Protein AF-V5EX21-F1 (afdb_monomer_lite)

Structure (mmCIF, N/CA/C/O backbone):
data_AF-V5EX21-F1
#
_entry.id   AF-V5EX21-F1
#
loop_
_atom_site.group_PDB
_atom_site.id
_atom_site.type_symbol
_atom_site.label_atom_id
_atom_site.label_alt_id
_atom_site.label_comp_id
_atom_site.label_asym_id
_atom_site.label_entity_id
_atom_site.label_seq_id
_atom_site.pdbx_PDB_ins_code
_atom_site.Cartn_x
_atom_site.Cartn_y
_atom_site.Cartn_z
_atom_site.occupancy
_atom_site.B_iso_or_equiv
_atom_site.auth_seq_id
_atom_site.auth_comp_id
_atom_site.auth_asym_id
_atom_site.auth_atom_id
_atom_site.pdbx_PDB_model_num
ATOM 1 N N . MET A 1 1 ? 65.828 -40.786 7.156 1.00 42.38 1 MET A N 1
ATOM 2 C CA . MET A 1 1 ? 66.634 -39.551 7.077 1.00 42.38 1 MET A CA 1
ATOM 3 C C . MET A 1 1 ? 66.357 -38.972 5.708 1.00 42.38 1 MET A C 1
ATOM 5 O O . MET A 1 1 ? 66.580 -39.671 4.732 1.00 42.38 1 MET A O 1
ATOM 9 N N . ALA A 1 2 ? 65.695 -37.819 5.667 1.00 43.28 2 ALA A N 1
ATOM 10 C CA . ALA A 1 2 ? 65.299 -37.155 4.433 1.00 43.28 2 ALA A CA 1
ATOM 11 C C . ALA A 1 2 ? 66.496 -36.369 3.890 1.00 43.28 2 ALA A C 1
ATOM 13 O O . ALA A 1 2 ? 67.081 -35.590 4.643 1.00 43.28 2 ALA A O 1
ATOM 14 N N . ASP A 1 3 ? 66.838 -36.566 2.618 1.00 42.94 3 ASP A N 1
ATOM 15 C CA . ASP A 1 3 ? 67.677 -35.609 1.905 1.00 42.94 3 ASP A CA 1
ATOM 16 C C . ASP A 1 3 ? 66.829 -34.365 1.637 1.00 42.94 3 ASP A C 1
ATOM 18 O O . ASP A 1 3 ? 65.816 -34.404 0.938 1.00 42.94 3 ASP A O 1
ATOM 22 N N . VAL A 1 4 ? 67.212 -33.274 2.294 1.00 51.28 4 VAL A N 1
ATOM 23 C CA . VAL A 1 4 ? 66.654 -31.943 2.080 1.00 51.28 4 VAL A CA 1
ATOM 24 C C . VAL A 1 4 ? 67.220 -31.424 0.764 1.00 51.28 4 VAL A C 1
ATOM 26 O O . VAL A 1 4 ? 68.423 -31.200 0.649 1.00 51.28 4 VAL A O 1
ATOM 29 N N . ASP A 1 5 ? 66.349 -31.237 -0.222 1.00 50.75 5 ASP A N 1
ATOM 30 C CA . ASP A 1 5 ? 66.679 -30.554 -1.470 1.00 50.75 5 ASP A CA 1
ATOM 31 C C . ASP A 1 5 ? 66.952 -29.069 -1.175 1.00 50.75 5 ASP A C 1
ATOM 33 O O . ASP A 1 5 ? 66.046 -28.298 -0.856 1.00 50.75 5 ASP A O 1
ATOM 37 N N . THR A 1 6 ? 68.227 -28.679 -1.219 1.00 57.00 6 THR A N 1
ATOM 38 C CA . THR A 1 6 ? 68.710 -27.302 -1.024 1.00 57.00 6 THR A CA 1
ATOM 39 C C . THR A 1 6 ? 68.888 -26.552 -2.348 1.00 57.00 6 THR A C 1
ATOM 41 O O . THR A 1 6 ? 69.825 -25.768 -2.504 1.00 57.00 6 THR A O 1
ATOM 44 N N . SER A 1 7 ? 68.021 -26.794 -3.329 1.00 58.53 7 SER A N 1
ATOM 45 C CA . SER A 1 7 ? 68.025 -26.036 -4.582 1.00 58.53 7 SER A CA 1
ATOM 46 C C . SER A 1 7 ? 67.351 -24.661 -4.395 1.00 58.53 7 SER A C 1
ATOM 48 O O . SER A 1 7 ? 66.304 -24.573 -3.749 1.00 58.53 7 SER A O 1
ATOM 50 N N . PRO A 1 8 ? 67.920 -23.560 -4.930 1.00 60.19 8 PRO A N 1
ATOM 51 C CA . PRO A 1 8 ? 67.333 -22.227 -4.797 1.00 60.19 8 PRO A CA 1
ATOM 52 C C . PRO A 1 8 ? 65.980 -22.148 -5.530 1.00 60.19 8 PRO A C 1
ATOM 54 O O . PRO A 1 8 ? 65.778 -22.863 -6.517 1.00 60.19 8 PRO A O 1
ATOM 57 N N . PRO A 1 9 ? 65.037 -21.288 -5.092 1.00 59.53 9 PRO A N 1
ATOM 58 C CA . PRO A 1 9 ? 63.758 -21.145 -5.775 1.00 59.53 9 PRO A CA 1
ATOM 59 C C . PRO A 1 9 ? 64.002 -20.678 -7.213 1.00 59.53 9 PRO A C 1
ATOM 61 O O . PRO A 1 9 ? 64.659 -19.667 -7.442 1.00 59.53 9 PRO A O 1
ATOM 64 N N . ALA A 1 10 ? 63.489 -21.437 -8.181 1.00 59.31 10 ALA A N 1
ATOM 65 C CA . ALA A 1 10 ? 63.642 -21.128 -9.596 1.00 59.31 10 ALA A CA 1
ATOM 66 C C . ALA A 1 10 ? 63.107 -19.719 -9.911 1.00 59.31 10 ALA A C 1
ATOM 68 O O . ALA A 1 10 ? 61.940 -19.420 -9.631 1.00 59.31 10 ALA A O 1
ATOM 69 N N . ASP A 1 11 ? 63.959 -18.880 -10.508 1.00 59.97 11 ASP A N 1
ATOM 70 C CA . ASP A 1 11 ? 63.631 -17.512 -10.911 1.00 59.97 11 ASP A CA 1
ATOM 71 C C . ASP A 1 11 ? 62.395 -17.485 -11.815 1.00 59.97 11 ASP A C 1
ATOM 73 O O . ASP A 1 11 ? 62.224 -18.335 -12.698 1.00 59.97 11 ASP A O 1
ATOM 77 N N . THR A 1 12 ? 61.553 -16.466 -11.631 1.00 54.41 12 THR A N 1
ATOM 78 C CA . THR A 1 12 ? 60.254 -16.266 -12.301 1.00 54.41 12 THR A CA 1
ATOM 79 C C . THR A 1 12 ? 60.343 -16.380 -13.831 1.00 54.41 12 THR A C 1
ATOM 81 O O . THR A 1 12 ? 59.395 -16.819 -14.476 1.00 54.41 12 THR A O 1
ATOM 84 N N . SER A 1 13 ? 61.510 -16.073 -14.404 1.00 54.91 13 SER A N 1
ATOM 85 C CA . SER A 1 13 ? 61.835 -16.218 -15.831 1.00 54.91 13 SER A CA 1
ATOM 86 C C . SER A 1 13 ? 61.770 -17.672 -16.337 1.00 54.91 13 SER A C 1
ATOM 88 O O . SER A 1 13 ? 61.238 -17.945 -17.413 1.00 54.91 13 SER A O 1
ATOM 90 N N . SER A 1 14 ? 62.226 -18.640 -15.536 1.00 55.38 14 SER A N 1
ATOM 91 C CA . SER A 1 14 ? 62.263 -20.063 -15.916 1.00 55.38 14 SER A CA 1
ATOM 92 C C . SER A 1 14 ? 60.873 -20.715 -15.960 1.00 55.38 14 SER A C 1
ATOM 94 O O . SER A 1 14 ? 60.604 -21.578 -16.800 1.00 55.38 14 SER A O 1
ATOM 96 N N . LYS A 1 15 ? 59.948 -20.251 -15.106 1.00 56.25 15 LYS A N 1
ATOM 97 C CA . LYS A 1 15 ? 58.548 -20.705 -15.098 1.00 56.25 15 LYS A CA 1
ATOM 98 C C . LYS A 1 15 ? 57.766 -20.177 -16.302 1.00 56.25 15 LYS A C 1
ATOM 100 O O . LYS A 1 15 ? 56.916 -20.888 -16.826 1.00 56.25 15 LYS A O 1
ATOM 105 N N . ILE A 1 16 ? 58.091 -18.973 -16.780 1.00 52.91 16 ILE A N 1
ATOM 106 C CA . ILE A 1 16 ? 57.460 -18.376 -17.968 1.00 52.91 16 ILE A CA 1
ATOM 107 C C . ILE A 1 16 ? 57.901 -19.107 -19.246 1.00 52.91 16 ILE A C 1
ATOM 109 O O . ILE A 1 16 ? 57.071 -19.364 -20.114 1.00 52.91 16 ILE A O 1
ATOM 113 N N . ALA A 1 17 ? 59.167 -19.529 -19.337 1.00 51.59 17 ALA A N 1
ATOM 114 C CA . ALA A 1 17 ? 59.680 -20.253 -20.505 1.00 51.59 17 ALA A CA 1
ATOM 115 C C . ALA A 1 17 ? 59.044 -21.644 -20.710 1.00 51.59 17 ALA A C 1
ATOM 117 O O . ALA A 1 17 ? 58.980 -22.122 -21.837 1.00 51.59 17 ALA A O 1
ATOM 118 N N . THR A 1 18 ? 58.545 -22.281 -19.645 1.00 51.84 18 THR A N 1
ATOM 119 C CA . THR A 1 18 ? 57.918 -23.617 -19.726 1.00 51.84 18 THR A CA 1
ATOM 120 C C . THR A 1 18 ? 56.418 -23.546 -20.068 1.00 51.84 18 THR A C 1
ATOM 122 O O . THR A 1 18 ? 55.843 -24.530 -20.523 1.00 51.84 18 THR A O 1
ATOM 125 N N . ALA A 1 19 ? 55.776 -22.383 -19.892 1.00 50.81 19 ALA A N 1
ATOM 126 C CA . ALA A 1 19 ? 54.350 -22.174 -20.179 1.00 50.81 19 ALA A CA 1
ATOM 127 C C . ALA A 1 19 ? 54.065 -21.696 -21.616 1.00 50.81 19 ALA A C 1
ATOM 129 O O . ALA A 1 19 ? 52.906 -21.608 -22.022 1.00 50.81 19 ALA A O 1
ATOM 130 N N . VAL A 1 20 ? 55.105 -21.395 -22.396 1.00 50.25 20 VAL A N 1
ATOM 131 C CA . VAL A 1 20 ? 54.990 -21.034 -23.811 1.00 50.25 20 VAL A CA 1
ATOM 132 C C . VAL A 1 20 ? 55.481 -22.220 -24.631 1.00 50.25 20 VAL A C 1
ATOM 134 O O . VAL A 1 20 ? 56.593 -22.700 -24.425 1.00 50.25 20 VAL A O 1
ATOM 137 N N . ALA A 1 21 ? 54.632 -22.719 -25.534 1.00 47.78 21 ALA A N 1
ATOM 138 C CA . ALA A 1 21 ? 54.969 -23.822 -26.429 1.00 47.78 21 ALA A CA 1
ATOM 139 C C . ALA A 1 21 ? 56.342 -23.585 -27.091 1.00 47.78 21 ALA A C 1
ATOM 141 O O . ALA A 1 21 ? 56.625 -22.447 -27.487 1.00 47.78 21 ALA A O 1
ATOM 142 N N . PRO A 1 22 ? 57.201 -24.618 -27.219 1.00 53.91 22 PRO A N 1
ATOM 143 C CA . PRO A 1 22 ? 58.511 -24.444 -27.827 1.00 53.91 22 PRO A CA 1
ATOM 144 C C . PRO A 1 22 ? 58.315 -23.875 -29.228 1.00 53.91 22 PRO A C 1
ATOM 146 O O . PRO A 1 22 ? 57.419 -24.317 -29.951 1.00 53.91 22 PRO A O 1
ATOM 149 N N . ALA A 1 23 ? 59.126 -22.876 -29.583 1.00 50.47 23 ALA A N 1
ATOM 150 C CA . ALA A 1 23 ? 59.093 -22.262 -30.900 1.00 50.47 23 ALA A CA 1
ATOM 151 C C . ALA A 1 23 ? 59.156 -23.377 -31.948 1.00 50.47 23 ALA A C 1
ATOM 153 O O . ALA A 1 23 ? 60.183 -24.046 -32.092 1.00 50.47 23 ALA A O 1
ATOM 154 N N . ALA A 1 24 ? 58.026 -23.615 -32.619 1.00 51.78 24 ALA A N 1
ATOM 155 C CA . ALA A 1 24 ? 57.951 -24.552 -33.720 1.00 51.78 24 ALA A CA 1
ATOM 156 C C . ALA A 1 24 ? 59.094 -24.206 -34.675 1.00 51.78 24 ALA A C 1
ATOM 158 O O . ALA A 1 24 ? 59.269 -23.033 -35.017 1.00 51.78 24 ALA A O 1
ATOM 159 N N . ALA A 1 25 ? 59.901 -25.211 -35.023 1.00 53.91 25 ALA A N 1
ATOM 160 C CA . ALA A 1 25 ? 61.011 -25.065 -35.950 1.00 53.91 25 ALA A CA 1
ATOM 161 C C . ALA A 1 25 ? 60.561 -24.187 -37.121 1.00 53.91 25 ALA A C 1
ATOM 163 O O . ALA A 1 25 ? 59.555 -24.492 -37.767 1.00 53.91 25 ALA A O 1
ATOM 164 N N . ALA A 1 26 ? 61.258 -23.063 -37.317 1.00 54.75 26 ALA A N 1
ATOM 165 C CA . ALA A 1 26 ? 60.918 -22.095 -38.345 1.00 54.75 26 ALA A CA 1
ATOM 166 C C . ALA A 1 26 ? 60.713 -22.846 -39.670 1.00 54.75 26 ALA A C 1
ATOM 168 O O . ALA A 1 26 ? 61.618 -23.584 -40.080 1.00 54.75 26 ALA A O 1
ATOM 169 N N . PRO A 1 27 ? 59.546 -22.720 -40.327 1.00 54.50 27 PRO A N 1
ATOM 170 C CA . PRO A 1 27 ? 59.379 -23.328 -41.630 1.00 54.50 27 PRO A CA 1
ATOM 171 C C . PRO A 1 27 ? 60.466 -22.754 -42.546 1.00 54.50 27 PRO A C 1
ATOM 173 O O . PRO A 1 27 ? 60.699 -21.543 -42.571 1.00 54.50 27 PRO A O 1
ATOM 176 N N . SER A 1 28 ? 61.156 -23.634 -43.277 1.00 60.31 28 SER A N 1
ATOM 177 C CA . SER A 1 28 ? 61.995 -23.266 -44.427 1.00 60.31 28 SER A CA 1
ATOM 178 C C . SER A 1 28 ? 61.275 -22.211 -45.274 1.00 60.31 28 SER A C 1
ATOM 180 O O . SER A 1 28 ? 60.047 -22.284 -45.315 1.00 60.31 28 SER A O 1
ATOM 182 N N . PRO A 1 29 ? 61.964 -21.281 -45.968 1.00 54.00 29 PRO A N 1
ATOM 183 C CA . PRO A 1 29 ? 61.328 -20.178 -46.689 1.00 54.00 29 PRO A CA 1
ATOM 184 C C . PRO A 1 29 ? 60.531 -20.693 -47.899 1.00 54.00 29 PRO A C 1
ATOM 186 O O . PRO A 1 29 ? 60.923 -20.550 -49.052 1.00 54.00 29 PRO A O 1
ATOM 189 N N . THR A 1 30 ? 59.390 -21.321 -47.640 1.00 58.12 30 THR A N 1
ATOM 190 C CA . THR A 1 30 ? 58.320 -21.535 -48.593 1.00 58.12 30 THR A CA 1
ATOM 191 C C . THR A 1 30 ? 57.797 -20.154 -48.916 1.00 58.12 30 THR A C 1
ATOM 193 O O . THR A 1 30 ? 57.333 -19.450 -48.019 1.00 58.12 30 THR A O 1
ATOM 196 N N . SER A 1 31 ? 57.935 -19.758 -50.182 1.00 60.59 31 SER A N 1
ATOM 197 C CA . SER A 1 31 ? 57.403 -18.514 -50.721 1.00 60.59 31 SER A CA 1
ATOM 198 C C . SER A 1 31 ? 55.987 -18.314 -50.195 1.00 60.59 31 SER A C 1
ATOM 200 O O . SER A 1 31 ? 55.075 -19.045 -50.589 1.00 60.59 31 SER A O 1
ATOM 202 N N . VAL A 1 32 ? 55.805 -17.358 -49.285 1.00 62.91 32 VAL A N 1
ATOM 203 C CA . VAL A 1 32 ? 54.465 -16.917 -48.913 1.00 62.91 32 VAL A CA 1
ATOM 204 C C . VAL A 1 32 ? 53.827 -16.487 -50.234 1.00 62.91 32 VAL A C 1
ATOM 206 O O . VAL A 1 32 ? 54.403 -15.624 -50.907 1.00 62.91 32 VAL A O 1
ATOM 209 N N . PRO A 1 33 ? 52.739 -17.136 -50.692 1.00 67.56 33 PRO A N 1
ATOM 210 C CA . PRO A 1 33 ? 52.107 -16.735 -51.936 1.00 67.56 33 PRO A CA 1
ATOM 211 C C . PRO A 1 33 ? 51.775 -15.253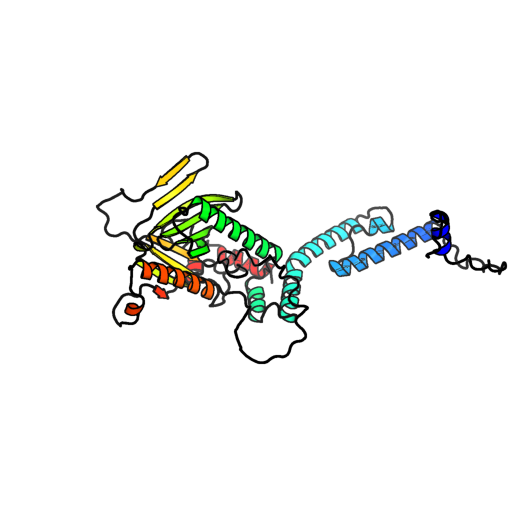 -51.808 1.00 67.56 33 PRO A C 1
ATOM 213 O O . PRO A 1 33 ? 51.254 -14.831 -50.772 1.00 67.56 33 PRO A O 1
ATOM 216 N N . ALA A 1 34 ? 52.149 -14.469 -52.823 1.00 66.88 34 ALA A N 1
ATOM 217 C CA . ALA A 1 34 ? 51.946 -13.028 -52.803 1.00 66.88 34 ALA A CA 1
ATOM 218 C C . ALA A 1 34 ? 50.500 -12.741 -52.365 1.00 66.88 34 ALA A C 1
ATOM 220 O O . ALA A 1 34 ? 49.587 -13.403 -52.878 1.00 66.88 34 ALA A O 1
ATOM 221 N N . PRO A 1 35 ? 50.287 -11.835 -51.390 1.00 65.81 35 PRO A N 1
ATOM 222 C CA . PRO A 1 35 ? 48.963 -11.568 -50.852 1.00 65.81 35 PRO A CA 1
ATOM 223 C C . PRO A 1 35 ? 48.018 -11.293 -52.015 1.00 65.81 35 PRO A C 1
ATOM 225 O O . PRO A 1 35 ? 48.195 -10.346 -52.779 1.00 65.81 35 PRO A O 1
ATOM 228 N N . ARG A 1 36 ? 47.038 -12.184 -52.182 1.00 65.75 36 ARG A N 1
ATOM 229 C CA . ARG A 1 36 ? 46.140 -12.176 -53.343 1.00 65.75 36 ARG A CA 1
ATOM 230 C C . ARG A 1 36 ? 45.230 -10.943 -53.348 1.00 65.75 36 ARG A C 1
ATOM 232 O O . ARG A 1 36 ? 44.698 -10.577 -54.390 1.00 65.75 36 ARG A O 1
ATOM 239 N N . PHE A 1 37 ? 45.109 -10.295 -52.190 1.00 64.00 37 PHE A N 1
ATOM 240 C CA . PHE A 1 37 ? 44.408 -9.040 -51.978 1.00 64.00 37 PHE A CA 1
ATOM 241 C C . PHE A 1 37 ? 45.274 -8.135 -51.101 1.00 64.00 37 PHE A C 1
ATOM 243 O O . PHE A 1 37 ? 45.548 -8.456 -49.946 1.00 64.00 37 PHE A O 1
ATOM 250 N N . LEU A 1 38 ? 45.708 -7.005 -51.655 1.00 66.25 38 LEU A N 1
ATOM 251 C CA . LEU A 1 38 ? 46.276 -5.907 -50.882 1.00 66.25 38 LEU A CA 1
ATOM 252 C C . LEU A 1 38 ? 45.138 -4.941 -50.565 1.00 66.25 38 LEU A C 1
ATOM 254 O O . LEU A 1 38 ? 44.744 -4.139 -51.412 1.00 66.25 38 LEU A O 1
ATOM 258 N N . LEU A 1 39 ? 44.584 -5.038 -49.358 1.00 64.19 39 LEU A N 1
ATOM 259 C CA . LEU A 1 39 ? 43.704 -3.992 -48.855 1.00 64.19 39 LEU A CA 1
ATOM 260 C C . LEU A 1 39 ? 44.577 -2.778 -48.542 1.00 64.19 39 LEU A C 1
ATOM 262 O O . LEU A 1 39 ? 45.503 -2.858 -47.738 1.00 64.19 39 LEU A O 1
ATOM 266 N N . HIS A 1 40 ? 44.301 -1.653 -49.198 1.00 79.12 40 HIS A N 1
ATOM 267 C CA . HIS A 1 40 ? 44.842 -0.375 -48.750 1.00 79.12 40 HIS A CA 1
ATOM 268 C C . HIS A 1 40 ? 44.348 -0.105 -47.326 1.00 79.12 40 HIS A C 1
ATOM 270 O O . HIS A 1 40 ? 43.200 -0.423 -47.012 1.00 79.12 40 HIS A O 1
ATOM 276 N N . GLU A 1 41 ? 45.173 0.530 -46.496 1.00 79.56 41 GLU A N 1
ATOM 277 C CA . GLU A 1 41 ? 44.857 0.885 -45.102 1.00 79.56 41 GLU A CA 1
ATOM 278 C C . GLU A 1 41 ? 43.443 1.481 -44.970 1.00 79.56 41 GLU A C 1
ATOM 280 O O . GLU A 1 41 ? 42.597 0.944 -44.268 1.00 79.56 41 GLU A O 1
ATOM 285 N N . LYS A 1 42 ? 43.104 2.446 -45.834 1.00 84.12 42 LYS A N 1
ATOM 286 C CA . LYS A 1 42 ? 41.764 3.055 -45.894 1.00 84.12 42 LYS A CA 1
ATOM 287 C C . LYS A 1 42 ? 40.630 2.070 -46.190 1.00 84.12 42 LYS A C 1
ATOM 289 O O . LYS A 1 42 ? 39.535 2.217 -45.663 1.00 84.12 42 LYS A O 1
ATOM 294 N N . THR A 1 43 ? 40.849 1.103 -47.080 1.00 84.81 43 THR A N 1
ATOM 295 C CA . THR A 1 43 ? 39.826 0.090 -47.400 1.00 84.81 43 THR A CA 1
ATOM 296 C C . THR A 1 43 ? 39.646 -0.909 -46.265 1.00 84.81 43 THR A C 1
ATOM 298 O O . THR A 1 43 ? 38.531 -1.376 -46.047 1.00 84.81 43 THR A O 1
ATOM 301 N N . LEU A 1 44 ? 40.719 -1.199 -45.525 1.00 87.88 44 LEU A N 1
ATOM 302 C CA . LEU A 1 44 ? 40.669 -2.036 -44.335 1.00 87.88 44 LEU A CA 1
ATOM 303 C C . LEU A 1 44 ? 39.928 -1.321 -43.201 1.00 87.88 44 LEU A C 1
ATOM 305 O O . LEU A 1 44 ? 39.038 -1.924 -42.612 1.00 87.88 44 LEU A O 1
ATOM 309 N N . ASP A 1 45 ? 40.210 -0.038 -42.969 1.00 87.44 45 ASP A N 1
ATOM 310 C CA . ASP A 1 45 ? 39.519 0.775 -41.962 1.00 87.44 45 ASP A CA 1
ATOM 311 C C . ASP A 1 45 ? 38.017 0.868 -42.243 1.00 87.44 45 ASP A C 1
ATOM 313 O O . ASP A 1 45 ? 37.196 0.670 -41.349 1.00 87.44 45 ASP A O 1
ATOM 317 N N . LEU A 1 46 ? 37.641 1.115 -43.503 1.00 88.56 46 LEU A N 1
ATOM 318 C CA . LEU A 1 46 ? 36.235 1.147 -43.909 1.00 88.56 46 LEU A CA 1
ATOM 319 C C . LEU A 1 46 ? 35.554 -0.203 -43.677 1.00 88.56 46 LEU A C 1
ATOM 321 O O . LEU A 1 46 ? 34.476 -0.237 -43.093 1.00 88.56 46 LEU A O 1
ATOM 325 N N . ALA A 1 47 ? 36.182 -1.308 -44.090 1.00 89.62 47 ALA A N 1
ATOM 326 C CA . ALA A 1 47 ? 35.626 -2.644 -43.889 1.00 89.62 47 ALA A CA 1
ATOM 327 C C . ALA A 1 47 ? 35.506 -2.998 -42.398 1.00 89.62 47 ALA A C 1
ATOM 329 O O . ALA A 1 47 ? 34.502 -3.567 -41.975 1.00 89.62 47 ALA A O 1
ATOM 330 N N . PHE A 1 48 ? 36.502 -2.633 -41.590 1.00 92.19 48 PHE A N 1
ATOM 331 C CA . PHE A 1 48 ? 36.497 -2.866 -40.151 1.00 92.19 48 PHE A CA 1
ATOM 332 C C . PHE A 1 48 ? 35.387 -2.078 -39.451 1.00 92.19 48 PHE A C 1
ATOM 334 O O . PHE A 1 48 ? 34.614 -2.658 -38.690 1.00 92.19 48 PHE A O 1
ATOM 341 N N . ASN A 1 49 ? 35.261 -0.786 -39.758 1.00 92.62 49 ASN A N 1
ATOM 342 C CA . ASN A 1 49 ? 34.200 0.071 -39.238 1.00 92.62 49 ASN A CA 1
ATOM 343 C C . ASN A 1 49 ? 32.808 -0.435 -39.639 1.00 92.62 49 ASN A C 1
ATOM 345 O O . ASN A 1 49 ? 31.881 -0.392 -38.831 1.00 92.62 49 ASN A O 1
ATOM 349 N N . ASP A 1 50 ? 32.663 -0.947 -40.863 1.00 93.69 50 ASP A N 1
ATOM 350 C CA . ASP A 1 50 ? 31.418 -1.531 -41.365 1.00 93.69 50 ASP A CA 1
ATOM 351 C C . ASP A 1 50 ? 31.029 -2.800 -40.592 1.00 93.69 50 ASP A C 1
ATOM 353 O O . ASP A 1 50 ? 29.903 -2.924 -40.108 1.00 93.69 50 ASP A O 1
ATOM 357 N N . ILE A 1 51 ? 31.987 -3.713 -40.402 1.00 95.31 51 ILE A N 1
ATOM 358 C CA . ILE A 1 51 ? 31.801 -4.947 -39.628 1.00 95.31 51 ILE A CA 1
ATOM 359 C C . ILE A 1 51 ? 31.446 -4.626 -38.173 1.00 95.31 51 ILE A C 1
ATOM 361 O O . ILE A 1 51 ? 30.516 -5.220 -37.626 1.00 95.31 51 ILE A O 1
ATOM 365 N N . TRP A 1 52 ? 32.134 -3.666 -37.553 1.00 93.94 52 TRP A N 1
ATOM 366 C CA . TRP A 1 52 ? 31.845 -3.239 -36.182 1.00 93.94 52 TRP A CA 1
ATOM 367 C C . TRP A 1 52 ? 30.460 -2.616 -36.039 1.00 93.94 52 TRP A C 1
ATOM 369 O O . TRP A 1 52 ? 29.723 -2.935 -35.108 1.00 93.94 52 TRP A O 1
ATOM 379 N N . ALA A 1 53 ? 30.081 -1.764 -36.987 1.00 94.06 53 ALA A N 1
ATOM 380 C CA . ALA A 1 53 ? 28.749 -1.187 -37.063 1.00 94.06 53 ALA A CA 1
ATOM 381 C C . ALA A 1 53 ? 27.656 -2.264 -37.214 1.00 94.06 53 ALA A C 1
ATOM 383 O O . ALA A 1 53 ? 26.632 -2.199 -36.536 1.00 94.06 53 ALA A O 1
ATOM 384 N N . ASN A 1 54 ? 27.884 -3.282 -38.050 1.00 94.75 54 ASN A N 1
ATOM 385 C CA . ASN A 1 54 ? 26.966 -4.416 -38.209 1.00 94.75 54 ASN A CA 1
ATOM 386 C C . ASN A 1 54 ? 26.853 -5.245 -36.921 1.00 94.75 54 ASN A C 1
ATOM 388 O O . ASN A 1 54 ? 25.754 -5.642 -36.537 1.00 94.75 54 ASN A O 1
ATOM 392 N N . ASN A 1 55 ? 27.971 -5.480 -36.228 1.00 95.56 55 ASN A N 1
ATOM 393 C CA . ASN A 1 55 ? 27.971 -6.176 -34.944 1.00 95.56 55 ASN A CA 1
ATOM 394 C C . ASN A 1 55 ? 27.170 -5.408 -33.880 1.00 95.56 55 ASN A C 1
ATOM 396 O O . ASN A 1 55 ? 26.336 -6.002 -33.198 1.00 95.56 55 ASN A O 1
ATOM 400 N N . ALA A 1 56 ? 27.357 -4.088 -33.794 1.00 94.19 56 ALA A N 1
ATOM 401 C CA . ALA A 1 56 ? 26.592 -3.237 -32.889 1.00 94.19 56 ALA A CA 1
ATOM 402 C C . ALA A 1 56 ? 25.079 -3.317 -33.166 1.00 94.19 56 ALA A C 1
ATOM 404 O O . ALA A 1 56 ? 24.298 -3.454 -32.224 1.00 94.19 56 ALA A O 1
ATOM 405 N N . ASN A 1 57 ? 24.663 -3.303 -34.439 1.00 93.44 57 ASN A N 1
ATOM 406 C CA . ASN A 1 57 ? 23.256 -3.492 -34.812 1.00 93.44 57 ASN A CA 1
ATOM 407 C C . ASN A 1 57 ? 22.732 -4.866 -34.389 1.00 93.44 57 ASN A C 1
ATOM 409 O O . ASN A 1 57 ? 21.669 -4.943 -33.781 1.00 93.44 57 ASN A O 1
ATOM 413 N N . ALA A 1 58 ? 23.483 -5.940 -34.646 1.00 94.56 58 ALA A N 1
ATOM 414 C CA . ALA A 1 58 ? 23.076 -7.291 -34.265 1.00 94.56 58 ALA A CA 1
ATOM 415 C C . ALA A 1 58 ? 22.850 -7.420 -32.748 1.00 94.56 58 ALA A C 1
ATOM 417 O O . ALA A 1 58 ? 21.807 -7.910 -32.320 1.00 94.56 58 ALA A O 1
ATOM 418 N N . ILE A 1 59 ? 23.782 -6.915 -31.931 1.00 93.00 59 ILE A N 1
ATOM 419 C CA . ILE A 1 59 ? 23.633 -6.902 -30.467 1.00 93.00 59 ILE A CA 1
ATOM 420 C C . ILE A 1 59 ? 22.427 -6.048 -30.060 1.00 93.00 59 ILE A C 1
ATOM 422 O O . ILE A 1 59 ? 21.620 -6.458 -29.226 1.00 93.00 59 ILE A O 1
ATOM 426 N N . SER A 1 60 ? 22.274 -4.870 -30.664 1.00 92.44 60 SER A N 1
ATOM 427 C CA . SER A 1 60 ? 21.173 -3.955 -30.365 1.00 92.44 60 SER A CA 1
ATOM 428 C C . SER A 1 60 ? 19.801 -4.555 -30.688 1.00 92.44 60 SER A C 1
ATOM 430 O O . SER A 1 60 ? 18.860 -4.354 -29.916 1.00 92.44 60 SER A O 1
ATOM 432 N N . HIS A 1 61 ? 19.684 -5.344 -31.759 1.00 88.38 61 HIS A N 1
ATOM 433 C CA . HIS A 1 61 ? 18.464 -6.083 -32.080 1.00 88.38 61 HIS A CA 1
ATOM 434 C C . HIS A 1 61 ? 18.135 -7.143 -31.029 1.00 88.38 61 HIS A C 1
ATOM 436 O O . HIS A 1 61 ? 16.978 -7.236 -30.629 1.00 88.38 61 HIS A O 1
ATOM 442 N N . CYS A 1 62 ? 19.131 -7.880 -30.528 1.00 86.12 62 CYS A N 1
ATOM 443 C CA . CYS A 1 62 ? 18.913 -8.866 -29.467 1.00 86.12 62 CYS A CA 1
ATOM 444 C C . CYS A 1 62 ? 18.368 -8.242 -28.173 1.00 86.12 62 CYS A C 1
ATOM 446 O O . CYS A 1 62 ? 17.575 -8.874 -27.487 1.00 86.12 62 CYS A O 1
ATOM 448 N N . TYR A 1 63 ? 18.783 -7.015 -27.842 1.00 81.19 63 TYR A N 1
ATOM 449 C CA . TYR A 1 63 ? 18.398 -6.355 -26.588 1.00 81.19 63 TYR A CA 1
ATOM 450 C C . TYR A 1 63 ? 17.174 -5.450 -26.694 1.00 81.19 63 TYR A C 1
ATOM 452 O O . TYR A 1 63 ? 16.404 -5.335 -25.751 1.00 81.19 63 TYR A O 1
ATOM 460 N N . SER A 1 64 ? 17.029 -4.739 -27.809 1.00 83.00 64 SER A N 1
ATOM 461 C CA . SER A 1 64 ? 16.078 -3.628 -27.926 1.00 83.00 64 SER A CA 1
ATOM 462 C C . SER A 1 64 ? 15.251 -3.669 -29.206 1.00 83.00 64 SER A C 1
ATOM 464 O O . SER A 1 64 ? 14.504 -2.735 -29.489 1.00 83.00 64 SER A O 1
ATOM 466 N N . ASN A 1 65 ? 15.416 -4.732 -30.001 1.00 85.69 65 ASN A N 1
ATOM 467 C CA . ASN A 1 65 ? 14.748 -4.941 -31.281 1.00 85.69 65 ASN A CA 1
ATOM 468 C C . ASN A 1 65 ? 14.909 -3.776 -32.283 1.00 85.69 65 ASN A C 1
ATOM 470 O O . ASN A 1 65 ? 14.085 -3.599 -33.174 1.00 85.69 65 ASN A O 1
ATOM 474 N N . THR A 1 66 ? 15.976 -2.982 -32.153 1.00 90.38 66 THR A N 1
ATOM 475 C CA . THR A 1 66 ? 16.282 -1.830 -33.018 1.00 90.38 66 THR A CA 1
ATOM 476 C C . THR A 1 66 ? 17.765 -1.786 -33.363 1.00 90.38 66 THR A C 1
ATOM 478 O O . THR A 1 66 ? 18.593 -2.314 -32.614 1.00 90.38 66 THR A O 1
ATOM 481 N N . ASP A 1 67 ? 18.108 -1.097 -34.453 1.00 92.75 67 ASP A N 1
ATOM 482 C CA . ASP A 1 67 ? 19.494 -0.769 -34.799 1.00 92.75 67 ASP A CA 1
ATOM 483 C C . ASP A 1 67 ? 20.188 0.013 -33.675 1.00 92.75 67 ASP A C 1
ATOM 485 O O . ASP A 1 67 ? 19.545 0.710 -32.881 1.00 92.75 67 ASP A O 1
ATOM 489 N N . ALA A 1 68 ? 21.518 -0.079 -33.613 1.00 92.00 68 ALA A N 1
ATOM 490 C CA . ALA A 1 68 ? 22.303 0.683 -32.654 1.00 92.00 68 ALA A CA 1
ATOM 491 C C . ALA A 1 68 ? 22.261 2.190 -32.970 1.00 92.00 68 ALA A C 1
ATOM 493 O O . ALA A 1 68 ? 22.109 2.620 -34.115 1.00 92.00 68 ALA A O 1
ATOM 494 N N . LEU A 1 69 ? 22.413 3.010 -31.929 1.00 91.56 69 LEU A N 1
ATOM 495 C CA . LEU A 1 69 ? 22.485 4.463 -32.078 1.00 91.56 69 LEU A CA 1
ATOM 496 C C . LEU A 1 69 ? 23.880 4.882 -32.562 1.00 91.56 69 LEU A C 1
ATOM 498 O O . LEU A 1 69 ? 24.879 4.263 -32.193 1.00 91.56 69 LEU A O 1
ATOM 502 N N . LYS A 1 70 ? 23.961 5.975 -33.331 1.00 89.75 70 LYS A N 1
ATOM 503 C CA . LYS A 1 70 ? 25.211 6.601 -33.819 1.00 89.75 70 LYS A CA 1
ATOM 504 C C . LYS A 1 70 ? 26.099 5.696 -34.681 1.00 89.75 70 LYS A C 1
ATOM 506 O O . LYS A 1 70 ? 27.308 5.908 -34.786 1.00 89.75 70 LYS A O 1
ATOM 511 N N . VAL A 1 71 ? 25.515 4.698 -35.331 1.00 90.25 71 VAL A N 1
ATOM 512 C CA . VAL A 1 71 ? 26.245 3.727 -36.161 1.00 90.25 71 VAL A CA 1
ATOM 513 C C . VAL A 1 71 ? 26.851 4.379 -37.411 1.00 90.25 71 VAL A C 1
ATOM 515 O O . VAL A 1 71 ? 27.894 3.952 -37.901 1.00 90.25 71 VAL A O 1
ATOM 518 N N . ASP A 1 72 ? 26.251 5.466 -37.897 1.00 88.69 72 ASP A N 1
ATOM 519 C CA . ASP A 1 72 ? 26.776 6.298 -38.986 1.00 88.69 72 ASP A CA 1
ATOM 520 C C . ASP A 1 72 ? 28.130 6.941 -38.645 1.00 88.69 72 ASP A C 1
ATOM 522 O O . ASP A 1 72 ? 29.025 6.998 -39.497 1.00 88.69 72 ASP A O 1
ATOM 526 N N . PHE A 1 73 ? 28.298 7.368 -37.389 1.00 88.00 73 PHE A N 1
ATOM 527 C CA . PHE A 1 73 ? 29.552 7.910 -36.882 1.00 88.00 73 PHE A CA 1
ATOM 528 C C . PHE A 1 73 ? 30.634 6.830 -36.827 1.00 88.00 73 PHE A C 1
ATOM 530 O O . PHE A 1 73 ? 31.754 7.084 -37.256 1.00 88.00 73 PHE A O 1
ATOM 537 N N . THR A 1 74 ? 30.295 5.613 -36.397 1.00 87.19 74 THR A N 1
ATOM 538 C CA . THR A 1 74 ? 31.227 4.473 -36.423 1.00 87.19 74 THR A CA 1
ATOM 539 C C . THR A 1 74 ? 31.659 4.129 -37.848 1.00 87.19 74 THR A C 1
ATOM 541 O O . THR A 1 74 ? 32.836 3.883 -38.078 1.00 87.19 74 THR A O 1
ATOM 544 N N . ARG A 1 75 ? 30.747 4.176 -38.831 1.00 88.12 75 ARG A N 1
ATOM 545 C CA . ARG A 1 75 ? 31.067 3.851 -40.235 1.00 88.12 75 ARG A CA 1
ATOM 546 C C . ARG A 1 75 ? 31.926 4.904 -40.930 1.00 88.12 75 ARG A C 1
ATOM 548 O O . ARG A 1 75 ? 32.825 4.561 -41.691 1.00 88.12 75 ARG A O 1
ATOM 555 N N . THR A 1 76 ? 31.623 6.184 -40.721 1.00 83.88 76 THR A N 1
ATOM 556 C CA . THR A 1 76 ? 32.170 7.272 -41.556 1.00 83.88 76 THR A CA 1
ATOM 557 C C . THR A 1 76 ? 32.993 8.309 -40.793 1.00 83.88 76 THR A C 1
ATOM 559 O O . THR A 1 76 ? 33.583 9.197 -41.411 1.00 83.88 76 THR A O 1
ATOM 562 N N . GLY A 1 77 ? 33.021 8.244 -39.459 1.00 84.25 77 GLY A N 1
ATOM 563 C CA . GLY A 1 77 ? 33.648 9.245 -38.588 1.00 84.25 77 GLY A CA 1
ATOM 564 C C . GLY A 1 77 ? 32.937 10.604 -38.578 1.00 84.25 77 GLY A C 1
ATOM 565 O O . GLY A 1 77 ? 33.432 11.557 -37.978 1.00 84.25 77 GLY A O 1
ATOM 566 N N . LYS A 1 78 ? 31.793 10.732 -39.262 1.00 86.12 78 LYS A N 1
ATOM 567 C CA . LYS A 1 78 ? 31.006 11.964 -39.359 1.00 86.12 78 LYS A CA 1
ATOM 568 C C . LYS A 1 78 ? 29.552 11.678 -39.036 1.00 86.12 78 LYS A C 1
ATOM 570 O O . LYS A 1 78 ? 29.030 10.609 -39.331 1.00 86.12 78 LYS A O 1
ATOM 575 N N . ARG A 1 79 ? 28.891 12.664 -38.436 1.00 86.94 79 ARG A N 1
ATOM 576 C CA . ARG A 1 79 ? 27.470 12.571 -38.122 1.00 86.94 79 ARG A CA 1
ATOM 577 C C . ARG A 1 79 ? 26.630 12.938 -39.344 1.00 86.94 79 ARG A C 1
ATOM 579 O O . ARG A 1 79 ? 26.804 14.025 -39.890 1.00 86.94 79 ARG A O 1
ATOM 586 N N . SER A 1 80 ? 25.722 12.057 -39.756 1.00 89.06 80 SER A N 1
ATOM 587 C CA . SER A 1 80 ? 24.764 12.309 -40.835 1.00 89.06 80 SER A CA 1
ATOM 588 C C . SER A 1 80 ? 23.436 12.814 -40.273 1.00 89.06 80 SER A C 1
ATOM 590 O O . SER A 1 80 ? 22.946 12.304 -39.266 1.00 89.06 80 SER A O 1
ATOM 592 N N . TRP A 1 81 ? 22.805 13.780 -40.945 1.00 88.69 81 TRP A N 1
ATOM 593 C CA . TRP A 1 81 ? 21.481 14.283 -40.553 1.00 88.69 81 TRP A CA 1
ATOM 594 C C . TRP A 1 81 ? 20.408 13.182 -40.595 1.00 88.69 81 TRP A C 1
ATOM 596 O O . TRP A 1 81 ? 19.596 13.072 -39.680 1.00 88.69 81 TRP A O 1
ATOM 606 N N . LEU A 1 82 ? 20.468 12.293 -41.594 1.00 88.38 82 LEU A N 1
ATOM 607 C CA . LEU A 1 82 ? 19.596 11.113 -41.663 1.00 88.38 82 LEU A CA 1
ATOM 608 C C . LEU A 1 82 ? 19.872 10.130 -40.516 1.00 88.38 82 LEU A C 1
ATOM 610 O O . LEU A 1 82 ? 18.939 9.558 -39.959 1.00 88.38 82 LEU A O 1
ATOM 614 N N . GLY A 1 83 ? 21.139 9.983 -40.116 1.00 87.44 83 GLY A N 1
ATOM 615 C CA . GLY A 1 83 ? 21.517 9.182 -38.951 1.00 87.44 83 GLY A CA 1
ATOM 616 C C . GLY A 1 83 ? 20.974 9.762 -37.644 1.00 87.44 83 GLY A C 1
ATOM 617 O O . GLY A 1 83 ? 20.609 9.012 -36.744 1.00 87.44 83 GLY A O 1
ATOM 618 N N . MET A 1 84 ? 20.881 11.091 -37.533 1.00 89.69 84 MET A N 1
ATOM 619 C CA . MET A 1 84 ? 20.262 11.756 -36.380 1.00 89.69 84 MET A CA 1
ATOM 620 C C . MET A 1 84 ? 18.770 11.486 -36.275 1.00 89.69 84 MET A C 1
ATOM 622 O O . MET A 1 84 ? 18.279 11.253 -35.173 1.00 89.69 84 MET A O 1
ATOM 626 N N . ILE A 1 85 ? 18.069 11.475 -37.405 1.00 91.19 85 ILE A N 1
ATOM 627 C CA . ILE A 1 85 ? 16.646 11.136 -37.437 1.00 91.19 85 ILE A CA 1
ATOM 628 C C . ILE A 1 85 ? 16.442 9.662 -37.089 1.00 91.19 85 ILE A C 1
ATOM 630 O O . ILE A 1 85 ? 15.616 9.366 -36.232 1.00 91.19 85 ILE A O 1
ATOM 634 N N . ASN A 1 86 ? 17.229 8.754 -37.677 1.00 89.06 86 ASN A N 1
ATOM 635 C CA . ASN A 1 86 ? 17.132 7.324 -37.378 1.00 89.06 86 ASN A CA 1
ATOM 636 C C . ASN A 1 86 ? 17.356 7.039 -35.887 1.00 89.06 86 ASN A C 1
ATOM 638 O O . ASN A 1 86 ? 16.607 6.288 -35.274 1.00 89.06 86 ASN A O 1
ATOM 642 N N . ASP A 1 87 ? 18.335 7.705 -35.274 1.00 91.06 87 ASP A N 1
ATOM 643 C CA . ASP A 1 87 ? 18.592 7.576 -33.841 1.00 91.06 87 ASP A CA 1
ATOM 644 C C . ASP A 1 87 ? 17.430 8.091 -32.986 1.00 91.06 87 ASP A C 1
ATOM 646 O O . ASP A 1 87 ? 17.104 7.482 -31.966 1.00 91.06 87 ASP A O 1
ATOM 650 N N . ALA A 1 88 ? 16.792 9.195 -33.387 1.00 90.19 88 ALA A N 1
ATOM 651 C CA . ALA A 1 88 ? 15.610 9.707 -32.703 1.00 90.19 88 ALA A CA 1
ATOM 652 C C . ALA A 1 88 ? 14.444 8.712 -32.806 1.00 90.19 88 ALA A C 1
ATOM 654 O O . ALA A 1 88 ? 13.839 8.374 -31.790 1.00 90.19 88 ALA A O 1
ATOM 655 N N . THR A 1 89 ? 14.181 8.177 -34.002 1.00 90.44 89 THR A N 1
ATOM 656 C CA . THR A 1 89 ? 13.150 7.156 -34.230 1.00 90.44 89 THR A CA 1
ATOM 657 C C . THR A 1 89 ? 13.426 5.887 -33.428 1.00 90.44 89 THR A C 1
ATOM 659 O O . THR A 1 89 ? 12.530 5.408 -32.739 1.00 90.44 89 THR A O 1
ATOM 662 N N . ASN A 1 90 ? 14.663 5.386 -33.432 1.00 90.19 90 ASN A N 1
ATOM 663 C CA . ASN A 1 90 ? 15.060 4.217 -32.647 1.00 90.19 90 ASN A CA 1
ATOM 664 C C . ASN A 1 90 ? 14.920 4.474 -31.144 1.00 90.19 90 ASN A C 1
ATOM 666 O O . ASN A 1 90 ? 14.449 3.607 -30.418 1.00 90.19 90 ASN A O 1
ATOM 670 N N . SER A 1 91 ? 15.273 5.667 -30.663 1.00 88.25 91 SER A N 1
ATOM 671 C CA . SER A 1 91 ? 15.118 6.021 -29.246 1.00 88.25 91 SER A CA 1
ATOM 672 C C . SER A 1 91 ? 13.646 6.046 -28.824 1.00 88.25 91 SER A C 1
ATOM 674 O O . SER A 1 91 ? 13.301 5.491 -27.783 1.00 88.25 91 SER A O 1
ATOM 676 N N . VAL A 1 92 ? 12.767 6.622 -29.653 1.00 86.88 92 VAL A N 1
ATOM 677 C CA . VAL A 1 92 ? 11.314 6.606 -29.419 1.00 86.88 92 VAL A CA 1
ATOM 678 C C . VAL A 1 92 ? 10.779 5.178 -29.472 1.00 86.88 92 VAL A C 1
ATOM 680 O O . VAL A 1 92 ? 10.035 4.782 -28.581 1.00 86.88 92 VAL A O 1
ATOM 683 N N . TYR A 1 93 ? 11.198 4.381 -30.458 1.00 86.12 93 TYR A N 1
ATOM 684 C CA . TYR A 1 93 ? 10.785 2.985 -30.570 1.00 86.12 93 TYR A CA 1
ATOM 685 C C . TYR A 1 93 ? 11.192 2.185 -29.330 1.00 86.12 93 TYR A C 1
ATOM 687 O O . TYR A 1 93 ? 10.369 1.469 -28.781 1.00 86.12 93 TYR A O 1
ATOM 695 N N . ARG A 1 94 ? 12.423 2.347 -28.829 1.00 86.44 94 ARG A N 1
ATOM 696 C CA . ARG A 1 94 ? 12.884 1.695 -27.591 1.00 86.44 94 ARG A CA 1
ATOM 697 C C . ARG A 1 94 ? 12.068 2.112 -26.374 1.00 86.44 94 ARG A C 1
ATOM 699 O O . ARG A 1 94 ? 11.738 1.261 -25.558 1.00 86.44 94 ARG A O 1
ATOM 706 N N . MET A 1 95 ? 11.732 3.397 -26.268 1.00 80.38 95 MET A N 1
ATOM 707 C CA . MET A 1 95 ? 10.893 3.907 -25.184 1.00 80.38 95 MET A CA 1
ATOM 708 C C . MET A 1 95 ? 9.492 3.289 -25.233 1.00 80.38 95 MET A C 1
ATOM 710 O O . MET A 1 95 ? 8.994 2.838 -24.211 1.00 80.38 95 MET A O 1
ATOM 714 N N . VAL A 1 96 ? 8.884 3.206 -26.420 1.00 76.69 96 VAL A N 1
ATOM 715 C CA . VAL A 1 96 ? 7.557 2.598 -26.607 1.00 76.69 96 VAL A CA 1
ATOM 716 C C . VAL A 1 96 ? 7.602 1.084 -26.389 1.00 76.69 96 VAL A C 1
ATOM 718 O O . VAL A 1 96 ? 6.772 0.541 -25.672 1.00 76.69 96 VAL A O 1
ATOM 721 N N . GLN A 1 97 ? 8.590 0.389 -26.953 1.00 73.94 97 GLN A N 1
ATOM 722 C CA . GLN A 1 97 ? 8.750 -1.059 -26.822 1.00 73.94 97 GLN A CA 1
ATOM 723 C C . GLN A 1 97 ? 8.974 -1.455 -25.355 1.00 73.94 97 GLN A C 1
ATOM 725 O O . GLN A 1 97 ? 8.297 -2.364 -24.871 1.00 73.94 97 GLN A O 1
ATOM 730 N N . GLY A 1 98 ? 9.859 -0.748 -24.644 1.00 67.75 98 GLY A N 1
ATOM 731 C CA . GLY A 1 98 ? 10.105 -0.962 -23.216 1.00 67.75 98 GLY A CA 1
ATOM 732 C C . GLY A 1 98 ? 8.892 -0.636 -22.346 1.00 67.75 98 GLY A C 1
ATOM 733 O O . GLY A 1 98 ? 8.626 -1.348 -21.389 1.00 67.75 98 GLY A O 1
ATOM 734 N N . ALA A 1 99 ? 8.115 0.391 -22.702 1.00 64.88 99 ALA A N 1
ATOM 735 C CA . ALA A 1 99 ? 6.937 0.787 -21.932 1.00 64.88 99 ALA A CA 1
ATOM 736 C C . ALA A 1 99 ? 5.666 -0.029 -22.232 1.00 64.88 99 ALA A C 1
ATOM 738 O O . ALA A 1 99 ? 4.745 -0.003 -21.427 1.00 64.88 99 ALA A O 1
ATOM 739 N N . VAL A 1 100 ? 5.563 -0.702 -23.384 1.00 62.72 100 VAL A N 1
ATOM 740 C CA . VAL A 1 100 ? 4.300 -1.341 -23.816 1.00 62.72 100 VAL A CA 1
ATOM 741 C C . VAL A 1 100 ? 4.442 -2.844 -24.039 1.00 62.72 100 VAL A C 1
ATOM 743 O O . VAL A 1 100 ? 3.554 -3.615 -23.693 1.00 62.72 100 VAL A O 1
ATOM 746 N N . THR A 1 101 ? 5.546 -3.298 -24.630 1.00 67.00 101 THR A N 1
ATOM 747 C CA . THR A 1 101 ? 5.651 -4.692 -25.101 1.00 67.00 101 THR A CA 1
ATOM 748 C C . THR A 1 101 ? 6.460 -5.598 -24.187 1.00 67.00 101 THR A C 1
ATOM 750 O O . THR A 1 101 ? 6.264 -6.813 -24.221 1.00 67.00 101 THR A O 1
ATOM 753 N N . ASP A 1 102 ? 7.388 -5.026 -23.421 1.00 67.19 102 ASP A N 1
ATOM 754 C CA . ASP A 1 102 ? 8.281 -5.791 -22.552 1.00 67.19 102 ASP A CA 1
ATOM 755 C C . ASP A 1 102 ? 7.500 -6.403 -21.387 1.00 67.19 102 ASP A C 1
ATOM 757 O O . ASP A 1 102 ? 7.657 -7.573 -21.063 1.00 67.19 102 ASP A O 1
ATOM 761 N N . PHE A 1 103 ? 6.526 -5.649 -20.883 1.00 66.00 103 PHE A N 1
ATOM 762 C CA . PHE A 1 103 ? 5.598 -6.067 -19.843 1.00 66.00 103 PHE A CA 1
ATOM 763 C C . PHE A 1 103 ? 4.762 -7.287 -20.246 1.00 66.00 103 PHE A C 1
ATOM 765 O O . PHE A 1 103 ? 4.790 -8.302 -19.556 1.00 66.00 103 PHE A O 1
ATOM 772 N N . PHE A 1 104 ? 4.116 -7.258 -21.417 1.00 70.00 104 PHE A N 1
ATOM 773 C CA . PHE A 1 104 ? 3.356 -8.413 -21.908 1.00 70.00 104 PHE A CA 1
ATOM 774 C C . PHE A 1 104 ? 4.260 -9.625 -22.148 1.00 70.00 104 PHE A C 1
ATOM 776 O O . PHE A 1 104 ? 3.890 -10.754 -21.832 1.00 70.00 104 PHE A O 1
ATOM 783 N N . ARG A 1 105 ? 5.466 -9.406 -22.687 1.00 73.62 105 ARG A N 1
ATOM 784 C CA . ARG A 1 105 ? 6.449 -10.478 -22.881 1.00 73.62 105 ARG A CA 1
ATOM 785 C C . ARG A 1 105 ? 6.856 -11.110 -21.557 1.00 73.62 105 ARG A C 1
ATOM 787 O O . ARG A 1 105 ? 6.875 -12.334 -21.478 1.00 73.62 105 ARG A O 1
ATOM 794 N N . GLN A 1 106 ? 7.141 -10.299 -20.543 1.00 72.50 106 GLN A N 1
ATOM 795 C CA . GLN A 1 106 ? 7.502 -10.766 -19.212 1.00 72.50 106 GLN A CA 1
ATOM 796 C C . GLN A 1 106 ? 6.355 -11.563 -18.584 1.00 72.50 106 GLN A C 1
ATOM 798 O O . GLN A 1 106 ? 6.577 -12.688 -18.156 1.00 72.50 106 GLN A O 1
ATOM 803 N N . THR A 1 107 ? 5.115 -11.072 -18.651 1.00 70.50 107 THR A N 1
ATOM 804 C CA . THR A 1 107 ? 3.932 -11.802 -18.165 1.00 70.50 107 THR A CA 1
ATOM 805 C C . THR A 1 107 ? 3.717 -13.128 -18.897 1.00 70.50 107 THR A C 1
ATOM 807 O O . THR A 1 107 ? 3.425 -14.139 -18.268 1.00 70.50 107 THR A O 1
ATOM 810 N N . VAL A 1 108 ? 3.888 -13.170 -20.222 1.00 77.06 108 VAL A N 1
ATOM 811 C CA . VAL A 1 108 ? 3.779 -14.423 -20.987 1.00 77.06 108 VAL A CA 1
ATOM 812 C C . VAL A 1 108 ? 4.887 -15.400 -20.604 1.00 77.06 108 VAL A C 1
ATOM 814 O O . VAL A 1 108 ? 4.619 -16.595 -20.490 1.00 77.06 108 VAL A O 1
ATOM 817 N N . LEU A 1 109 ? 6.118 -14.922 -20.396 1.00 78.69 109 LEU A N 1
ATOM 818 C CA . LEU A 1 109 ? 7.214 -15.757 -19.905 1.00 78.69 109 LEU A CA 1
ATOM 819 C C . LEU A 1 109 ? 6.875 -16.304 -18.520 1.00 78.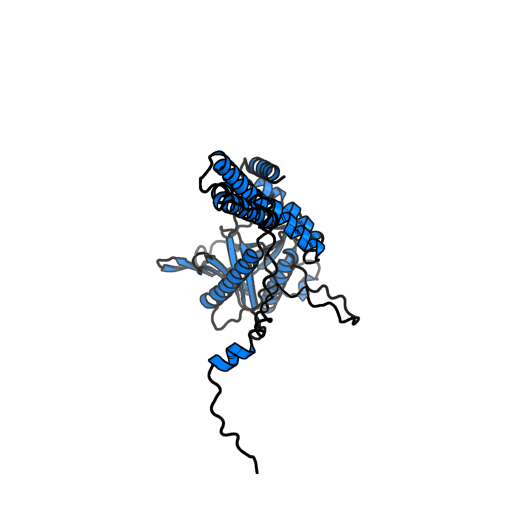69 109 LEU A C 1
ATOM 821 O O . LEU A 1 109 ? 6.932 -17.513 -18.329 1.00 78.69 109 LEU A O 1
ATOM 825 N N . ASP A 1 110 ? 6.450 -15.445 -17.602 1.00 71.25 110 ASP A N 1
ATOM 826 C CA . ASP A 1 110 ? 6.071 -15.825 -16.247 1.00 71.25 110 ASP A CA 1
ATOM 827 C C . ASP A 1 110 ? 4.945 -16.871 -16.238 1.00 71.25 110 ASP A C 1
ATOM 829 O O . ASP A 1 110 ? 5.029 -17.896 -15.561 1.00 71.25 110 ASP A O 1
ATOM 833 N N . PHE A 1 111 ? 3.929 -16.691 -17.084 1.00 76.19 111 PHE A N 1
ATOM 834 C CA . PHE A 1 111 ? 2.851 -17.664 -17.249 1.00 76.19 111 PHE A CA 1
ATOM 835 C C . PHE A 1 111 ? 3.366 -18.989 -17.823 1.00 76.19 111 PHE A C 1
ATOM 837 O O . PHE A 1 111 ? 3.032 -20.067 -17.336 1.00 76.19 111 PHE A O 1
ATOM 844 N N . THR A 1 112 ? 4.225 -18.922 -18.841 1.00 79.62 112 THR A N 1
ATOM 845 C CA . THR A 1 112 ? 4.774 -20.110 -19.511 1.00 79.62 112 THR A CA 1
ATOM 846 C C . THR A 1 112 ? 5.705 -20.907 -18.595 1.00 79.62 112 THR A C 1
ATOM 848 O O . THR A 1 112 ? 5.732 -22.135 -18.669 1.00 79.62 112 THR A O 1
ATOM 851 N N . TYR A 1 113 ? 6.460 -20.230 -17.727 1.00 79.31 113 TYR A N 1
ATOM 852 C CA . TYR A 1 113 ? 7.349 -20.855 -16.745 1.00 79.31 113 TYR A CA 1
ATOM 853 C C . TYR A 1 113 ? 6.648 -21.219 -15.430 1.00 79.31 113 TYR A C 1
ATOM 855 O O . TYR A 1 113 ? 7.287 -21.817 -14.565 1.00 79.31 113 TYR A O 1
ATOM 863 N N . GLY A 1 114 ? 5.354 -20.913 -15.293 1.00 66.56 114 GLY A N 1
ATOM 864 C CA . GLY A 1 114 ? 4.542 -21.261 -14.129 1.00 66.56 114 GLY A CA 1
ATOM 865 C C . GLY A 1 114 ? 4.750 -20.362 -12.909 1.00 66.56 114 GLY A C 1
ATOM 866 O O . GLY A 1 114 ? 4.285 -20.713 -11.831 1.00 66.56 114 GLY A O 1
ATOM 867 N N . SER A 1 115 ? 5.420 -19.212 -13.051 1.00 63.62 115 SER A N 1
ATOM 868 C CA . SER A 1 115 ? 5.543 -18.232 -11.962 1.00 63.62 115 SER A CA 1
ATOM 869 C C . SER A 1 115 ? 4.249 -17.446 -11.733 1.00 63.62 115 SER A C 1
ATOM 871 O O . SER A 1 115 ? 4.039 -16.935 -10.635 1.00 63.62 115 SER A O 1
ATOM 873 N N . ILE A 1 116 ? 3.357 -17.386 -12.730 1.00 62.88 116 ILE A N 1
ATOM 874 C CA . ILE A 1 116 ? 1.982 -16.894 -12.573 1.00 62.88 116 ILE A CA 1
ATOM 875 C C . ILE A 1 116 ? 0.976 -17.887 -13.169 1.00 62.88 116 ILE A C 1
ATOM 877 O O . ILE A 1 116 ? 1.198 -18.467 -14.230 1.00 62.88 116 ILE A O 1
ATOM 881 N N . GLY A 1 117 ? -0.158 -18.081 -12.491 1.00 68.50 117 GLY A N 1
ATOM 882 C CA . GLY A 1 117 ? -1.280 -18.868 -13.011 1.00 68.50 117 GLY A CA 1
ATOM 883 C C . GLY A 1 117 ? -2.124 -18.100 -14.038 1.00 68.50 117 GLY A C 1
ATOM 884 O O . GLY A 1 117 ? -1.899 -16.917 -14.293 1.00 68.50 117 GLY A O 1
ATOM 885 N N . LEU A 1 118 ? -3.156 -18.754 -14.585 1.00 69.69 118 LEU A N 1
ATOM 886 C CA . LEU A 1 118 ? -4.093 -18.148 -15.549 1.00 69.69 118 LEU A CA 1
ATOM 887 C C . LEU A 1 118 ? -4.741 -16.859 -15.006 1.00 69.69 118 LEU A C 1
ATOM 889 O O . LEU A 1 118 ? -4.888 -15.881 -15.731 1.00 69.69 118 LEU A O 1
ATOM 893 N N . HIS A 1 119 ? -5.038 -16.840 -13.706 1.00 63.06 119 HIS A N 1
ATOM 894 C CA . HIS A 1 119 ? -5.570 -15.675 -13.003 1.00 63.06 119 HIS A CA 1
ATOM 895 C C . HIS A 1 119 ? -4.594 -14.479 -12.996 1.00 63.06 119 HIS A C 1
ATOM 897 O O . HIS A 1 119 ? -5.004 -13.333 -13.161 1.00 63.06 119 HIS A O 1
ATOM 903 N N . GLY A 1 120 ? -3.283 -14.728 -12.884 1.00 62.44 120 GLY A N 1
ATOM 904 C CA . GLY A 1 120 ? -2.266 -13.674 -12.974 1.00 62.44 120 GLY A CA 1
ATOM 905 C C . GLY A 1 120 ? -2.146 -13.078 -14.381 1.00 62.44 120 GLY A C 1
ATOM 906 O O . GLY A 1 120 ? -1.900 -11.882 -14.525 1.00 62.44 120 GLY A O 1
ATOM 907 N N . LEU A 1 121 ? -2.373 -13.890 -15.420 1.00 67.25 121 LEU A N 1
ATOM 908 C CA . LEU A 1 121 ? -2.425 -13.428 -16.811 1.00 67.25 121 LEU A CA 1
ATOM 909 C C . LEU A 1 121 ? -3.679 -12.578 -17.086 1.00 67.25 121 LEU A C 1
ATOM 911 O O . LEU A 1 121 ? -3.585 -11.556 -17.760 1.00 67.25 121 LEU A O 1
ATOM 915 N N . GLU A 1 122 ? -4.838 -12.972 -16.556 1.00 66.06 122 GLU A N 1
ATOM 916 C CA . GLU A 1 122 ? -6.084 -12.194 -16.643 1.00 66.06 122 GLU A CA 1
ATOM 917 C C . GLU A 1 122 ? -5.940 -10.831 -15.948 1.00 66.06 122 GLU A C 1
ATOM 919 O O . GLU A 1 122 ? -6.259 -9.794 -16.525 1.00 66.06 122 GLU A O 1
ATOM 924 N N . LYS A 1 123 ? -5.315 -10.814 -14.767 1.00 61.06 123 LYS A N 1
ATOM 925 C CA . LYS A 1 123 ? -5.006 -9.590 -14.021 1.00 61.06 123 LYS A CA 1
ATOM 926 C C . LYS A 1 123 ? -4.113 -8.612 -14.791 1.00 61.06 123 LYS A C 1
ATOM 928 O O . LYS A 1 123 ? -4.319 -7.404 -14.716 1.00 61.06 123 LYS A O 1
ATOM 933 N N . TYR A 1 124 ? -3.150 -9.113 -15.569 1.00 63.19 124 TYR A N 1
ATOM 934 C CA . TYR A 1 124 ? -2.340 -8.263 -16.447 1.00 63.19 124 TYR A CA 1
ATOM 935 C C . TYR A 1 124 ? -3.189 -7.551 -17.509 1.00 63.19 124 TYR A C 1
ATOM 937 O O . TYR A 1 124 ? -2.957 -6.377 -17.795 1.00 63.19 124 TYR A O 1
ATOM 945 N N . TYR A 1 125 ? -4.167 -8.246 -18.095 1.00 61.41 125 TYR A N 1
ATOM 946 C CA . TYR A 1 125 ? -5.065 -7.657 -19.090 1.00 61.41 125 TYR A CA 1
ATOM 947 C C . TYR A 1 125 ? -5.974 -6.571 -18.501 1.00 61.41 125 TYR A C 1
ATOM 949 O O . TYR A 1 125 ? -6.308 -5.622 -19.213 1.00 61.41 125 TYR A O 1
ATOM 957 N N . ASP A 1 126 ? -6.336 -6.689 -17.224 1.00 59.12 126 ASP A N 1
ATOM 958 C CA . ASP A 1 126 ? -7.149 -5.696 -16.519 1.00 59.12 126 ASP A CA 1
ATOM 959 C C . ASP A 1 126 ? -6.347 -4.446 -16.133 1.00 59.12 126 ASP A C 1
ATOM 961 O O . ASP A 1 126 ? -6.782 -3.324 -16.412 1.00 59.12 126 ASP A O 1
ATOM 965 N N . ASP A 1 127 ? -5.165 -4.628 -15.535 1.00 56.88 127 ASP A N 1
ATOM 966 C CA . ASP A 1 127 ? -4.348 -3.521 -15.026 1.00 56.88 127 ASP A CA 1
ATOM 967 C C . ASP A 1 127 ? -3.499 -2.851 -16.120 1.00 56.88 127 ASP A C 1
ATOM 969 O O . ASP A 1 127 ? -3.100 -1.690 -15.962 1.00 56.88 127 ASP A O 1
ATOM 973 N N . LEU A 1 128 ? -3.188 -3.574 -17.210 1.00 58.28 128 LEU A N 1
ATOM 974 C CA . LEU A 1 128 ? -2.280 -3.182 -18.307 1.00 58.28 128 LEU A CA 1
ATOM 975 C C . LEU A 1 128 ? -0.949 -2.575 -17.825 1.00 58.28 128 LEU A C 1
ATOM 977 O O . LEU A 1 128 ? -0.289 -1.822 -18.537 1.00 58.28 128 LEU A O 1
ATOM 981 N N . ASN A 1 129 ? -0.553 -2.906 -16.599 1.00 53.78 129 ASN A N 1
ATOM 982 C CA . ASN A 1 129 ? 0.644 -2.431 -15.930 1.00 53.78 129 ASN A CA 1
ATOM 983 C C . ASN A 1 129 ? 1.262 -3.624 -15.208 1.00 53.78 129 ASN A C 1
ATOM 985 O O . ASN A 1 129 ? 0.772 -4.033 -14.156 1.00 53.78 129 ASN A O 1
ATOM 989 N N . SER A 1 130 ? 2.364 -4.172 -15.718 1.00 50.59 130 SER A N 1
ATOM 990 C CA . SER A 1 130 ? 3.202 -5.003 -14.856 1.00 50.59 130 SER A CA 1
ATOM 991 C C . SER A 1 130 ? 4.014 -4.070 -13.964 1.00 50.59 130 SER A C 1
ATOM 993 O O . SER A 1 130 ? 4.785 -3.244 -14.457 1.00 50.59 130 SER A O 1
ATOM 995 N N . ARG A 1 131 ? 3.846 -4.185 -12.647 1.00 54.28 131 ARG A N 1
ATOM 996 C CA . ARG A 1 131 ? 4.778 -3.558 -11.707 1.00 54.28 131 ARG A CA 1
ATOM 997 C C . ARG A 1 131 ? 6.140 -4.220 -11.877 1.00 54.28 131 ARG A C 1
ATOM 999 O O . ARG A 1 131 ? 6.225 -5.444 -11.936 1.00 54.28 131 ARG A O 1
ATOM 1006 N N . ASP A 1 132 ? 7.188 -3.408 -11.950 1.00 58.47 132 ASP A N 1
ATOM 1007 C CA . ASP A 1 132 ? 8.558 -3.908 -11.900 1.00 58.47 132 ASP A CA 1
ATOM 1008 C C . ASP A 1 132 ? 8.727 -4.715 -10.594 1.00 58.47 132 ASP A C 1
ATOM 1010 O O . ASP A 1 132 ? 8.485 -4.166 -9.512 1.00 58.47 132 ASP A O 1
ATOM 1014 N N . PRO A 1 133 ? 9.114 -6.004 -10.650 1.00 62.41 133 PRO A N 1
ATOM 1015 C CA . PRO A 1 133 ? 9.332 -6.812 -9.451 1.00 62.41 133 PRO A CA 1
ATOM 1016 C C . PRO A 1 133 ? 10.328 -6.185 -8.466 1.00 62.41 133 PRO A C 1
ATOM 1018 O O . PRO A 1 133 ? 10.258 -6.426 -7.262 1.00 62.41 133 PRO A O 1
ATOM 1021 N N . SER A 1 134 ? 11.265 -5.364 -8.949 1.00 65.25 134 SER A N 1
ATOM 1022 C CA . SER A 1 134 ? 12.189 -4.635 -8.081 1.00 65.25 134 SER A CA 1
ATOM 1023 C C . SER A 1 134 ? 11.486 -3.547 -7.263 1.00 65.25 134 SER A C 1
ATOM 1025 O O . SER A 1 134 ? 11.823 -3.351 -6.092 1.00 65.25 134 SER A O 1
ATOM 1027 N N . GLU A 1 135 ? 10.465 -2.897 -7.826 1.00 66.50 135 GLU A N 1
ATOM 1028 C CA . GLU A 1 135 ? 9.655 -1.898 -7.133 1.00 66.50 135 GLU A CA 1
ATOM 1029 C C . GLU A 1 135 ? 8.771 -2.542 -6.065 1.00 66.50 135 GLU A C 1
ATOM 1031 O O . GLU A 1 135 ? 8.724 -2.024 -4.952 1.00 66.50 135 GLU A O 1
ATOM 1036 N N . SER A 1 136 ? 8.139 -3.692 -6.335 1.00 68.94 136 SER A N 1
ATOM 1037 C CA . SER A 1 136 ? 7.321 -4.391 -5.326 1.00 68.94 136 SER A CA 1
ATOM 1038 C C . SER A 1 136 ? 8.163 -4.877 -4.142 1.00 68.94 136 SER A C 1
ATOM 1040 O O . SER A 1 136 ? 7.796 -4.673 -2.982 1.00 68.94 136 SER A O 1
ATOM 1042 N N . VAL A 1 137 ? 9.357 -5.423 -4.403 1.00 73.56 137 VAL A N 1
ATOM 1043 C CA . VAL A 1 137 ? 10.318 -5.801 -3.353 1.00 73.56 137 VAL A CA 1
ATOM 1044 C C . VAL A 1 137 ? 10.784 -4.577 -2.559 1.00 73.56 137 VAL A C 1
ATOM 1046 O O . VAL A 1 137 ? 10.871 -4.630 -1.328 1.00 73.56 137 VAL A O 1
ATOM 1049 N N . ARG A 1 138 ? 11.074 -3.463 -3.241 1.00 79.81 138 ARG A N 1
ATOM 1050 C CA . ARG A 1 138 ? 11.467 -2.204 -2.596 1.00 79.81 138 ARG A CA 1
ATOM 1051 C C . ARG A 1 138 ? 10.347 -1.671 -1.701 1.00 79.81 138 ARG A C 1
ATOM 1053 O O . ARG A 1 138 ? 10.616 -1.344 -0.547 1.00 79.81 138 ARG A O 1
ATOM 1060 N N . LEU A 1 139 ? 9.113 -1.632 -2.200 1.00 81.75 139 LEU A N 1
ATOM 1061 C CA . LEU A 1 139 ? 7.919 -1.197 -1.470 1.00 81.75 139 LEU A CA 1
ATOM 1062 C C . LEU A 1 139 ? 7.658 -2.077 -0.244 1.00 81.75 139 LEU A C 1
ATOM 1064 O O . LEU A 1 139 ? 7.448 -1.546 0.843 1.00 81.75 139 LEU A O 1
ATOM 1068 N N . ALA A 1 140 ? 7.754 -3.402 -0.377 1.00 81.81 140 ALA A N 1
ATOM 1069 C CA . ALA A 1 140 ? 7.611 -4.329 0.746 1.00 81.81 140 ALA A CA 1
ATOM 1070 C C . ALA A 1 140 ? 8.648 -4.059 1.850 1.00 81.81 140 ALA A C 1
ATOM 1072 O O . ALA A 1 140 ? 8.307 -4.000 3.030 1.00 81.81 140 ALA A O 1
ATOM 1073 N N . ARG A 1 141 ? 9.913 -3.815 1.478 1.00 85.62 141 ARG A N 1
ATOM 1074 C CA . ARG A 1 141 ? 10.971 -3.476 2.444 1.00 85.62 141 ARG A CA 1
ATOM 1075 C C . ARG A 1 141 ? 10.709 -2.147 3.151 1.00 85.62 141 ARG A C 1
ATOM 1077 O O . ARG A 1 141 ? 10.911 -2.043 4.358 1.00 85.62 141 ARG A O 1
ATOM 1084 N N . VAL A 1 142 ? 10.277 -1.139 2.398 1.00 88.88 142 VAL A N 1
ATOM 1085 C CA . VAL A 1 142 ? 9.942 0.189 2.927 1.00 88.88 142 VAL A CA 1
ATOM 1086 C C . VAL A 1 142 ? 8.766 0.101 3.907 1.00 88.88 142 VAL A C 1
ATOM 1088 O O . VAL A 1 142 ? 8.834 0.671 4.993 1.00 88.88 142 VAL A O 1
ATOM 1091 N N . ARG A 1 143 ? 7.731 -0.682 3.583 1.00 90.25 143 ARG A N 1
ATOM 1092 C CA . ARG A 1 143 ? 6.577 -0.936 4.460 1.00 90.25 143 ARG A CA 1
ATOM 1093 C C . ARG A 1 143 ? 6.959 -1.675 5.739 1.00 90.25 143 ARG A C 1
ATOM 1095 O O . ARG A 1 143 ? 6.555 -1.249 6.816 1.00 90.25 143 ARG A O 1
ATOM 1102 N N . ALA A 1 144 ? 7.801 -2.704 5.648 1.00 90.06 144 ALA A N 1
ATOM 1103 C CA . ALA A 1 144 ? 8.311 -3.408 6.826 1.00 90.06 144 ALA A CA 1
ATOM 1104 C C . ALA A 1 144 ? 9.094 -2.466 7.764 1.00 90.06 144 ALA A C 1
ATOM 1106 O O . ALA A 1 144 ? 8.879 -2.470 8.975 1.00 90.06 144 ALA A O 1
ATOM 1107 N N . SER A 1 145 ? 9.942 -1.598 7.198 1.00 91.69 145 SER A N 1
ATOM 1108 C CA . SER A 1 145 ? 10.673 -0.567 7.952 1.00 91.69 145 SER A CA 1
ATOM 1109 C C . SER A 1 145 ? 9.735 0.450 8.619 1.00 91.69 145 SER A C 1
ATOM 1111 O O . SER A 1 145 ? 9.958 0.866 9.761 1.00 91.69 145 SER A O 1
ATOM 1113 N N . ALA A 1 146 ? 8.656 0.837 7.929 1.00 93.06 146 ALA A N 1
ATOM 1114 C CA . ALA A 1 146 ? 7.642 1.738 8.466 1.00 93.06 146 ALA A CA 1
ATOM 1115 C C . ALA A 1 146 ? 6.877 1.105 9.639 1.00 93.06 146 ALA A C 1
ATOM 1117 O O . ALA A 1 146 ? 6.674 1.777 10.650 1.00 93.06 146 ALA A O 1
ATOM 1118 N N . ILE A 1 147 ? 6.512 -0.181 9.537 1.00 94.75 147 ILE A N 1
ATOM 1119 C CA . ILE A 1 147 ? 5.892 -0.948 10.629 1.00 94.75 147 ILE A CA 1
ATOM 1120 C C . ILE A 1 147 ? 6.804 -0.941 11.857 1.00 94.75 147 ILE A C 1
ATOM 1122 O O . ILE A 1 147 ? 6.377 -0.498 12.920 1.00 94.75 147 ILE A O 1
ATOM 1126 N N . GLU A 1 148 ? 8.073 -1.330 11.707 1.00 93.81 148 GLU A N 1
ATOM 1127 C CA . GLU A 1 148 ? 9.036 -1.365 12.817 1.00 93.81 148 GLU A CA 1
ATOM 1128 C C . GLU A 1 148 ? 9.218 0.017 13.469 1.00 93.81 148 GLU A C 1
ATOM 1130 O O . GLU A 1 148 ? 9.230 0.159 14.697 1.00 93.81 148 GLU A O 1
ATOM 1135 N N . SER A 1 149 ? 9.324 1.060 12.644 1.00 94.25 149 SER A N 1
ATOM 1136 C CA . SER A 1 149 ? 9.480 2.435 13.119 1.00 94.25 149 SER A CA 1
ATOM 1137 C C . SER A 1 149 ? 8.249 2.918 13.888 1.00 94.25 149 SER A C 1
ATOM 1139 O O . SER A 1 149 ? 8.401 3.501 14.963 1.00 94.25 149 SER A O 1
ATOM 1141 N N . CYS A 1 150 ? 7.042 2.636 13.389 1.00 94.88 150 CYS A N 1
ATOM 1142 C CA . CYS A 1 150 ? 5.795 2.976 14.074 1.00 94.88 150 CYS A CA 1
ATOM 1143 C C . CYS A 1 150 ? 5.646 2.201 15.388 1.00 94.88 150 CYS A C 1
ATOM 1145 O O . CYS A 1 150 ? 5.275 2.798 16.398 1.00 94.88 150 CYS A O 1
ATOM 1147 N N . THR A 1 151 ? 5.994 0.910 15.410 1.00 95.38 151 THR A N 1
ATOM 1148 C CA . THR A 1 151 ? 5.982 0.099 16.634 1.00 95.38 151 THR A CA 1
ATOM 1149 C C . THR A 1 151 ? 6.839 0.742 17.716 1.00 95.38 151 THR A C 1
ATOM 1151 O O . THR A 1 151 ? 6.352 0.977 18.818 1.00 95.38 151 THR A O 1
ATOM 1154 N N . ARG A 1 152 ? 8.080 1.120 17.391 1.00 93.44 152 ARG A N 1
ATOM 1155 C CA . ARG A 1 152 ? 9.009 1.735 18.349 1.00 93.44 152 ARG A CA 1
ATOM 1156 C C . ARG A 1 152 ? 8.561 3.113 18.852 1.00 93.44 152 ARG A C 1
ATOM 1158 O O . ARG A 1 152 ? 8.884 3.476 19.977 1.00 93.44 152 ARG A O 1
ATOM 1165 N N . GLU A 1 153 ? 7.877 3.908 18.028 1.00 92.69 153 GLU A N 1
ATOM 1166 C CA . GLU A 1 153 ? 7.505 5.289 18.388 1.00 92.69 153 GLU A CA 1
ATOM 1167 C C . GLU A 1 153 ? 6.142 5.406 19.098 1.00 92.69 153 GLU A C 1
ATOM 1169 O O . GLU A 1 153 ? 5.882 6.388 19.809 1.00 92.69 153 GLU A O 1
ATOM 1174 N N . VAL A 1 154 ? 5.244 4.446 18.868 1.00 93.81 154 VAL A N 1
ATOM 1175 C CA . VAL A 1 154 ? 3.833 4.538 19.273 1.00 93.81 154 VAL A CA 1
ATOM 1176 C C . VAL A 1 154 ? 3.453 3.506 20.331 1.00 93.81 154 VAL A C 1
ATOM 1178 O O . VAL A 1 154 ? 2.655 3.815 21.223 1.00 93.81 154 VAL A O 1
ATOM 1181 N N . VAL A 1 155 ? 4.003 2.292 20.255 1.00 93.69 155 VAL A N 1
ATOM 1182 C CA . VAL A 1 155 ? 3.646 1.204 21.169 1.00 93.69 155 VAL A CA 1
ATOM 1183 C C . VAL A 1 155 ? 4.518 1.292 22.428 1.00 93.69 155 VAL A C 1
ATOM 1185 O O . VAL A 1 155 ? 5.741 1.381 22.319 1.00 93.69 155 VAL A O 1
ATOM 1188 N N . PRO A 1 156 ? 3.929 1.301 23.639 1.00 92.75 156 PRO A N 1
ATOM 1189 C CA . PRO A 1 156 ? 4.699 1.253 24.878 1.00 92.75 156 PRO A CA 1
ATOM 1190 C C . PRO A 1 156 ? 5.516 -0.039 24.985 1.00 92.75 156 PRO A C 1
ATOM 1192 O O . PRO A 1 156 ? 5.019 -1.101 24.635 1.00 92.75 156 PRO A O 1
ATOM 1195 N N . GLU A 1 157 ? 6.702 0.013 25.599 1.00 91.25 157 GLU A N 1
ATOM 1196 C CA . GLU A 1 157 ? 7.560 -1.172 25.825 1.00 91.25 157 GLU A CA 1
ATOM 1197 C C . GLU A 1 157 ? 6.900 -2.275 26.681 1.00 91.25 157 GLU A C 1
ATOM 1199 O O . GLU A 1 157 ? 7.412 -3.384 26.781 1.00 91.25 157 GLU A O 1
ATOM 1204 N N . THR A 1 158 ? 5.771 -1.974 27.329 1.00 92.62 158 THR A N 1
ATOM 1205 C CA . THR A 1 158 ? 4.996 -2.918 28.148 1.00 92.62 158 THR A CA 1
ATOM 1206 C C . THR A 1 158 ? 3.959 -3.713 27.356 1.00 92.62 158 THR A C 1
ATOM 1208 O O . THR A 1 158 ? 3.276 -4.560 27.936 1.00 92.62 158 THR A O 1
ATOM 1211 N N . GLU A 1 159 ? 3.781 -3.412 26.071 1.00 90.94 159 GLU A N 1
ATOM 1212 C CA . GLU A 1 159 ? 2.826 -4.070 25.186 1.00 90.94 159 GLU A CA 1
ATOM 1213 C C . GLU A 1 159 ? 3.566 -4.728 24.021 1.00 90.94 159 GLU A C 1
ATOM 1215 O O . GLU A 1 159 ? 4.413 -4.113 23.377 1.00 90.94 159 GLU A O 1
ATOM 1220 N N . GLU A 1 160 ? 3.218 -5.979 23.730 1.00 92.31 160 GLU A N 1
ATOM 1221 C CA . GLU A 1 160 ? 3.719 -6.686 22.554 1.00 92.31 160 GLU A CA 1
ATOM 1222 C C . GLU A 1 160 ? 2.756 -6.505 21.376 1.00 92.31 160 GLU A C 1
ATOM 1224 O O . GLU A 1 160 ? 1.529 -6.473 21.539 1.00 92.31 160 GLU A O 1
ATOM 1229 N N . VAL A 1 161 ? 3.325 -6.372 20.178 1.00 94.25 161 VAL A N 1
ATOM 1230 C CA . VAL A 1 161 ? 2.560 -6.262 18.934 1.00 94.25 161 VAL A CA 1
ATOM 1231 C C . VAL A 1 161 ? 2.176 -7.659 18.465 1.00 94.25 161 VAL A C 1
ATOM 1233 O O . VAL A 1 161 ? 3.040 -8.480 18.173 1.00 94.25 161 VAL A O 1
ATOM 1236 N N . VAL A 1 162 ? 0.871 -7.901 18.371 1.00 93.25 162 VAL A N 1
ATOM 1237 C CA . VAL A 1 162 ? 0.273 -9.141 17.860 1.00 93.25 162 VAL A CA 1
ATOM 1238 C C . VAL A 1 162 ? 0.316 -9.164 16.332 1.00 93.25 162 VAL A C 1
ATOM 1240 O O . VAL A 1 162 ? 0.575 -10.203 15.733 1.00 93.25 162 VAL A O 1
ATOM 1243 N N . GLY A 1 163 ? 0.092 -8.013 15.692 1.00 91.69 163 GLY A N 1
ATOM 1244 C CA . GLY A 1 163 ? 0.106 -7.893 14.236 1.00 91.69 163 GLY A CA 1
ATOM 1245 C C . GLY A 1 163 ? 0.352 -6.466 13.760 1.00 91.69 163 GLY A C 1
ATOM 1246 O O . GLY A 1 163 ? 0.029 -5.500 14.454 1.00 91.69 163 GLY A O 1
ATOM 1247 N N . GLY A 1 164 ? 0.946 -6.338 12.575 1.00 93.56 164 GLY A N 1
ATOM 1248 C CA . GLY A 1 164 ? 1.248 -5.060 11.941 1.00 93.56 164 GLY A CA 1
ATOM 1249 C C . GLY A 1 164 ? 1.058 -5.148 10.433 1.00 93.56 164 GLY A C 1
ATOM 1250 O O . GLY A 1 164 ? 1.604 -6.042 9.792 1.00 93.56 164 GLY A O 1
ATOM 1251 N N . TRP A 1 165 ? 0.289 -4.221 9.868 1.00 94.81 165 TRP A N 1
ATOM 1252 C CA . TRP A 1 165 ? -0.081 -4.230 8.454 1.00 94.81 165 TRP A CA 1
ATOM 1253 C C . TRP A 1 165 ? 0.008 -2.837 7.853 1.00 94.81 165 TRP A C 1
ATOM 1255 O O . TRP A 1 165 ? -0.194 -1.833 8.540 1.00 94.81 165 TRP A O 1
ATOM 1265 N N . THR A 1 166 ? 0.238 -2.771 6.543 1.00 93.94 166 THR A N 1
ATOM 1266 C CA . THR A 1 166 ? 0.003 -1.545 5.779 1.00 93.94 166 THR A CA 1
ATOM 1267 C C . THR A 1 166 ? -1.302 -1.654 4.996 1.00 93.94 166 THR A C 1
ATOM 1269 O O . THR A 1 166 ? -1.571 -2.650 4.312 1.00 93.94 166 THR A O 1
ATOM 1272 N N . LEU A 1 167 ? -2.157 -0.645 5.160 1.00 94.06 167 LEU A N 1
ATOM 1273 C CA . LEU A 1 167 ? -3.506 -0.586 4.601 1.00 94.06 167 LEU A CA 1
ATOM 1274 C C . LEU A 1 167 ? -3.765 0.804 4.028 1.00 94.06 167 LEU A C 1
ATOM 1276 O O . LEU A 1 167 ? -3.257 1.801 4.533 1.00 94.06 167 LEU A O 1
ATOM 1280 N N . CYS A 1 168 ? -4.596 0.891 2.999 1.00 92.25 168 CYS A N 1
ATOM 1281 C CA . CYS A 1 168 ? -5.026 2.175 2.463 1.00 92.25 168 CYS A CA 1
ATOM 1282 C C . CYS A 1 168 ? -6.258 2.664 3.228 1.00 92.25 168 CYS A C 1
ATOM 1284 O O . CYS A 1 168 ? -7.197 1.902 3.431 1.00 92.25 168 CYS A O 1
ATOM 1286 N N . SER A 1 169 ? -6.300 3.931 3.621 1.00 93.94 169 SER A N 1
ATOM 1287 C CA . SER A 1 169 ? -7.420 4.513 4.367 1.00 93.94 169 SER A CA 1
ATOM 1288 C C . SER A 1 169 ? -7.758 5.909 3.843 1.00 93.94 169 SER A C 1
ATOM 1290 O O . SER A 1 169 ? -6.866 6.598 3.336 1.00 93.94 169 SER A O 1
ATOM 1292 N N . PRO A 1 170 ? -9.021 6.359 3.947 1.00 92.12 170 PRO A N 1
ATOM 1293 C CA . PRO A 1 170 ? -9.382 7.732 3.634 1.00 92.12 170 PRO A CA 1
ATOM 1294 C C . PRO A 1 170 ? -8.570 8.740 4.451 1.00 92.12 170 PRO A C 1
ATOM 1296 O O . PRO A 1 170 ? -8.253 8.523 5.627 1.00 92.12 170 PRO A O 1
ATOM 1299 N N . LEU A 1 171 ? -8.238 9.865 3.812 1.00 87.44 171 LEU A N 1
ATOM 1300 C CA . LEU A 1 171 ? -7.540 10.971 4.472 1.00 87.44 171 LEU A CA 1
ATOM 1301 C C . LEU A 1 171 ? -8.432 11.630 5.536 1.00 87.44 171 LEU A C 1
ATOM 1303 O O . LEU A 1 171 ? -7.959 12.027 6.599 1.00 87.44 171 LEU A O 1
ATOM 1307 N N . GLN A 1 172 ? -9.729 11.756 5.248 1.00 86.88 172 GLN A N 1
ATOM 1308 C CA . GLN A 1 172 ? -10.689 12.344 6.172 1.00 86.88 172 GLN A CA 1
ATOM 1309 C C . GLN A 1 172 ? -11.126 11.310 7.218 1.00 86.88 172 GLN A C 1
ATOM 1311 O O . GLN A 1 172 ? -11.497 10.186 6.882 1.00 86.88 172 GLN A O 1
ATOM 1316 N N . LYS A 1 173 ? -11.089 11.701 8.495 1.00 86.19 173 LYS A N 1
ATOM 1317 C CA . LYS A 1 173 ? -11.572 10.871 9.609 1.00 86.19 173 LYS A CA 1
ATOM 1318 C C . LYS A 1 173 ? -13.067 10.581 9.457 1.00 86.19 173 LYS A C 1
ATOM 1320 O O . LYS A 1 173 ? -13.786 11.409 8.903 1.00 86.19 173 LYS A O 1
ATOM 1325 N N . ASP A 1 174 ? -13.502 9.427 9.959 1.00 89.69 174 ASP A N 1
ATOM 1326 C CA . ASP A 1 174 ? -14.904 8.994 9.960 1.00 89.69 174 ASP A CA 1
ATOM 1327 C C . ASP A 1 174 ? -15.557 8.962 8.568 1.00 89.69 174 ASP A C 1
ATOM 1329 O O . ASP A 1 174 ? -16.737 9.268 8.401 1.00 89.69 174 ASP A O 1
ATOM 1333 N N . THR A 1 175 ? -14.782 8.602 7.540 1.00 90.38 175 THR A N 1
ATOM 1334 C CA . THR A 1 175 ? -15.291 8.451 6.173 1.00 90.38 175 THR A CA 1
ATOM 1335 C C . THR A 1 175 ? -14.923 7.097 5.587 1.00 90.38 175 THR A C 1
ATOM 1337 O O . THR A 1 175 ? -13.859 6.546 5.866 1.00 90.38 175 THR A O 1
ATOM 1340 N N . VAL A 1 176 ? -15.826 6.575 4.757 1.00 88.31 176 VAL A N 1
ATOM 1341 C CA . VAL A 1 176 ? -15.588 5.420 3.879 1.00 88.31 176 VAL A CA 1
ATOM 1342 C C . VAL A 1 176 ? -15.299 5.911 2.463 1.00 88.31 176 VAL A C 1
ATOM 1344 O O . VAL A 1 176 ? -14.359 5.485 1.812 1.00 88.31 176 VAL A O 1
ATOM 1347 N N . GLN A 1 177 ? -16.079 6.872 1.984 1.00 84.56 177 GLN A N 1
ATOM 1348 C CA . GLN A 1 177 ? -15.986 7.351 0.614 1.00 84.56 177 GLN A CA 1
ATOM 1349 C C . GLN A 1 177 ? -14.877 8.396 0.462 1.00 84.56 177 GLN A C 1
ATOM 1351 O O . GLN A 1 177 ? -14.940 9.472 1.058 1.00 84.56 177 GLN A O 1
ATOM 1356 N N . ALA A 1 178 ? -13.875 8.107 -0.371 1.00 81.25 178 ALA A N 1
ATOM 1357 C CA . ALA A 1 178 ? -12.814 9.055 -0.691 1.00 81.25 178 ALA A CA 1
ATOM 1358 C C . ALA A 1 178 ? -12.287 8.887 -2.120 1.00 81.25 178 ALA A C 1
ATOM 1360 O O . ALA A 1 178 ? -12.115 7.779 -2.612 1.00 81.25 178 ALA A O 1
ATOM 1361 N N . LEU A 1 179 ? -11.952 10.009 -2.766 1.00 73.94 179 LEU A N 1
ATOM 1362 C CA . LEU A 1 179 ? -11.323 10.022 -4.096 1.00 73.94 179 LEU A CA 1
ATOM 1363 C C . LEU A 1 179 ? -9.862 9.562 -4.072 1.00 73.94 179 LEU A C 1
ATOM 1365 O O . LEU A 1 179 ? -9.319 9.131 -5.086 1.00 73.94 179 LEU A O 1
ATOM 1369 N N . LYS A 1 180 ? -9.199 9.727 -2.927 1.00 80.69 180 LYS A N 1
ATOM 1370 C CA . LYS A 1 180 ? -7.802 9.363 -2.733 1.00 80.69 180 LYS A CA 1
ATOM 1371 C C . LYS A 1 180 ? -7.632 8.763 -1.349 1.00 80.69 180 LYS A C 1
ATOM 1373 O O . LYS A 1 180 ? -8.037 9.373 -0.359 1.00 80.69 180 LYS A O 1
ATOM 1378 N N . LEU A 1 181 ? -6.999 7.597 -1.308 1.00 87.62 181 LEU A N 1
ATOM 1379 C CA . LEU A 1 181 ? -6.543 6.986 -0.070 1.00 87.62 181 LEU A CA 1
ATOM 1380 C C . LEU A 1 181 ? -5.080 7.332 0.199 1.00 87.62 181 LEU A C 1
ATOM 1382 O O . LEU A 1 181 ? -4.304 7.589 -0.726 1.00 87.62 181 LEU A O 1
ATOM 1386 N N . GLU A 1 182 ? -4.716 7.306 1.473 1.00 90.00 182 GLU A N 1
ATOM 1387 C CA . GLU A 1 182 ? -3.330 7.293 1.925 1.00 90.00 182 GLU A CA 1
ATOM 1388 C C . GLU A 1 182 ? -2.976 5.930 2.523 1.00 90.00 182 GLU A C 1
ATOM 1390 O O . GLU A 1 182 ? -3.839 5.239 3.067 1.00 90.00 182 GLU A O 1
ATOM 1395 N N . GLU A 1 183 ? -1.709 5.536 2.414 1.00 91.94 183 GLU A N 1
ATOM 1396 C CA . GLU A 1 183 ? -1.202 4.347 3.097 1.00 91.94 183 GLU A CA 1
ATOM 1397 C C . GLU A 1 183 ? -1.011 4.666 4.588 1.00 91.94 183 GLU A C 1
ATOM 1399 O O . GLU A 1 183 ? -0.325 5.622 4.952 1.00 91.94 183 GLU A O 1
ATOM 1404 N N . LYS A 1 184 ? -1.622 3.855 5.453 1.00 94.12 184 LYS A N 1
ATOM 1405 C CA . LYS A 1 184 ? -1.490 3.909 6.910 1.00 94.12 184 LYS A CA 1
ATOM 1406 C C . LYS A 1 184 ? -0.893 2.606 7.426 1.00 94.12 184 LYS A C 1
ATOM 1408 O O . LYS A 1 184 ? -1.162 1.526 6.899 1.00 94.12 184 LYS A O 1
ATOM 1413 N N . VAL A 1 185 ? -0.108 2.716 8.491 1.00 95.94 185 VAL A N 1
ATOM 1414 C CA . VAL A 1 185 ? 0.400 1.570 9.249 1.00 95.94 185 VAL A CA 1
ATOM 1415 C C . VAL A 1 185 ? -0.584 1.277 10.377 1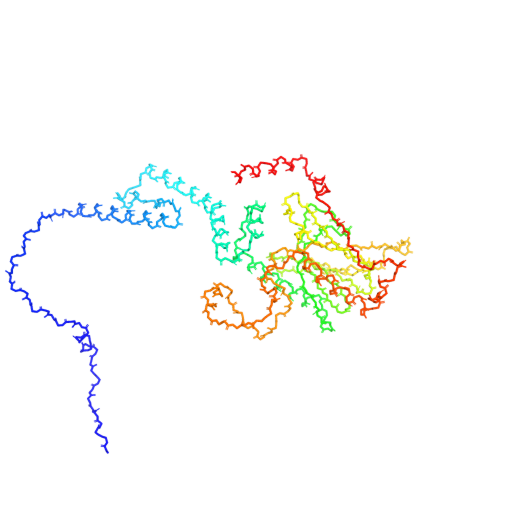.00 95.94 185 VAL A C 1
ATOM 1417 O O . VAL A 1 185 ? -0.886 2.157 11.181 1.00 95.94 185 VAL A O 1
ATOM 1420 N N . VAL A 1 186 ? -1.094 0.052 10.438 1.00 96.94 186 VAL A N 1
ATOM 1421 C CA . VAL A 1 186 ? -2.032 -0.401 11.468 1.00 96.94 186 VAL A CA 1
ATOM 1422 C C . VAL A 1 186 ? -1.343 -1.450 12.326 1.00 96.94 186 VAL A C 1
ATOM 1424 O O . VAL A 1 186 ? -0.864 -2.451 11.801 1.00 96.94 186 VAL A O 1
ATOM 1427 N N . LEU A 1 187 ? -1.279 -1.214 13.634 1.00 97.12 187 LEU A N 1
ATOM 1428 C CA . LEU A 1 187 ? -0.653 -2.106 14.609 1.00 97.12 187 LEU A CA 1
ATOM 1429 C C . LEU A 1 187 ? -1.692 -2.546 15.635 1.00 97.12 187 LEU A C 1
ATOM 1431 O O . LEU A 1 187 ? -2.436 -1.718 16.157 1.00 97.12 187 LEU A O 1
ATOM 1435 N N . LEU A 1 188 ? -1.707 -3.830 15.961 1.00 96.56 188 LEU A N 1
ATOM 1436 C CA . LEU A 1 188 ? -2.585 -4.413 16.965 1.00 96.56 188 LEU A CA 1
ATOM 1437 C C . LEU A 1 188 ? -1.754 -4.952 18.128 1.00 96.56 188 LEU A C 1
ATOM 1439 O O . LEU A 1 188 ? -0.834 -5.742 17.923 1.00 96.56 188 LEU A O 1
ATOM 1443 N N . THR A 1 189 ? -2.100 -4.550 19.347 1.00 96.19 189 THR A N 1
ATOM 1444 C CA . THR A 1 189 ? -1.642 -5.178 20.593 1.00 96.19 189 THR A CA 1
ATOM 1445 C C . THR A 1 189 ? -2.821 -5.870 21.271 1.00 96.19 189 THR A C 1
ATOM 1447 O O . THR A 1 189 ? -3.975 -5.666 20.897 1.00 96.19 189 THR A O 1
ATOM 1450 N N . ALA A 1 190 ? -2.560 -6.638 22.330 1.00 93.56 190 ALA A N 1
ATOM 1451 C CA . ALA A 1 190 ? -3.626 -7.219 23.151 1.00 93.56 190 ALA A CA 1
ATOM 1452 C C . ALA A 1 190 ? -4.526 -6.165 23.839 1.00 93.56 190 ALA A C 1
ATOM 1454 O O . ALA A 1 190 ? -5.578 -6.506 24.368 1.00 93.56 190 ALA A O 1
ATOM 1455 N N . LYS A 1 191 ? -4.112 -4.887 23.884 1.00 94.38 191 LYS A N 1
ATOM 1456 C CA . LYS A 1 191 ? -4.836 -3.816 24.592 1.00 94.38 191 LYS A CA 1
ATOM 1457 C C . LYS A 1 191 ? -5.415 -2.757 23.666 1.00 94.38 191 LYS A C 1
ATOM 1459 O O . LYS A 1 191 ? -6.415 -2.131 24.022 1.00 94.38 191 LYS A O 1
ATOM 1464 N N . ALA A 1 192 ? -4.774 -2.489 22.531 1.00 96.31 192 ALA A N 1
ATOM 1465 C CA . ALA A 1 192 ? -5.157 -1.384 21.667 1.00 96.31 192 ALA A CA 1
ATOM 1466 C C . ALA A 1 192 ? -4.830 -1.620 20.189 1.00 96.31 192 ALA A C 1
ATOM 1468 O O . ALA A 1 192 ? -3.861 -2.286 19.830 1.00 96.31 192 ALA A O 1
ATOM 1469 N N . LEU A 1 193 ? -5.632 -0.981 19.344 1.00 97.06 193 LEU A N 1
ATOM 1470 C CA . LEU A 1 193 ? -5.396 -0.786 17.924 1.00 97.06 193 LEU A CA 1
ATOM 1471 C C . LEU A 1 193 ? -4.771 0.596 17.706 1.00 97.06 193 LEU A C 1
ATOM 1473 O O . LEU A 1 193 ? -5.278 1.611 18.190 1.00 97.06 193 LEU A O 1
ATOM 1477 N N . TYR A 1 194 ? -3.681 0.647 16.951 1.00 97.06 194 TYR A N 1
ATOM 1478 C CA . TYR A 1 194 ? -2.960 1.866 16.616 1.00 97.06 194 TYR A CA 1
ATOM 1479 C C . TYR A 1 194 ? -2.988 2.090 15.110 1.00 97.06 194 TYR A C 1
ATOM 1481 O O . TYR A 1 194 ? -2.549 1.242 14.338 1.00 97.06 194 TYR A O 1
ATOM 1489 N N . VAL A 1 195 ? -3.467 3.256 14.688 1.00 96.75 195 VAL A N 1
ATOM 1490 C CA . VAL A 1 195 ? -3.576 3.649 13.281 1.00 96.75 195 VAL A CA 1
ATOM 1491 C C . VAL A 1 195 ? -2.650 4.830 13.035 1.00 96.75 195 VAL A C 1
ATOM 1493 O O . VAL A 1 195 ? -2.875 5.915 13.569 1.00 96.75 195 VAL A O 1
ATOM 1496 N N . CYS A 1 196 ? -1.608 4.622 12.239 1.00 95.50 196 CYS A N 1
ATOM 1497 C CA . CYS A 1 196 ? -0.502 5.553 12.046 1.00 95.50 196 CYS A CA 1
ATOM 1498 C C . CYS A 1 196 ? -0.491 6.106 10.614 1.00 95.50 196 CYS A C 1
ATOM 1500 O O . CYS A 1 196 ? -0.423 5.347 9.647 1.00 95.50 196 CYS A O 1
ATOM 1502 N N . SER A 1 197 ? -0.509 7.431 10.476 1.00 93.81 197 SER A N 1
ATOM 1503 C CA . SER A 1 197 ? -0.193 8.137 9.233 1.00 93.81 197 SER A CA 1
ATOM 1504 C C . SER A 1 197 ? 1.321 8.335 9.154 1.00 93.81 197 SER A C 1
ATOM 1506 O O . SER A 1 197 ? 1.917 9.014 10.000 1.00 93.81 197 SER A O 1
ATOM 1508 N N . TYR A 1 198 ? 1.947 7.711 8.159 1.00 91.62 198 TYR A N 1
ATOM 1509 C CA . TYR A 1 198 ? 3.397 7.665 7.993 1.00 91.62 198 TYR A CA 1
ATOM 1510 C C . TYR A 1 198 ? 3.796 8.271 6.647 1.00 91.62 198 TYR A C 1
ATOM 1512 O O . TYR A 1 198 ? 3.271 7.887 5.603 1.00 91.62 198 TYR A O 1
ATOM 1520 N N . ASP A 1 199 ? 4.733 9.217 6.658 1.00 90.25 199 ASP A N 1
ATOM 1521 C CA . ASP A 1 199 ? 5.314 9.746 5.428 1.00 90.25 199 ASP A CA 1
ATOM 1522 C C . ASP A 1 199 ? 6.496 8.877 4.993 1.00 90.25 199 ASP A C 1
ATOM 1524 O O . ASP A 1 199 ? 7.604 8.987 5.519 1.00 90.25 199 ASP A O 1
ATOM 1528 N N . PHE A 1 200 ? 6.262 8.042 3.984 1.00 85.50 200 PHE A N 1
ATOM 1529 C CA . PHE A 1 200 ? 7.275 7.175 3.386 1.00 85.50 200 PHE A CA 1
ATOM 1530 C C . PHE A 1 200 ? 8.406 7.934 2.675 1.00 85.50 200 PHE A C 1
ATOM 1532 O O . PHE A 1 200 ? 9.467 7.359 2.451 1.00 85.50 200 PHE A O 1
ATOM 1539 N N . GLY A 1 201 ? 8.209 9.205 2.307 1.00 86.19 201 GLY A N 1
ATOM 1540 C CA . GLY A 1 201 ? 9.253 10.019 1.683 1.00 86.19 201 GLY A CA 1
ATOM 1541 C C . GLY A 1 201 ? 10.267 10.557 2.691 1.00 86.19 201 GLY A C 1
ATOM 1542 O O . GLY A 1 201 ? 11.459 10.621 2.392 1.00 86.19 201 GLY A O 1
ATOM 1543 N N . SER A 1 202 ? 9.800 10.946 3.882 1.00 86.69 202 SER A N 1
ATOM 1544 C CA . SER A 1 202 ? 10.655 11.458 4.961 1.00 86.69 202 SER A CA 1
ATOM 1545 C C . SER A 1 202 ? 10.947 10.449 6.075 1.00 86.69 202 SER A C 1
ATOM 1547 O O . SER A 1 202 ? 11.701 10.784 6.990 1.00 86.69 202 SER A O 1
ATOM 1549 N N . GLU A 1 203 ? 10.386 9.241 5.977 1.00 89.25 203 GLU A N 1
ATOM 1550 C CA . GLU A 1 203 ? 10.478 8.145 6.949 1.00 89.25 203 GLU A CA 1
ATOM 1551 C C . GLU A 1 203 ? 10.052 8.558 8.370 1.00 89.25 203 GLU A C 1
ATOM 1553 O O . GLU A 1 203 ? 10.678 8.194 9.370 1.00 89.25 203 GLU A O 1
ATOM 1558 N N . LYS A 1 204 ? 8.975 9.346 8.473 1.00 89.69 204 LYS A N 1
ATOM 1559 C CA . LYS A 1 204 ? 8.501 9.920 9.741 1.00 89.69 204 LYS A CA 1
ATOM 1560 C C . LYS A 1 204 ? 7.034 9.632 10.005 1.00 89.69 204 LYS A C 1
ATOM 1562 O O . LYS A 1 204 ? 6.194 9.692 9.109 1.00 89.69 204 LYS A O 1
ATOM 1567 N N . LEU A 1 205 ? 6.726 9.408 11.280 1.00 91.50 205 LEU A N 1
ATOM 1568 C CA . LEU A 1 205 ? 5.358 9.364 11.769 1.00 91.50 205 LEU A CA 1
ATOM 1569 C C . LEU A 1 205 ? 4.772 10.781 11.846 1.00 91.50 205 LEU A C 1
ATOM 1571 O O . LEU A 1 205 ? 5.280 11.630 12.586 1.00 91.50 205 LEU A O 1
ATOM 1575 N N . ASN A 1 206 ? 3.669 11.010 11.134 1.00 90.50 206 ASN A N 1
ATOM 1576 C CA . ASN A 1 206 ? 2.951 12.285 11.133 1.00 90.50 206 ASN A CA 1
ATOM 1577 C C . ASN A 1 206 ? 1.894 12.341 12.235 1.00 90.50 206 ASN A C 1
ATOM 1579 O O . ASN A 1 206 ? 1.822 13.298 13.001 1.00 90.50 206 ASN A O 1
ATOM 1583 N N . GLU A 1 207 ? 1.050 11.319 12.314 1.00 92.12 207 GLU A N 1
ATOM 1584 C CA . GLU A 1 207 ? -0.045 11.228 13.276 1.00 92.12 207 GLU A CA 1
ATOM 1585 C C . GLU A 1 207 ? -0.267 9.764 13.634 1.00 92.12 207 GLU A C 1
ATOM 1587 O O . GLU A 1 207 ? -0.119 8.893 12.782 1.00 92.12 207 GLU A O 1
ATOM 1592 N N . PHE A 1 208 ? -0.669 9.484 14.870 1.00 94.56 208 PHE A N 1
ATOM 1593 C CA . PHE A 1 208 ? -1.284 8.202 15.186 1.00 94.56 208 PHE A CA 1
ATOM 1594 C C . PHE A 1 208 ? -2.564 8.391 15.991 1.00 94.56 208 PHE A C 1
ATOM 1596 O O . PHE A 1 208 ? -2.714 9.368 16.726 1.00 94.56 208 PHE A O 1
ATOM 1603 N N . THR A 1 209 ? -3.470 7.428 15.873 1.00 95.12 209 THR A N 1
ATOM 1604 C CA . THR A 1 209 ? -4.663 7.305 16.709 1.00 95.12 209 THR A CA 1
ATOM 1605 C C . THR A 1 209 ? -4.664 5.948 17.395 1.00 95.12 209 THR A C 1
ATOM 1607 O O . THR A 1 209 ? -4.499 4.925 16.738 1.00 95.12 209 THR A O 1
ATOM 1610 N N . LYS A 1 210 ? -4.815 5.951 18.719 1.00 95.69 210 LYS A N 1
ATOM 1611 C CA . LYS A 1 210 ? -4.953 4.770 19.570 1.00 95.69 210 LYS A CA 1
ATOM 1612 C C . LYS A 1 210 ? -6.424 4.582 19.924 1.00 95.69 210 LYS A C 1
ATOM 1614 O O . LYS A 1 210 ? -7.046 5.505 20.447 1.00 95.69 210 LYS A O 1
ATOM 1619 N N . VAL A 1 211 ? -6.933 3.382 19.696 1.00 96.25 211 VAL A N 1
ATOM 1620 C CA . VAL A 1 211 ? -8.258 2.919 20.122 1.00 96.25 211 VAL A CA 1
ATOM 1621 C C . VAL A 1 211 ? -8.039 1.727 21.038 1.00 96.25 211 VAL A C 1
ATOM 1623 O O . VAL A 1 211 ? -7.283 0.823 20.687 1.00 96.25 211 VAL A O 1
ATOM 1626 N N . LEU A 1 212 ? -8.633 1.722 22.230 1.00 95.62 212 LEU A N 1
ATOM 1627 C CA . LEU A 1 212 ? -8.559 0.533 23.078 1.00 95.62 212 LEU A CA 1
ATOM 1628 C C . LEU A 1 212 ? -9.379 -0.579 22.434 1.00 95.62 212 LEU A C 1
ATOM 1630 O O . LEU A 1 212 ? -10.448 -0.326 21.892 1.00 95.62 212 LEU A O 1
ATOM 1634 N N . VAL A 1 213 ? -8.901 -1.816 22.525 1.00 94.69 213 VAL A N 1
ATOM 1635 C CA . VAL A 1 213 ? -9.627 -2.973 21.981 1.00 94.69 213 VAL A CA 1
ATOM 1636 C C . VAL A 1 213 ? -11.025 -3.074 22.606 1.00 94.69 213 VAL A C 1
ATOM 1638 O O . VAL A 1 213 ? -11.986 -3.360 21.906 1.00 94.69 213 VAL A O 1
ATOM 1641 N N . GLY A 1 214 ? -11.155 -2.712 23.888 1.00 92.88 214 GLY A N 1
ATOM 1642 C CA . GLY A 1 214 ? -12.437 -2.628 24.596 1.00 92.88 214 GLY A CA 1
ATOM 1643 C C . GLY A 1 214 ? -13.422 -1.569 24.076 1.00 92.88 214 GLY A C 1
ATOM 1644 O O . GLY A 1 214 ? -14.607 -1.664 24.372 1.00 92.88 214 GLY A O 1
ATOM 1645 N N . ASP A 1 215 ? -12.954 -0.569 23.321 1.00 93.25 215 ASP A N 1
ATOM 1646 C CA . ASP A 1 215 ? -13.791 0.490 22.738 1.00 93.25 215 ASP A CA 1
ATOM 1647 C C . ASP A 1 215 ? -14.257 0.155 21.305 1.00 93.25 215 ASP A C 1
ATOM 1649 O O . ASP A 1 215 ? -14.971 0.956 20.696 1.00 93.25 215 ASP A O 1
ATOM 1653 N N . ILE A 1 216 ? -13.844 -0.987 20.740 1.00 94.88 216 ILE A N 1
ATOM 1654 C CA . ILE A 1 216 ? -14.281 -1.455 19.418 1.00 94.88 216 ILE A CA 1
ATOM 1655 C C . ILE A 1 216 ? -15.655 -2.111 19.564 1.00 94.88 216 ILE A C 1
ATOM 1657 O O . ILE A 1 216 ? -15.829 -3.024 20.360 1.00 94.88 216 ILE A O 1
ATOM 1661 N N . VAL A 1 217 ? -16.634 -1.657 18.786 1.00 92.69 217 VAL A N 1
ATOM 1662 C CA . VAL A 1 217 ? -18.041 -2.089 18.904 1.00 92.69 217 VAL A CA 1
ATOM 1663 C C . VAL A 1 217 ? -18.436 -3.055 17.794 1.00 92.69 217 VAL A C 1
ATOM 1665 O O . VAL A 1 217 ? -19.335 -3.872 17.975 1.00 92.69 217 VAL A O 1
ATOM 1668 N N . GLY A 1 218 ? -17.769 -2.976 16.646 1.00 93.12 218 GLY A N 1
ATOM 1669 C CA . GLY A 1 218 ? -18.059 -3.856 15.527 1.00 93.12 218 GLY A CA 1
ATOM 1670 C C . GLY A 1 218 ? -17.053 -3.723 14.400 1.00 93.12 218 GLY A C 1
ATOM 1671 O O . GLY A 1 218 ? -16.300 -2.748 14.306 1.00 93.12 218 GLY A O 1
ATOM 1672 N N . ILE A 1 219 ? -17.055 -4.732 13.540 1.00 95.44 219 ILE A N 1
ATOM 1673 C CA . ILE A 1 219 ? -16.205 -4.816 12.361 1.00 95.44 219 ILE A CA 1
ATOM 1674 C C . ILE A 1 219 ? -17.094 -5.163 11.169 1.00 95.44 219 ILE A C 1
ATOM 1676 O O . ILE A 1 219 ? -17.939 -6.051 11.241 1.00 95.44 219 ILE A O 1
ATOM 1680 N N . GLN A 1 220 ? -16.899 -4.473 10.056 1.00 95.12 220 GLN A N 1
ATOM 1681 C CA . GLN A 1 220 ? -17.505 -4.822 8.777 1.00 95.12 220 GLN A CA 1
ATOM 1682 C C . GLN A 1 220 ? -16.392 -5.210 7.814 1.00 95.12 220 GLN A C 1
ATOM 1684 O O . GLN A 1 220 ? -15.431 -4.462 7.675 1.00 95.12 220 GLN A O 1
ATOM 1689 N N . GLU A 1 221 ? -16.511 -6.334 7.122 1.00 95.25 221 GLU A N 1
ATOM 1690 C CA . GLU A 1 221 ? -15.633 -6.679 6.004 1.00 95.25 221 GLU A CA 1
ATOM 1691 C C . GLU A 1 221 ? -16.423 -6.867 4.715 1.00 95.25 221 GLU A C 1
ATOM 1693 O O . GLU A 1 221 ? -17.565 -7.329 4.717 1.00 95.25 221 GLU A O 1
ATOM 1698 N N . GLY A 1 222 ? -15.805 -6.516 3.592 1.00 93.38 222 GLY A N 1
ATOM 1699 C CA . GLY A 1 222 ? -16.444 -6.688 2.300 1.00 93.38 222 GLY A CA 1
ATOM 1700 C C . GLY A 1 222 ? -15.717 -6.009 1.156 1.00 93.38 222 GLY A C 1
ATOM 1701 O O . GLY A 1 222 ? -14.571 -5.563 1.265 1.00 93.38 222 GLY A O 1
ATOM 1702 N N . LEU A 1 223 ? -16.424 -5.939 0.033 1.00 91.50 223 LEU A N 1
ATOM 1703 C CA . LEU A 1 223 ? -15.952 -5.287 -1.178 1.00 91.50 223 LEU A CA 1
ATOM 1704 C C . LEU A 1 223 ? -15.788 -3.779 -0.940 1.00 91.50 223 LEU A C 1
ATOM 1706 O O . LEU A 1 223 ? -16.723 -3.112 -0.494 1.00 91.50 223 LEU A O 1
ATOM 1710 N N . TYR A 1 224 ? -14.610 -3.249 -1.265 1.00 91.00 224 TYR A N 1
ATOM 1711 C CA . TYR A 1 224 ? -14.254 -1.842 -1.112 1.00 91.00 224 TYR A CA 1
ATOM 1712 C C . TYR A 1 224 ? -13.589 -1.314 -2.392 1.00 91.00 224 TYR A C 1
ATOM 1714 O O . TYR A 1 224 ? -12.368 -1.143 -2.491 1.00 91.00 224 TYR A O 1
ATOM 1722 N N . VAL A 1 225 ? -14.429 -1.042 -3.391 1.00 86.69 225 VAL A N 1
ATOM 1723 C CA . VAL A 1 225 ? -14.023 -0.472 -4.682 1.00 86.69 225 VAL A CA 1
ATOM 1724 C C . VAL A 1 225 ? -13.997 1.048 -4.583 1.00 86.69 225 VAL A C 1
ATOM 1726 O O . VAL A 1 225 ? -14.935 1.663 -4.088 1.00 86.69 225 VAL A O 1
ATOM 1729 N N . ILE A 1 226 ? -12.920 1.664 -5.064 1.00 78.31 226 ILE A N 1
ATOM 1730 C CA . ILE A 1 226 ? -12.675 3.110 -4.913 1.00 78.31 226 ILE A CA 1
ATOM 1731 C C . ILE A 1 226 ? -12.505 3.766 -6.272 1.00 78.31 226 ILE A C 1
ATOM 1733 O O . ILE A 1 226 ? -12.966 4.883 -6.493 1.00 78.31 226 ILE A O 1
ATOM 1737 N N . SER A 1 227 ? -11.865 3.056 -7.194 1.00 74.31 227 SER A N 1
ATOM 1738 C CA . SER A 1 227 ? -11.687 3.474 -8.571 1.00 74.31 227 SER A CA 1
ATOM 1739 C C . SER A 1 227 ? -12.552 2.609 -9.486 1.00 74.31 227 SER A C 1
ATOM 1741 O O . SER A 1 227 ? -12.571 1.389 -9.335 1.00 74.31 227 SER A O 1
ATOM 1743 N N . PRO A 1 228 ? -13.199 3.184 -10.511 1.00 67.94 228 PRO A N 1
ATOM 1744 C CA . PRO A 1 228 ? -13.891 2.408 -11.545 1.00 67.94 228 PRO A CA 1
ATOM 1745 C C . PRO A 1 228 ? -12.981 1.480 -12.355 1.00 67.94 228 PRO A C 1
ATOM 1747 O O . PRO A 1 228 ? -13.480 0.621 -13.077 1.00 67.94 228 PRO A O 1
ATOM 1750 N N . ASN A 1 229 ? -11.666 1.694 -12.269 1.00 64.12 229 ASN A N 1
ATOM 1751 C CA . ASN A 1 229 ? -10.650 0.863 -12.902 1.00 64.12 229 ASN A CA 1
ATOM 1752 C C . ASN A 1 229 ? -10.050 -0.180 -11.961 1.00 64.12 229 ASN A C 1
ATOM 1754 O O . ASN A 1 229 ? -9.115 -0.862 -12.367 1.00 64.12 229 ASN A O 1
ATOM 1758 N N . ASP A 1 230 ? -10.511 -0.262 -10.713 1.00 68.75 230 ASP A N 1
ATOM 1759 C CA . ASP A 1 230 ? -10.095 -1.362 -9.853 1.00 68.75 230 ASP A CA 1
ATOM 1760 C C . ASP A 1 230 ? -10.425 -2.694 -10.544 1.00 68.75 230 ASP A C 1
ATOM 1762 O O . ASP A 1 230 ? -11.445 -2.801 -11.236 1.00 68.75 230 ASP A O 1
ATOM 1766 N N . SER A 1 231 ? -9.531 -3.680 -10.406 1.00 62.78 231 SER A N 1
ATOM 1767 C CA . SER A 1 231 ? -9.661 -4.973 -11.081 1.00 62.78 231 SER A CA 1
ATOM 1768 C C . SER A 1 231 ? -11.048 -5.576 -10.842 1.00 62.78 231 SER A C 1
ATOM 1770 O O . SER A 1 231 ? -11.614 -5.482 -9.751 1.00 62.78 231 SER A O 1
ATOM 1772 N N . SER A 1 232 ? -11.617 -6.194 -11.878 1.00 56.19 232 SER A N 1
ATOM 1773 C CA . SER A 1 232 ? -12.991 -6.718 -11.816 1.00 56.19 232 SER A CA 1
ATOM 1774 C C . SER A 1 232 ? -13.091 -8.041 -11.047 1.00 56.19 232 SER A C 1
ATOM 1776 O O . SER A 1 232 ? -14.175 -8.616 -10.945 1.00 56.19 232 SER A O 1
ATOM 1778 N N . HIS A 1 233 ? -11.970 -8.544 -10.521 1.00 66.25 233 HIS A N 1
ATOM 1779 C CA . HIS A 1 233 ? -11.928 -9.837 -9.863 1.00 66.25 233 HIS A CA 1
ATOM 1780 C C . HIS A 1 233 ? -12.602 -9.792 -8.477 1.00 66.25 233 HIS A C 1
ATOM 1782 O O . HIS A 1 233 ? -12.304 -8.903 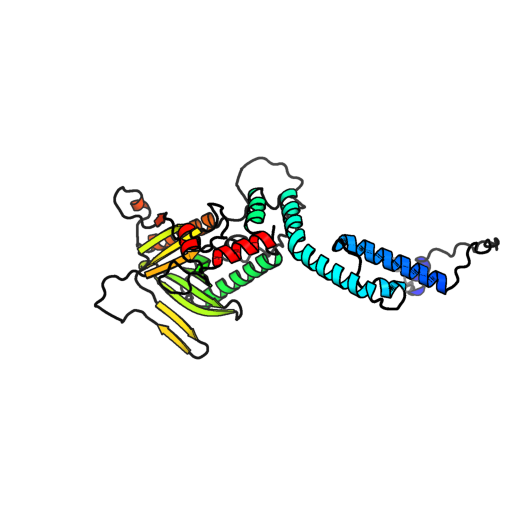-7.680 1.00 66.25 233 HIS A O 1
ATOM 1788 N N . PRO A 1 234 ? -13.474 -10.762 -8.139 1.00 67.69 234 PRO A N 1
ATOM 1789 C CA . PRO A 1 234 ? -14.280 -10.735 -6.910 1.00 67.69 234 PRO A CA 1
ATOM 1790 C C . PRO A 1 234 ? -13.478 -10.842 -5.602 1.00 67.69 234 PRO A C 1
ATOM 1792 O O . PRO A 1 234 ? -13.978 -10.461 -4.542 1.00 67.69 234 PRO A O 1
ATOM 1795 N N . ASP A 1 235 ? -12.256 -11.374 -5.656 1.00 76.38 235 ASP A N 1
ATOM 1796 C CA . ASP A 1 235 ? -11.366 -11.502 -4.488 1.00 76.38 235 ASP A CA 1
ATOM 1797 C C . ASP A 1 235 ? -10.305 -10.386 -4.409 1.00 76.38 235 ASP A C 1
ATOM 1799 O O . ASP A 1 235 ? -9.517 -10.314 -3.453 1.00 76.38 235 ASP A O 1
ATOM 1803 N N . ASP A 1 236 ? -10.310 -9.488 -5.394 1.00 74.50 236 ASP A N 1
ATOM 1804 C CA . ASP A 1 236 ? -9.546 -8.251 -5.372 1.00 74.50 236 ASP A CA 1
ATOM 1805 C C . ASP A 1 236 ? -10.405 -7.120 -4.780 1.00 74.50 236 ASP A C 1
ATOM 1807 O O . ASP A 1 236 ? -11.632 -7.129 -4.853 1.00 74.50 236 ASP A O 1
ATOM 1811 N N . ASN A 1 237 ? -9.755 -6.121 -4.181 1.00 86.56 237 ASN A N 1
ATOM 1812 C CA . ASN A 1 237 ? -10.400 -4.917 -3.638 1.00 86.56 237 ASN A CA 1
ATOM 1813 C C . ASN A 1 237 ? -11.290 -5.167 -2.415 1.00 86.56 237 ASN A C 1
ATOM 1815 O O . ASN A 1 237 ? -12.382 -4.616 -2.291 1.00 86.56 237 ASN A O 1
ATOM 1819 N N . TRP A 1 238 ? -10.794 -5.968 -1.478 1.00 92.31 238 TRP A N 1
ATOM 1820 C CA . TRP A 1 238 ? -11.415 -6.131 -0.169 1.00 92.31 238 TRP A CA 1
ATOM 1821 C C . TRP A 1 238 ? -10.909 -5.115 0.851 1.00 92.31 238 TRP A C 1
ATOM 1823 O O . TRP A 1 238 ? -9.757 -4.662 0.820 1.00 92.31 238 TRP A O 1
ATOM 1833 N N . GLY A 1 239 ? -11.783 -4.779 1.791 1.00 94.25 239 GLY A N 1
ATOM 1834 C CA . GLY A 1 239 ? -11.472 -3.915 2.912 1.00 94.25 239 GLY A CA 1
ATOM 1835 C C . GLY A 1 239 ? -12.232 -4.288 4.172 1.00 94.25 239 GLY A C 1
ATOM 1836 O O . GLY A 1 239 ? -13.044 -5.212 4.180 1.00 94.25 239 GLY A O 1
ATOM 1837 N N . LEU A 1 240 ? -11.954 -3.539 5.232 1.00 96.25 240 LEU A N 1
ATOM 1838 C CA . LEU A 1 240 ? -12.651 -3.629 6.503 1.00 96.25 240 LEU A CA 1
ATOM 1839 C C . LEU A 1 240 ? -12.934 -2.235 7.070 1.00 96.25 240 LEU A C 1
ATOM 1841 O O . LEU A 1 240 ? -12.167 -1.295 6.852 1.00 96.25 240 LEU A O 1
ATOM 1845 N N . VAL A 1 241 ? -14.022 -2.113 7.820 1.00 96.94 241 VAL A N 1
ATOM 1846 C CA . VAL A 1 241 ? -14.384 -0.935 8.602 1.00 96.94 241 VAL A CA 1
ATOM 1847 C C . VAL A 1 241 ? -14.403 -1.327 10.073 1.00 96.94 241 VAL A C 1
ATOM 1849 O O . VAL A 1 241 ? -15.087 -2.272 10.453 1.00 96.94 241 VAL A O 1
ATOM 1852 N N . VAL A 1 242 ? -13.650 -0.606 10.900 1.00 96.44 242 VAL A N 1
ATOM 1853 C CA . VAL A 1 242 ? -13.662 -0.765 12.360 1.00 96.44 242 VAL A CA 1
ATOM 1854 C C . VAL A 1 242 ? -14.522 0.337 12.956 1.00 96.44 242 VAL A C 1
ATOM 1856 O O . VAL A 1 242 ? -14.245 1.514 12.719 1.00 96.44 242 VAL A O 1
ATOM 1859 N N . ILE A 1 243 ? -15.533 -0.039 13.734 1.00 95.69 243 ILE A N 1
ATOM 1860 C CA . ILE A 1 243 ? -16.436 0.875 14.436 1.00 95.69 243 ILE A CA 1
ATOM 1861 C C . ILE A 1 243 ? -16.000 0.941 15.898 1.00 95.69 243 ILE A C 1
ATOM 1863 O O . ILE A 1 243 ? -15.860 -0.095 16.549 1.00 95.69 243 ILE A O 1
ATOM 1867 N N . TYR A 1 244 ? -15.782 2.143 16.425 1.00 94.94 244 TYR A N 1
ATOM 1868 C CA . TYR A 1 244 ? -15.273 2.342 17.782 1.00 94.94 244 TYR A CA 1
ATOM 1869 C C . TYR A 1 244 ? -15.916 3.539 18.488 1.00 94.94 244 TYR A C 1
ATOM 1871 O O . TYR A 1 244 ? -16.550 4.382 17.856 1.00 94.94 244 TYR A O 1
ATOM 1879 N N . LEU A 1 245 ? -15.757 3.612 19.810 1.00 92.56 245 LEU A N 1
ATOM 1880 C CA . LEU A 1 245 ? -16.297 4.697 20.637 1.00 92.56 245 LEU A CA 1
ATOM 1881 C C . LEU A 1 245 ? -15.253 5.774 20.920 1.00 92.56 245 LEU A C 1
ATOM 1883 O O . LEU A 1 245 ? -15.389 6.908 20.474 1.00 92.56 245 LEU A O 1
ATOM 1887 N N . ASN A 1 246 ? -14.192 5.426 21.646 1.00 90.50 246 ASN A N 1
ATOM 1888 C CA . ASN A 1 246 ? -13.215 6.399 22.124 1.00 90.50 246 ASN A CA 1
ATOM 1889 C C . ASN A 1 246 ? -11.873 6.236 21.418 1.00 90.50 246 ASN A C 1
ATOM 1891 O O . ASN A 1 246 ? -11.465 5.140 21.030 1.00 90.50 246 ASN A O 1
ATOM 1895 N N . SER A 1 247 ? -11.161 7.350 21.257 1.00 91.69 247 SER A N 1
ATOM 1896 C CA . SER A 1 247 ? -9.817 7.338 20.689 1.00 91.69 247 SER A CA 1
ATOM 1897 C C . SER A 1 247 ? -8.944 8.462 21.230 1.00 91.69 247 SER A C 1
ATOM 1899 O O . SER A 1 247 ? -9.421 9.527 21.624 1.00 91.69 247 SER A O 1
ATOM 1901 N N . ILE A 1 248 ? -7.637 8.215 21.221 1.00 90.94 248 ILE A N 1
ATOM 1902 C CA . ILE A 1 248 ? -6.606 9.181 21.595 1.00 90.94 248 ILE A CA 1
ATOM 1903 C C . ILE A 1 248 ? -5.704 9.391 20.384 1.00 90.94 248 ILE A C 1
ATOM 1905 O O . ILE A 1 248 ? -5.066 8.443 19.925 1.00 90.94 248 ILE A O 1
ATOM 1909 N N . SER A 1 249 ? -5.606 10.622 19.881 1.00 88.69 249 SER A N 1
ATOM 1910 C CA . SER A 1 249 ? -4.743 10.946 18.739 1.00 88.69 249 SER A CA 1
ATOM 1911 C C . SER A 1 249 ? -3.552 11.817 19.151 1.00 88.69 249 SER A C 1
ATOM 1913 O O . SER A 1 249 ? -3.678 12.754 19.944 1.00 88.69 249 SER A O 1
ATOM 1915 N N . ARG A 1 250 ? -2.381 11.557 18.561 1.00 89.06 250 ARG A N 1
ATOM 1916 C CA . ARG A 1 250 ? -1.189 12.419 18.641 1.00 89.06 250 ARG A CA 1
ATOM 1917 C C . ARG A 1 250 ? -0.786 12.842 17.241 1.00 89.06 250 ARG A C 1
ATOM 1919 O O . ARG A 1 250 ? -0.510 11.993 16.401 1.00 89.06 250 ARG A O 1
ATOM 1926 N N . THR A 1 251 ? -0.654 14.147 17.029 1.00 86.12 251 THR A N 1
ATOM 1927 C CA . THR A 1 251 ? -0.093 14.719 15.797 1.00 86.12 251 THR A CA 1
ATOM 1928 C C . THR A 1 251 ? 1.312 15.258 16.057 1.00 86.12 251 THR A C 1
ATOM 1930 O O . THR A 1 251 ? 1.505 16.112 16.933 1.00 86.12 251 THR A O 1
ATOM 1933 N N . ASN A 1 252 ? 2.277 14.799 15.267 1.00 78.06 252 ASN A N 1
ATOM 1934 C CA . ASN A 1 252 ? 3.658 15.254 15.240 1.00 78.06 252 ASN A CA 1
ATOM 1935 C C . ASN A 1 252 ? 3.813 16.286 14.110 1.00 78.06 252 ASN A C 1
ATOM 1937 O O . ASN A 1 252 ? 3.981 15.938 12.945 1.00 78.06 252 ASN A O 1
ATOM 1941 N N . THR A 1 253 ? 3.768 17.579 14.433 1.00 68.38 253 THR A N 1
ATOM 1942 C CA . THR A 1 253 ? 4.146 18.620 13.459 1.00 68.38 253 THR A CA 1
ATOM 1943 C C . THR A 1 253 ? 5.602 19.018 13.669 1.00 68.38 253 THR A C 1
ATOM 1945 O O . THR A 1 253 ? 6.078 19.011 14.803 1.00 68.38 253 THR A O 1
ATOM 1948 N N . ALA A 1 254 ? 6.303 19.432 12.605 1.00 59.84 254 ALA A N 1
ATOM 1949 C CA . ALA A 1 254 ? 7.722 19.824 12.641 1.00 59.84 254 ALA A CA 1
ATOM 1950 C C . ALA A 1 254 ? 8.081 20.904 13.692 1.00 59.84 254 ALA A C 1
ATOM 1952 O O . ALA A 1 254 ? 9.259 21.122 13.962 1.00 59.84 254 ALA A O 1
ATOM 1953 N N . ALA A 1 255 ? 7.083 21.572 14.286 1.00 53.22 255 ALA A N 1
ATOM 1954 C CA . ALA A 1 255 ? 7.242 22.603 15.306 1.00 53.22 255 ALA A CA 1
ATOM 1955 C C . ALA A 1 255 ? 6.708 22.230 16.710 1.00 53.22 255 ALA A C 1
ATOM 1957 O O . ALA A 1 255 ? 6.988 22.968 17.653 1.00 53.22 255 ALA A O 1
ATOM 1958 N N . SER A 1 256 ? 5.921 21.153 16.891 1.00 50.03 256 SER A N 1
ATOM 1959 C CA . SER A 1 256 ? 5.336 20.785 18.198 1.00 50.03 256 SER A CA 1
ATOM 1960 C C . SER A 1 256 ? 4.610 19.426 18.180 1.00 50.03 256 SER A C 1
ATOM 1962 O O . SER A 1 256 ? 3.906 19.111 17.216 1.00 50.03 256 SER A O 1
ATOM 1964 N N . MET A 1 257 ? 4.719 18.665 19.279 1.00 62.53 257 MET A N 1
ATOM 1965 C CA . MET A 1 257 ? 3.860 17.509 19.580 1.00 62.53 257 MET A CA 1
ATOM 1966 C C . MET A 1 257 ? 2.585 17.998 20.274 1.00 62.53 257 MET A C 1
ATOM 1968 O O . MET A 1 257 ? 2.658 18.609 21.342 1.00 62.53 257 MET A O 1
ATOM 1972 N N . LYS A 1 258 ? 1.418 17.726 19.685 1.00 64.56 258 LYS A N 1
ATOM 1973 C CA . LYS A 1 258 ? 0.117 18.013 20.305 1.00 64.56 258 LYS A CA 1
ATOM 1974 C C . LYS A 1 258 ? -0.642 16.706 20.500 1.00 64.56 258 LYS A C 1
ATOM 1976 O O . LYS A 1 258 ? -0.921 16.006 19.527 1.00 64.56 258 LYS A O 1
ATOM 1981 N N . ASN A 1 259 ? -0.977 16.407 21.751 1.00 67.75 259 ASN A N 1
ATOM 1982 C CA . ASN A 1 259 ? -1.905 15.335 22.089 1.00 67.75 259 ASN A CA 1
ATOM 1983 C C . ASN A 1 259 ? -3.319 15.912 22.037 1.00 67.75 259 ASN A C 1
ATOM 1985 O O . ASN A 1 259 ? -3.596 16.924 22.684 1.00 67.75 259 ASN A O 1
ATOM 1989 N N . ILE A 1 260 ? -4.189 15.290 21.251 1.00 66.88 260 ILE A N 1
ATOM 1990 C CA . ILE A 1 260 ? -5.605 15.629 21.176 1.00 66.88 260 ILE A CA 1
ATOM 1991 C C . ILE A 1 260 ? -6.349 14.441 21.782 1.00 66.88 260 ILE A C 1
ATOM 1993 O O . ILE A 1 260 ? -6.563 13.426 21.122 1.00 66.88 260 ILE A O 1
ATOM 1997 N N . ASN A 1 261 ? -6.714 14.565 23.056 1.00 56.12 261 ASN A N 1
ATOM 1998 C CA . ASN A 1 261 ? -7.716 13.687 23.648 1.00 56.12 261 ASN A CA 1
ATOM 1999 C C . ASN A 1 261 ? -9.091 14.207 23.229 1.00 56.12 261 ASN A C 1
ATOM 2001 O O . ASN A 1 261 ? -9.381 15.389 23.427 1.00 56.12 261 ASN A O 1
ATOM 2005 N N . LEU A 1 262 ? -9.952 13.337 22.703 1.00 53.94 262 LEU A N 1
ATOM 2006 C CA . LEU A 1 262 ? -11.357 13.671 22.453 1.00 53.94 262 LEU A CA 1
ATOM 2007 C C . LEU A 1 262 ? -12.226 13.664 23.732 1.00 53.94 262 LEU A C 1
ATOM 2009 O O . LEU A 1 262 ? -13.445 13.739 23.648 1.00 53.94 262 LEU A O 1
ATOM 2013 N N . ASP A 1 263 ? -11.622 13.687 24.924 1.00 43.91 263 ASP A N 1
ATOM 2014 C CA . ASP A 1 263 ? -12.323 13.504 26.206 1.00 43.91 263 ASP A CA 1
ATOM 2015 C C . ASP A 1 263 ? -13.136 14.718 26.714 1.00 43.91 263 ASP A C 1
ATOM 2017 O O . ASP A 1 263 ? -13.649 14.680 27.832 1.00 43.91 263 ASP A O 1
ATOM 2021 N N . ALA A 1 264 ? -13.257 15.834 25.980 1.00 38.06 264 ALA A N 1
ATOM 2022 C CA . ALA A 1 264 ? -13.837 17.054 26.570 1.00 38.06 264 ALA A CA 1
ATOM 2023 C C . ALA A 1 264 ? -14.519 18.042 25.607 1.00 38.06 264 ALA A C 1
ATOM 2025 O O . ALA A 1 264 ? -14.474 19.254 25.832 1.00 38.06 264 ALA A O 1
ATOM 2026 N N . ALA A 1 265 ? -15.204 17.567 24.568 1.00 37.16 265 ALA A N 1
ATOM 2027 C CA . ALA A 1 265 ? -16.176 18.394 23.855 1.00 37.16 265 ALA A CA 1
ATOM 2028 C C . ALA A 1 265 ? -17.540 17.700 23.859 1.00 37.16 265 ALA A C 1
ATOM 2030 O O . ALA A 1 265 ? -17.799 16.830 23.042 1.00 37.16 265 ALA A O 1
ATOM 2031 N N . SER A 1 266 ? -18.407 18.158 24.770 1.00 36.94 266 SER A N 1
ATOM 2032 C CA . SER A 1 266 ? -19.821 17.787 24.920 1.00 36.94 266 SER A CA 1
ATOM 2033 C C . SER A 1 266 ? -20.110 16.499 25.707 1.00 36.94 266 SER A C 1
ATOM 2035 O O . SER A 1 266 ? -20.453 15.464 25.149 1.00 36.94 266 SER A O 1
ATOM 2037 N N . ALA A 1 267 ? -20.218 16.640 27.034 1.00 38.50 267 ALA A N 1
ATOM 2038 C CA . ALA A 1 267 ? -21.050 15.778 27.891 1.00 38.50 267 ALA A CA 1
ATOM 2039 C C . ALA A 1 267 ? -22.572 15.901 27.582 1.00 38.50 267 ALA A C 1
ATOM 2041 O O . ALA A 1 267 ? -23.412 15.762 28.467 1.00 38.50 267 ALA A O 1
ATOM 2042 N N . ALA A 1 268 ? -22.928 16.225 26.335 1.00 37.62 268 ALA A N 1
ATOM 2043 C CA . ALA A 1 268 ? -24.286 16.439 25.846 1.00 37.62 268 ALA A CA 1
ATOM 2044 C C . ALA A 1 268 ? -24.530 15.837 24.444 1.00 37.62 268 ALA A C 1
ATOM 2046 O O . ALA A 1 268 ? -25.580 16.093 23.859 1.00 37.62 268 ALA A O 1
ATOM 2047 N N . ALA A 1 269 ? -23.602 15.043 23.895 1.00 40.94 269 ALA A N 1
ATOM 2048 C CA . ALA A 1 269 ? -23.822 14.299 22.657 1.00 40.94 269 ALA A CA 1
ATOM 2049 C C . ALA A 1 269 ? -23.884 12.806 22.995 1.00 40.94 269 ALA A C 1
ATOM 2051 O O . ALA A 1 269 ? -22.936 12.248 23.535 1.00 40.94 269 ALA A O 1
ATOM 2052 N N . ALA A 1 270 ? -25.037 12.192 22.748 1.00 41.19 270 ALA A N 1
ATOM 2053 C CA . ALA A 1 270 ? -25.227 10.752 22.849 1.00 41.19 270 ALA A CA 1
ATOM 2054 C C . ALA A 1 270 ? -24.186 10.005 21.994 1.00 41.19 270 ALA A C 1
ATOM 2056 O O . ALA A 1 270 ? -23.935 10.438 20.874 1.00 41.19 270 ALA A O 1
ATOM 2057 N N . GLU A 1 271 ? -23.616 8.924 22.539 1.00 59.06 271 GLU A N 1
ATOM 2058 C CA . GLU A 1 271 ? -23.013 7.761 21.852 1.00 59.06 271 GLU A CA 1
ATOM 2059 C C . GLU A 1 271 ? -22.644 7.964 20.363 1.00 59.06 271 GLU A C 1
ATOM 2061 O O . GLU A 1 271 ? -23.214 7.325 19.480 1.00 59.06 271 GLU A O 1
ATOM 2066 N N . SER A 1 272 ? -21.706 8.863 20.045 1.00 78.81 272 SER A N 1
ATOM 2067 C CA . SER A 1 272 ? -21.239 9.015 18.663 1.00 78.81 272 SER A CA 1
ATOM 2068 C C . SER A 1 272 ? -20.187 7.953 18.369 1.00 78.81 272 SER A C 1
ATOM 2070 O O . SER A 1 272 ? -19.044 8.067 18.803 1.00 78.81 272 SER A O 1
ATOM 2072 N N . THR A 1 273 ? -20.574 6.913 17.640 1.00 89.19 273 THR A N 1
ATOM 2073 C CA . THR A 1 273 ? -19.638 5.928 17.091 1.00 89.19 273 THR A CA 1
ATOM 2074 C C . THR A 1 273 ? -18.785 6.552 15.988 1.00 89.19 273 THR A C 1
ATOM 2076 O O . THR A 1 273 ? -19.304 7.264 15.125 1.00 89.19 273 THR A O 1
ATOM 2079 N N . HIS A 1 274 ? -17.500 6.228 15.985 1.00 93.81 274 HIS A N 1
ATOM 2080 C CA . HIS A 1 274 ? -16.505 6.622 14.994 1.00 93.81 274 HIS A CA 1
ATOM 2081 C C . HIS A 1 274 ? -16.093 5.428 14.131 1.00 93.81 274 HIS A C 1
ATOM 2083 O O . HIS A 1 274 ? -16.304 4.275 14.519 1.00 93.81 274 HIS A O 1
ATOM 2089 N N . ILE A 1 275 ? -15.505 5.693 12.960 1.00 94.69 275 ILE A N 1
ATOM 2090 C CA . ILE A 1 275 ? -15.121 4.639 12.016 1.00 94.69 275 ILE A CA 1
ATOM 2091 C C . ILE A 1 275 ? -13.720 4.822 11.434 1.00 94.69 275 ILE A C 1
ATOM 2093 O O . ILE A 1 275 ? -13.298 5.916 11.051 1.00 94.69 275 ILE A O 1
ATOM 2097 N N . PHE A 1 276 ? -13.032 3.696 11.256 1.00 95.88 276 PHE A N 1
ATOM 2098 C CA . PHE A 1 276 ? -11.884 3.592 10.365 1.00 95.88 276 PHE A CA 1
ATOM 2099 C C . PHE A 1 276 ? -12.196 2.674 9.196 1.00 95.88 276 PHE A C 1
ATOM 2101 O O . PHE A 1 276 ? -12.402 1.483 9.397 1.00 95.88 276 PHE A O 1
ATOM 2108 N N . ALA A 1 277 ? -12.158 3.206 7.976 1.00 95.56 277 ALA A N 1
ATOM 2109 C CA . ALA A 1 277 ? -12.213 2.404 6.762 1.00 95.56 277 ALA A CA 1
ATOM 2110 C C . ALA A 1 277 ? -10.798 2.090 6.257 1.00 95.56 277 ALA A C 1
ATOM 2112 O O . ALA A 1 277 ? -9.966 2.994 6.097 1.00 95.56 277 ALA A O 1
ATOM 2113 N N . PHE A 1 278 ? -10.551 0.817 5.962 1.00 95.94 278 PHE A N 1
ATOM 2114 C CA . PHE A 1 278 ? -9.294 0.310 5.435 1.00 95.94 278 PHE A CA 1
ATOM 2115 C C . PHE A 1 278 ? -9.523 -0.569 4.214 1.00 95.94 278 PHE A C 1
ATOM 2117 O O . PHE A 1 278 ? -10.410 -1.414 4.196 1.00 95.94 278 PHE A O 1
ATOM 2124 N N . ARG A 1 279 ? -8.663 -0.423 3.215 1.00 92.75 279 ARG A N 1
ATOM 2125 C CA . ARG A 1 279 ? -8.575 -1.293 2.047 1.00 92.75 279 ARG A CA 1
ATOM 2126 C C . ARG A 1 279 ? -7.242 -2.028 2.061 1.00 92.75 279 ARG A C 1
ATOM 2128 O O . ARG A 1 279 ? -6.197 -1.421 2.308 1.00 92.75 279 ARG A O 1
ATOM 2135 N N . ALA A 1 280 ? -7.274 -3.326 1.773 1.00 91.50 280 ALA A N 1
ATOM 2136 C CA . ALA A 1 280 ? -6.065 -4.126 1.668 1.00 91.50 280 ALA A CA 1
ATOM 2137 C C . ALA A 1 280 ? -5.220 -3.717 0.454 1.00 91.50 280 ALA A C 1
ATOM 2139 O O . ALA A 1 280 ? -5.733 -3.453 -0.634 1.00 91.50 280 ALA A O 1
ATOM 2140 N N . ILE A 1 281 ? -3.901 -3.697 0.649 1.00 85.44 281 ILE A N 1
ATOM 2141 C CA . ILE A 1 281 ? -2.924 -3.500 -0.423 1.00 85.44 281 ILE A CA 1
ATOM 2142 C C . ILE A 1 281 ? -2.629 -4.862 -1.055 1.00 85.44 281 ILE A C 1
ATOM 2144 O O . ILE A 1 281 ? -2.151 -5.770 -0.375 1.00 85.44 281 ILE A O 1
ATOM 2148 N N . THR A 1 282 ? -2.898 -4.983 -2.355 1.00 67.31 282 THR A N 1
ATOM 2149 C CA . THR A 1 282 ? -2.785 -6.218 -3.155 1.00 67.31 282 THR A CA 1
ATOM 2150 C C . THR A 1 282 ? -1.337 -6.672 -3.415 1.00 67.31 282 THR A C 1
ATOM 2152 O O . THR A 1 282 ? -1.121 -7.751 -3.947 1.00 67.31 282 THR A O 1
ATOM 2155 N N . ASP A 1 283 ? -0.340 -5.855 -3.066 1.00 56.62 283 ASP A N 1
ATOM 2156 C CA . ASP A 1 283 ? 1.060 -5.970 -3.519 1.00 56.62 283 ASP A CA 1
ATOM 2157 C C . ASP A 1 283 ? 2.053 -6.311 -2.386 1.00 56.62 283 ASP A C 1
ATOM 2159 O O . ASP A 1 283 ? 3.213 -5.904 -2.415 1.00 56.62 283 ASP A O 1
ATOM 2163 N N . GLU A 1 284 ? 1.613 -7.002 -1.330 1.00 52.34 284 GLU A N 1
ATOM 2164 C CA . GLU A 1 284 ? 2.543 -7.511 -0.313 1.00 52.34 284 GLU A CA 1
ATOM 2165 C C . GLU A 1 284 ? 2.946 -8.954 -0.631 1.00 52.34 284 GLU A C 1
ATOM 2167 O O . GLU A 1 284 ? 2.129 -9.872 -0.651 1.00 52.34 284 GLU A O 1
ATOM 2172 N N . LEU A 1 285 ? 4.241 -9.141 -0.894 1.00 48.34 285 LEU A N 1
ATOM 2173 C CA . LEU A 1 285 ? 4.900 -10.435 -1.063 1.00 48.34 285 LEU A CA 1
ATOM 2174 C C . LEU A 1 285 ? 4.905 -11.227 0.258 1.00 48.34 285 LEU A C 1
ATOM 2176 O O . LEU A 1 285 ? 5.959 -11.355 0.878 1.00 48.34 285 LEU A O 1
ATOM 2180 N N . GLY A 1 286 ? 3.757 -11.783 0.647 1.00 42.84 286 GLY A N 1
ATOM 2181 C CA . GLY A 1 286 ? 3.601 -12.616 1.842 1.00 42.84 286 GLY A CA 1
ATOM 2182 C C . GLY A 1 286 ? 3.631 -11.811 3.145 1.00 42.84 286 GLY A C 1
ATOM 2183 O O . GLY A 1 286 ? 4.345 -10.817 3.255 1.00 42.84 286 GLY A O 1
ATOM 2184 N N . ASP A 1 287 ? 2.823 -12.236 4.117 1.00 40.19 287 ASP A N 1
ATOM 2185 C CA . ASP A 1 287 ? 2.654 -11.589 5.421 1.00 40.19 287 ASP A CA 1
ATOM 2186 C C . ASP A 1 287 ? 3.994 -11.194 6.067 1.00 40.19 287 ASP A C 1
ATOM 2188 O O . ASP A 1 287 ? 4.814 -12.044 6.413 1.00 40.19 287 ASP A O 1
ATOM 2192 N N . THR A 1 288 ? 4.186 -9.897 6.318 1.00 40.84 288 THR A N 1
ATOM 2193 C CA . THR A 1 288 ? 5.161 -9.412 7.301 1.00 40.84 288 THR A CA 1
ATOM 2194 C C . THR A 1 288 ? 4.575 -9.563 8.703 1.00 40.84 288 THR A C 1
ATOM 2196 O O . THR A 1 288 ? 4.339 -8.578 9.400 1.00 40.84 288 THR A O 1
ATOM 2199 N N . VAL A 1 289 ? 4.333 -10.801 9.132 1.00 40.19 289 VAL A N 1
ATOM 2200 C CA . VAL A 1 289 ? 4.424 -11.098 10.565 1.00 40.19 289 VAL A CA 1
ATOM 2201 C C . VAL A 1 289 ? 5.907 -10.988 10.910 1.00 40.19 289 VAL A C 1
ATOM 2203 O O . VAL A 1 289 ? 6.752 -11.419 10.124 1.00 40.19 289 VAL A O 1
ATOM 2206 N N . VAL A 1 290 ? 6.212 -10.314 12.022 1.00 37.00 290 VAL A N 1
ATOM 2207 C CA . VAL A 1 290 ? 7.565 -10.019 12.523 1.00 37.00 290 VAL A CA 1
ATOM 2208 C C . VAL A 1 290 ? 8.549 -11.136 12.136 1.00 37.00 290 VAL A C 1
ATOM 2210 O O . VAL A 1 290 ? 8.315 -12.286 12.510 1.00 37.00 290 VAL A O 1
ATOM 2213 N N . PRO A 1 291 ? 9.612 -10.845 11.361 1.00 35.38 291 PRO A N 1
ATOM 2214 C CA . PRO A 1 291 ? 10.486 -11.887 10.853 1.00 35.38 291 PRO A CA 1
ATOM 2215 C C . PRO A 1 291 ? 11.170 -12.587 12.024 1.00 35.38 291 PRO A C 1
ATOM 2217 O O . PRO A 1 291 ? 11.857 -11.954 12.827 1.00 35.38 291 PRO A O 1
ATOM 2220 N N . ASP A 1 292 ? 10.994 -13.902 12.093 1.00 29.64 292 ASP A N 1
ATOM 2221 C CA . ASP A 1 292 ? 11.760 -14.766 12.975 1.00 29.64 292 ASP A CA 1
ATOM 2222 C C . ASP A 1 292 ? 13.259 -14.553 12.682 1.00 29.64 292 ASP A C 1
ATOM 2224 O O . ASP A 1 292 ? 13.737 -14.768 11.562 1.00 29.64 292 ASP A O 1
ATOM 2228 N N . ILE A 1 293 ? 14.002 -14.059 13.678 1.00 37.72 293 ILE A N 1
ATOM 2229 C CA . ILE A 1 293 ? 15.363 -13.492 13.556 1.00 37.72 293 ILE A CA 1
ATOM 2230 C C . ILE A 1 293 ? 16.402 -14.541 13.086 1.00 37.72 293 ILE A C 1
ATOM 2232 O O . ILE A 1 293 ? 17.547 -14.212 12.769 1.00 37.72 293 ILE A O 1
ATOM 2236 N N . HIS A 1 294 ? 16.006 -15.810 12.955 1.00 30.36 294 HIS A N 1
ATOM 2237 C CA . HIS A 1 294 ? 16.863 -16.908 12.510 1.00 30.36 294 HIS A CA 1
ATOM 2238 C C . HIS A 1 294 ? 16.714 -17.322 11.037 1.00 30.36 294 HIS A C 1
ATOM 2240 O O . HIS A 1 294 ? 17.542 -18.096 10.545 1.00 30.36 294 HIS A O 1
ATOM 2246 N N . ALA A 1 295 ? 15.750 -16.783 10.287 1.00 34.06 295 ALA A N 1
ATOM 2247 C CA . ALA A 1 295 ? 15.606 -17.083 8.863 1.00 34.06 295 ALA A CA 1
ATOM 2248 C C . ALA A 1 295 ? 16.378 -16.063 8.007 1.00 34.06 295 ALA A C 1
ATOM 2250 O O . ALA A 1 295 ? 15.866 -15.025 7.595 1.00 34.06 295 ALA A O 1
ATOM 2251 N N . GLY A 1 296 ? 17.654 -16.356 7.740 1.00 27.47 296 GLY A N 1
ATOM 2252 C CA . GLY A 1 296 ? 18.494 -15.536 6.866 1.00 27.47 296 GLY A CA 1
ATOM 2253 C C . GLY A 1 296 ? 17.839 -15.276 5.503 1.00 27.47 296 GLY A C 1
ATOM 2254 O O . GLY A 1 296 ? 17.377 -16.205 4.841 1.00 27.47 296 GLY A O 1
ATOM 2255 N N . ALA A 1 297 ? 17.839 -14.008 5.083 1.00 35.44 297 ALA A N 1
ATOM 2256 C CA . ALA A 1 297 ? 17.316 -13.536 3.806 1.00 35.44 297 ALA A CA 1
ATOM 2257 C C . ALA A 1 297 ? 17.867 -14.358 2.625 1.00 35.44 297 ALA A C 1
ATOM 2259 O O . ALA A 1 297 ? 19.017 -14.193 2.211 1.00 35.44 297 ALA A O 1
ATOM 2260 N N . ARG A 1 298 ? 17.040 -15.248 2.067 1.00 29.09 298 ARG A N 1
ATOM 2261 C CA . ARG A 1 298 ? 17.339 -15.966 0.824 1.00 29.09 298 ARG A CA 1
ATOM 2262 C C . ARG A 1 298 ? 16.609 -15.287 -0.330 1.00 29.09 298 ARG A C 1
ATOM 2264 O O . ARG A 1 298 ? 15.390 -15.158 -0.332 1.00 29.09 298 ARG A O 1
ATOM 2271 N N . SER A 1 299 ? 17.391 -14.818 -1.299 1.00 33.41 299 SER A N 1
ATOM 2272 C CA . SER A 1 299 ? 16.912 -14.200 -2.536 1.00 33.41 299 SER A CA 1
ATOM 2273 C C . SER A 1 299 ? 15.985 -15.156 -3.299 1.00 33.41 299 SER A C 1
ATOM 2275 O O . SER A 1 299 ? 16.396 -16.249 -3.686 1.00 33.41 299 SER A O 1
ATOM 2277 N N . ARG A 1 300 ? 14.736 -14.732 -3.529 1.00 44.91 300 ARG A N 1
ATOM 2278 C CA . ARG A 1 300 ? 13.687 -15.515 -4.211 1.00 44.91 300 ARG A CA 1
ATOM 2279 C C . ARG A 1 300 ? 13.894 -15.661 -5.726 1.00 44.91 300 ARG A C 1
ATOM 2281 O O . ARG A 1 300 ? 13.228 -16.476 -6.348 1.00 44.91 300 ARG A O 1
ATOM 2288 N N . HIS A 1 301 ? 14.845 -14.949 -6.335 1.00 37.81 301 HIS A N 1
ATOM 2289 C CA . HIS A 1 301 ? 15.072 -14.998 -7.791 1.00 37.81 301 HIS A CA 1
ATOM 2290 C C . HIS A 1 301 ? 15.724 -16.288 -8.322 1.00 37.81 301 HIS A C 1
ATOM 2292 O O . HIS A 1 301 ? 15.922 -16.411 -9.525 1.00 37.81 301 HIS A O 1
ATOM 2298 N N . LEU A 1 302 ? 16.053 -17.261 -7.466 1.00 33.81 302 LEU A N 1
ATOM 2299 C CA . LEU A 1 302 ? 16.767 -18.481 -7.875 1.00 33.81 302 LEU A CA 1
ATOM 2300 C C . LEU A 1 302 ? 16.052 -19.796 -7.530 1.00 33.81 302 LEU A C 1
ATOM 2302 O O . LEU A 1 302 ? 16.605 -20.863 -7.791 1.00 33.81 302 LEU A O 1
ATOM 2306 N N . HIS A 1 303 ? 14.836 -19.761 -6.978 1.00 31.92 303 HIS A N 1
ATOM 2307 C CA . HIS A 1 303 ? 14.204 -20.980 -6.459 1.00 31.92 303 HIS A CA 1
ATOM 2308 C C . HIS A 1 303 ? 13.502 -21.865 -7.503 1.00 31.92 303 HIS A C 1
ATOM 2310 O O . HIS A 1 303 ? 13.226 -23.023 -7.201 1.00 31.92 303 HIS A O 1
ATOM 2316 N N . HIS A 1 304 ? 13.273 -21.403 -8.737 1.00 39.84 304 HIS A N 1
ATOM 2317 C CA . HIS A 1 304 ? 12.519 -22.206 -9.713 1.00 39.84 304 HIS A CA 1
ATOM 2318 C C . HIS A 1 304 ? 13.378 -23.149 -10.583 1.00 39.84 304 HIS A C 1
ATOM 2320 O O . HIS A 1 304 ? 12.850 -24.025 -11.262 1.00 39.84 304 HIS A O 1
ATOM 2326 N N . THR A 1 305 ? 14.712 -23.041 -10.550 1.00 33.31 305 THR A N 1
ATOM 2327 C CA . THR A 1 305 ? 15.585 -23.867 -11.415 1.00 33.31 305 THR A CA 1
ATOM 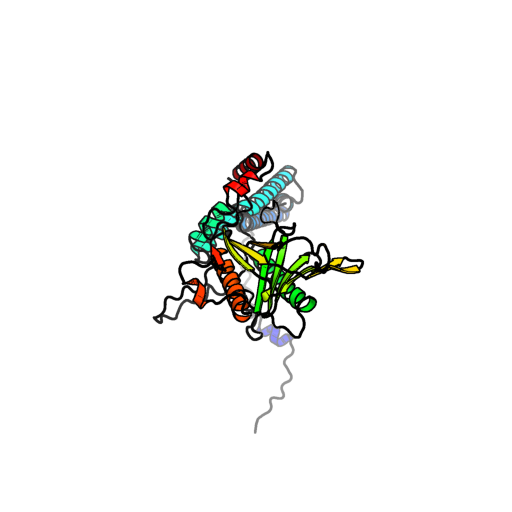2328 C C . THR A 1 305 ? 16.098 -25.142 -10.731 1.00 33.31 305 THR A C 1
ATOM 2330 O O . THR A 1 305 ? 16.684 -25.997 -11.390 1.00 33.31 305 THR A O 1
ATOM 2333 N N . VAL A 1 306 ? 15.877 -25.327 -9.421 1.00 31.72 306 VAL A N 1
ATOM 2334 C CA . VAL A 1 306 ? 16.416 -26.485 -8.676 1.00 31.72 306 VAL A CA 1
ATOM 2335 C C . VAL A 1 306 ? 15.357 -27.133 -7.781 1.00 31.72 306 VAL A C 1
ATOM 2337 O O . VAL A 1 306 ? 15.503 -27.226 -6.567 1.00 31.72 306 VAL A O 1
ATOM 2340 N N . LYS A 1 307 ? 14.281 -27.641 -8.386 1.00 31.02 307 LYS A N 1
ATOM 2341 C CA . LYS A 1 307 ? 13.520 -28.759 -7.798 1.00 31.02 307 LYS A CA 1
ATOM 2342 C C . LYS A 1 307 ? 13.073 -29.755 -8.869 1.00 31.02 307 LYS A C 1
ATOM 2344 O O . LYS A 1 307 ? 11.953 -30.243 -8.874 1.00 31.02 307 LYS A O 1
ATOM 2349 N N . ALA A 1 308 ? 13.987 -30.095 -9.776 1.00 34.91 308 ALA A N 1
ATOM 2350 C CA . ALA A 1 308 ? 13.898 -31.341 -10.522 1.00 34.91 308 ALA A CA 1
ATOM 2351 C C . ALA A 1 308 ? 14.678 -32.405 -9.735 1.00 34.91 308 ALA A C 1
ATOM 2353 O O . ALA A 1 308 ? 15.898 -32.341 -9.696 1.00 34.91 308 ALA A O 1
ATOM 2354 N N . THR A 1 309 ? 13.936 -33.341 -9.126 1.00 33.06 309 THR A N 1
ATOM 2355 C CA . THR A 1 309 ? 14.338 -34.630 -8.514 1.00 33.06 309 THR A CA 1
ATOM 2356 C C . THR A 1 309 ? 14.167 -34.760 -6.994 1.00 33.06 309 THR A C 1
ATOM 2358 O O . THR A 1 309 ? 15.138 -34.850 -6.253 1.00 33.06 309 THR A O 1
ATOM 2361 N N . SER A 1 310 ? 12.927 -34.934 -6.538 1.00 27.70 310 SER A N 1
ATOM 2362 C CA . SER A 1 310 ? 12.611 -35.969 -5.539 1.00 27.70 310 SER A CA 1
ATOM 2363 C C . SER A 1 310 ? 11.118 -36.276 -5.592 1.00 27.70 310 SER A C 1
ATOM 2365 O O . SER A 1 310 ? 10.285 -35.458 -5.215 1.00 27.70 310 SER A O 1
ATOM 2367 N N . ARG A 1 311 ? 10.798 -37.454 -6.119 1.00 34.41 311 ARG A N 1
ATOM 2368 C CA . ARG A 1 311 ? 9.458 -38.026 -6.192 1.00 34.41 311 ARG A CA 1
ATOM 2369 C C . ARG A 1 311 ? 9.174 -38.695 -4.846 1.00 34.41 311 ARG A C 1
ATOM 2371 O O . ARG A 1 311 ? 9.806 -39.701 -4.536 1.00 34.41 311 ARG A O 1
ATOM 2378 N N . GLY A 1 312 ? 8.275 -38.108 -4.066 1.00 26.36 312 GLY A N 1
ATOM 2379 C CA . GLY A 1 312 ? 7.751 -38.634 -2.809 1.00 26.36 312 GLY A CA 1
ATOM 2380 C C . GLY A 1 312 ? 6.315 -38.147 -2.658 1.00 26.36 312 GLY A C 1
ATOM 2381 O O . GLY A 1 312 ? 6.055 -36.965 -2.847 1.00 26.36 312 GLY A O 1
ATOM 2382 N N . GLU A 1 313 ? 5.405 -39.090 -2.459 1.00 30.17 313 GLU A N 1
ATOM 2383 C CA . GLU A 1 313 ? 3.959 -38.903 -2.372 1.00 30.17 313 GLU A CA 1
ATOM 2384 C C . GLU A 1 313 ? 3.548 -38.232 -1.050 1.00 30.17 313 GLU A C 1
ATOM 2386 O O . GLU A 1 313 ? 4.194 -38.464 -0.030 1.00 30.17 313 GLU A O 1
ATOM 2391 N N . ALA A 1 314 ? 2.410 -37.528 -1.116 1.00 27.91 314 ALA A N 1
ATOM 2392 C CA . ALA A 1 314 ? 1.484 -37.130 -0.049 1.00 27.91 314 ALA A CA 1
ATOM 2393 C C . ALA A 1 314 ? 1.414 -35.627 0.300 1.00 27.91 314 ALA A C 1
ATOM 2395 O O . ALA A 1 314 ? 2.417 -34.988 0.597 1.00 27.91 314 ALA A O 1
ATOM 2396 N N . GLU A 1 315 ? 0.150 -35.185 0.307 1.00 24.64 315 GLU A N 1
ATOM 2397 C CA . GLU A 1 315 ? -0.461 -33.952 0.826 1.00 24.64 315 GLU A CA 1
ATOM 2398 C C . GLU A 1 315 ? -0.501 -32.744 -0.132 1.00 24.64 315 GLU A C 1
ATOM 2400 O O . GLU A 1 315 ? 0.476 -32.044 -0.381 1.00 24.64 315 GLU A O 1
ATOM 2405 N N . GLU A 1 316 ? -1.695 -32.564 -0.717 1.00 31.47 316 GLU A N 1
ATOM 2406 C CA . GLU A 1 316 ? -2.168 -31.360 -1.403 1.00 31.47 316 GLU A CA 1
ATOM 2407 C C . GLU A 1 316 ? -2.379 -30.253 -0.359 1.00 31.47 316 GLU A C 1
ATOM 2409 O O . GLU A 1 316 ? -3.506 -29.984 0.045 1.00 31.47 316 GLU A O 1
ATOM 2414 N N . ASP A 1 317 ? -1.297 -29.637 0.106 1.00 29.19 317 ASP A N 1
ATOM 2415 C CA . ASP A 1 317 ? -1.381 -28.307 0.700 1.00 29.19 317 ASP A CA 1
ATOM 2416 C C . ASP A 1 317 ? -1.157 -27.288 -0.422 1.00 29.19 317 ASP A C 1
ATOM 2418 O O . ASP A 1 317 ? -0.142 -27.324 -1.123 1.00 29.19 317 ASP A O 1
ATOM 2422 N N . ASP A 1 318 ? -2.141 -26.406 -0.617 1.00 33.28 318 ASP A N 1
ATOM 2423 C CA . ASP A 1 318 ? -2.106 -25.231 -1.495 1.00 33.28 318 ASP A CA 1
ATOM 2424 C C . ASP A 1 318 ? -1.009 -24.247 -1.028 1.00 33.28 318 ASP A C 1
ATOM 2426 O O . ASP A 1 318 ? -1.283 -23.170 -0.494 1.00 33.28 318 ASP A O 1
ATOM 2430 N N . GLU A 1 319 ? 0.259 -24.626 -1.174 1.00 42.41 319 GLU A N 1
ATOM 2431 C CA . GLU A 1 319 ? 1.404 -23.829 -0.751 1.00 42.41 319 GLU A CA 1
ATOM 2432 C C . GLU A 1 319 ? 1.988 -23.036 -1.931 1.00 42.41 319 GLU A C 1
ATOM 2434 O O . GLU A 1 319 ? 2.493 -23.588 -2.910 1.00 42.41 319 GLU A O 1
ATOM 2439 N N . ASP A 1 320 ? 1.971 -21.711 -1.749 1.00 41.78 320 ASP A N 1
ATOM 2440 C CA . ASP A 1 320 ? 2.762 -20.687 -2.449 1.00 41.78 320 ASP A CA 1
ATOM 2441 C C . ASP A 1 320 ? 2.114 -19.980 -3.663 1.00 41.78 320 ASP A C 1
ATOM 2443 O O . ASP A 1 320 ? 2.712 -19.793 -4.723 1.00 41.78 320 ASP A O 1
ATOM 2447 N N . GLY A 1 321 ? 0.873 -19.509 -3.477 1.00 46.91 321 GLY A N 1
ATOM 2448 C CA . GLY A 1 321 ? 0.225 -18.492 -4.318 1.00 46.91 321 GLY A CA 1
ATOM 2449 C C . GLY A 1 321 ? 0.123 -17.127 -3.616 1.00 46.91 321 GLY A C 1
ATOM 2450 O O . GLY A 1 321 ? -0.063 -17.050 -2.404 1.00 46.91 321 GLY A O 1
ATOM 2451 N N . CYS A 1 322 ? 0.234 -16.031 -4.374 1.00 53.69 322 CYS A N 1
ATOM 2452 C CA . CYS A 1 322 ? 0.015 -14.655 -3.904 1.00 53.69 322 CYS A CA 1
ATOM 2453 C C . CYS A 1 322 ? -1.299 -14.541 -3.095 1.00 53.69 322 CYS A C 1
ATOM 2455 O O . CYS A 1 322 ? -2.370 -14.843 -3.619 1.00 53.69 322 CYS A O 1
ATOM 2457 N N . ILE A 1 323 ? -1.218 -14.124 -1.823 1.00 71.06 323 ILE A N 1
ATOM 2458 C CA . ILE A 1 323 ? -2.384 -13.978 -0.934 1.00 71.06 323 ILE A CA 1
ATOM 2459 C C . ILE A 1 323 ? -3.325 -12.918 -1.517 1.00 71.06 323 ILE A C 1
ATOM 2461 O O . ILE A 1 323 ? -2.928 -11.774 -1.743 1.00 71.06 323 ILE A O 1
ATOM 2465 N N . THR A 1 324 ? -4.585 -13.287 -1.738 1.00 81.88 324 THR A N 1
ATOM 2466 C CA . THR A 1 324 ? -5.599 -12.359 -2.263 1.00 81.88 324 THR A CA 1
ATOM 2467 C C . THR A 1 324 ? -5.945 -11.275 -1.242 1.00 81.88 324 THR A C 1
ATOM 2469 O O . THR A 1 324 ? -5.825 -11.468 -0.028 1.00 81.88 324 THR A O 1
ATOM 2472 N N . SER A 1 325 ? -6.448 -10.129 -1.714 1.00 86.25 325 SER A N 1
ATOM 2473 C CA . SER A 1 325 ? -6.857 -9.038 -0.818 1.00 86.25 325 SER A CA 1
ATOM 2474 C C . SER A 1 325 ? -7.923 -9.488 0.192 1.00 86.25 325 SER A C 1
ATOM 2476 O O . SER A 1 325 ? -7.850 -9.135 1.367 1.00 86.25 325 SER A O 1
ATOM 2478 N N . LYS A 1 326 ? -8.848 -10.354 -0.240 1.00 89.56 326 LYS A N 1
ATOM 2479 C CA . LYS A 1 326 ? -9.879 -10.972 0.598 1.00 89.56 326 LYS A CA 1
ATOM 2480 C C . LYS A 1 326 ? -9.304 -11.848 1.702 1.00 89.56 326 LYS A C 1
ATOM 2482 O O . LYS A 1 326 ? -9.690 -11.709 2.857 1.00 89.56 326 LYS A O 1
ATOM 2487 N N . GLN A 1 327 ? -8.363 -12.732 1.366 1.00 89.19 327 GLN A N 1
ATOM 2488 C CA . GLN A 1 327 ? -7.686 -13.569 2.361 1.00 89.19 327 GLN A CA 1
ATOM 2489 C C . GLN A 1 327 ? -6.920 -12.713 3.375 1.00 89.19 327 GLN A C 1
ATOM 2491 O O . GLN A 1 327 ? -6.960 -13.007 4.568 1.00 89.19 327 GLN A O 1
ATOM 2496 N N . LYS A 1 328 ? -6.274 -11.632 2.918 1.00 89.75 328 LYS A N 1
ATOM 2497 C CA . LYS A 1 328 ? -5.563 -10.692 3.789 1.00 89.75 328 LYS A CA 1
ATOM 2498 C C . LYS A 1 328 ? -6.508 -10.002 4.771 1.00 89.75 328 LYS A C 1
ATOM 2500 O O . LYS A 1 328 ? -6.250 -10.020 5.970 1.00 89.75 328 LYS A O 1
ATOM 2505 N N . VAL A 1 329 ? -7.614 -9.438 4.281 1.00 93.44 329 VAL A N 1
ATOM 2506 C CA . VAL A 1 329 ? -8.636 -8.814 5.136 1.00 93.44 329 VAL A CA 1
ATOM 2507 C C . VAL A 1 329 ? -9.171 -9.814 6.150 1.00 93.44 329 VAL A C 1
ATOM 2509 O O . VAL A 1 329 ? -9.156 -9.515 7.338 1.00 93.44 329 VAL A O 1
ATOM 2512 N N . ARG A 1 330 ? -9.531 -11.023 5.708 1.00 92.88 330 ARG A N 1
ATOM 2513 C CA . ARG A 1 330 ? -10.052 -12.069 6.592 1.00 92.88 330 ARG A CA 1
ATOM 2514 C C . ARG A 1 330 ? -9.081 -12.413 7.727 1.00 92.88 330 ARG A C 1
ATOM 2516 O O . ARG A 1 330 ? -9.511 -12.567 8.863 1.00 92.88 330 ARG A O 1
ATOM 2523 N N . ARG A 1 331 ? -7.772 -12.498 7.449 1.00 92.19 331 ARG A N 1
ATOM 2524 C CA . ARG A 1 331 ? -6.742 -12.709 8.488 1.00 92.19 331 ARG A CA 1
ATOM 2525 C C . ARG A 1 331 ? -6.689 -11.549 9.484 1.00 92.19 331 ARG A C 1
ATOM 2527 O O . ARG A 1 331 ? -6.629 -11.784 10.685 1.00 92.19 331 ARG A O 1
ATOM 2534 N N . ILE A 1 332 ? -6.732 -10.306 9.003 1.00 94.38 332 ILE A N 1
ATOM 2535 C CA . ILE A 1 332 ? -6.715 -9.112 9.865 1.00 94.38 332 ILE A CA 1
ATOM 2536 C C . ILE A 1 332 ? -7.960 -9.071 10.758 1.00 94.38 332 ILE A C 1
ATOM 2538 O O . ILE A 1 332 ? -7.848 -8.831 11.959 1.00 94.38 332 ILE A O 1
ATOM 2542 N N . VAL A 1 333 ? -9.135 -9.330 10.182 1.00 94.88 333 VAL A N 1
ATOM 2543 C CA . VAL A 1 333 ? -10.408 -9.374 10.909 1.00 94.88 333 VAL A CA 1
ATOM 2544 C C . VAL A 1 333 ? -10.390 -10.475 11.961 1.00 94.88 333 VAL A C 1
ATOM 2546 O O . VAL A 1 333 ? -10.815 -10.219 13.081 1.00 94.88 333 VAL A O 1
ATOM 2549 N N . GLU A 1 334 ? -9.824 -11.646 11.663 1.00 93.38 334 GLU A N 1
ATOM 2550 C CA . GLU A 1 334 ? -9.667 -12.720 12.648 1.00 93.38 334 GLU A CA 1
ATOM 2551 C C . GLU A 1 334 ? -8.771 -12.300 13.824 1.00 93.38 334 GLU A C 1
ATOM 2553 O O . GLU A 1 334 ? -9.141 -12.483 14.981 1.00 93.38 334 GLU A O 1
ATOM 2558 N N . HIS A 1 335 ? -7.632 -11.647 13.567 1.00 93.38 335 HIS A N 1
ATOM 2559 C CA . HIS A 1 335 ? -6.782 -11.126 14.643 1.00 93.38 335 HIS A CA 1
ATOM 2560 C C . HIS A 1 335 ? -7.499 -10.083 15.513 1.00 93.38 335 HIS A C 1
ATOM 2562 O O . HIS A 1 335 ? -7.366 -10.105 16.738 1.00 93.38 335 HIS A O 1
ATOM 2568 N N . LEU A 1 336 ? -8.269 -9.181 14.897 1.00 93.75 336 LEU A N 1
ATOM 2569 C CA . LEU A 1 336 ? -9.070 -8.191 15.621 1.00 93.75 336 LEU A CA 1
ATOM 2570 C C . LEU A 1 336 ? -10.186 -8.851 16.434 1.00 93.75 336 LEU A C 1
ATOM 2572 O O . LEU A 1 336 ? -10.398 -8.479 17.586 1.00 93.75 336 LEU A O 1
ATOM 2576 N N . ARG A 1 337 ? -10.869 -9.839 15.848 1.00 92.69 337 ARG A N 1
ATOM 2577 C CA . ARG A 1 337 ? -11.927 -10.633 16.476 1.00 92.69 337 ARG A CA 1
ATOM 2578 C C . ARG A 1 337 ? -11.407 -11.307 17.743 1.00 92.69 337 ARG A C 1
ATOM 2580 O O . ARG A 1 337 ? -11.996 -11.124 18.804 1.00 92.69 337 ARG A O 1
ATOM 2587 N N . VAL A 1 338 ? -10.288 -12.026 17.645 1.00 92.19 338 VAL A N 1
ATOM 2588 C CA . VAL A 1 338 ? -9.660 -12.705 18.787 1.00 92.19 338 VAL A CA 1
ATOM 2589 C C . VAL A 1 338 ? -9.263 -11.700 19.869 1.00 92.19 338 VAL A C 1
ATOM 2591 O O . VAL A 1 338 ? -9.656 -11.866 21.019 1.00 92.19 338 VAL A O 1
ATOM 2594 N N . ALA A 1 339 ? -8.589 -10.601 19.509 1.00 92.38 339 ALA A N 1
ATOM 2595 C CA . ALA A 1 339 ? -8.198 -9.579 20.482 1.00 92.38 339 ALA A CA 1
ATOM 2596 C C . ALA A 1 339 ? -9.410 -8.956 21.207 1.00 92.38 339 ALA A C 1
ATOM 2598 O O . ALA A 1 339 ? -9.376 -8.760 22.422 1.00 92.38 339 ALA A O 1
ATOM 2599 N N . CYS A 1 340 ? -10.493 -8.664 20.480 1.00 92.44 340 CYS A N 1
ATOM 2600 C CA . CYS A 1 340 ? -11.726 -8.112 21.049 1.00 92.44 340 CYS A CA 1
ATOM 2601 C C . CYS A 1 340 ? -12.445 -9.115 21.967 1.00 92.44 340 CYS A C 1
ATOM 2603 O O . CYS A 1 340 ? -12.960 -8.721 23.015 1.00 92.44 340 CYS A O 1
ATOM 2605 N N . SER A 1 341 ? -12.431 -10.405 21.619 1.00 91.50 341 SER A N 1
ATOM 2606 C CA . SER A 1 341 ? -12.960 -11.469 22.476 1.00 91.50 341 SER A CA 1
ATOM 2607 C C . SER A 1 341 ? -12.157 -11.617 23.765 1.00 91.50 341 SER A C 1
ATOM 2609 O O . SER A 1 341 ? -12.737 -11.688 24.846 1.00 91.50 341 SER A O 1
ATOM 2611 N N . ASP A 1 342 ? -10.826 -11.606 23.677 1.00 90.44 342 ASP A N 1
ATOM 2612 C CA . ASP A 1 342 ? -9.937 -11.705 24.841 1.00 90.44 342 ASP A CA 1
ATOM 2613 C C . ASP A 1 342 ? -10.099 -10.505 25.791 1.00 90.44 342 ASP A C 1
ATOM 2615 O O . ASP A 1 342 ? -9.948 -10.630 27.008 1.00 90.44 342 ASP A O 1
ATOM 2619 N N . ALA A 1 343 ? -10.453 -9.337 25.247 1.00 89.62 343 ALA A N 1
ATOM 2620 C CA . ALA A 1 343 ? -10.793 -8.144 26.019 1.00 89.62 343 ALA A CA 1
ATOM 2621 C C . ALA A 1 343 ? -12.210 -8.182 26.632 1.00 89.62 343 ALA A C 1
ATOM 2623 O O . ALA A 1 343 ? -12.557 -7.290 27.410 1.00 89.62 343 ALA A O 1
ATOM 2624 N N . GLY A 1 344 ? -13.023 -9.194 26.307 1.00 86.19 344 GLY A N 1
ATOM 2625 C CA . GLY A 1 344 ? -14.384 -9.374 26.816 1.00 86.19 344 GLY A CA 1
ATOM 2626 C C . GLY A 1 344 ? -15.433 -8.465 26.169 1.00 86.19 344 GLY A C 1
ATOM 2627 O O . GLY A 1 344 ? -16.473 -8.221 26.776 1.00 86.19 344 GLY A O 1
ATOM 2628 N N . VAL A 1 345 ? -15.164 -7.942 24.966 1.00 85.69 345 VAL A N 1
ATOM 2629 C CA . VAL A 1 345 ? -16.102 -7.083 24.216 1.00 85.69 345 VAL A CA 1
ATOM 2630 C C . VAL A 1 345 ? -17.309 -7.879 23.727 1.00 85.69 345 VAL A C 1
ATOM 2632 O O . VAL A 1 345 ? -18.448 -7.424 23.818 1.00 85.69 345 VAL A O 1
ATOM 2635 N N . PHE A 1 346 ? -17.054 -9.077 23.211 1.00 82.50 346 PHE A N 1
ATOM 2636 C CA . PHE A 1 346 ? -18.061 -10.029 22.766 1.00 82.50 346 PHE A CA 1
ATOM 2637 C C . PHE A 1 346 ? -17.543 -11.449 23.021 1.00 82.50 346 PHE A C 1
ATOM 2639 O O . PHE A 1 346 ? -16.355 -11.641 23.278 1.00 82.50 346 PHE A O 1
ATOM 2646 N N . ASP A 1 347 ? -18.434 -12.433 22.965 1.00 77.81 347 ASP A N 1
ATOM 2647 C CA . ASP A 1 347 ? -18.080 -13.845 23.101 1.00 77.81 347 ASP A CA 1
ATOM 2648 C C . ASP A 1 347 ? -18.155 -14.519 21.721 1.00 77.81 347 ASP A C 1
ATOM 2650 O O . ASP A 1 347 ? -19.170 -14.422 21.024 1.00 77.81 347 ASP A O 1
ATOM 2654 N N . ILE A 1 348 ? -17.056 -15.160 21.309 1.00 73.50 348 ILE A N 1
ATOM 2655 C CA . ILE A 1 348 ? -16.922 -15.841 20.013 1.00 73.50 348 ILE A CA 1
ATOM 2656 C C . ILE A 1 348 ? -17.951 -16.965 19.867 1.00 73.50 348 ILE A C 1
ATOM 2658 O O . ILE A 1 348 ? -18.422 -17.195 18.749 1.00 73.50 348 ILE A O 1
ATOM 2662 N N . ASP A 1 349 ? -18.328 -17.617 20.969 1.00 69.56 349 ASP A N 1
ATOM 2663 C CA . ASP A 1 349 ? -19.254 -18.750 20.963 1.00 69.56 349 ASP A CA 1
ATOM 2664 C C . ASP A 1 349 ? -20.727 -18.300 20.834 1.00 69.56 349 ASP A C 1
ATOM 2666 O O . ASP A 1 349 ? -21.570 -19.037 20.314 1.00 69.56 349 ASP A O 1
ATOM 2670 N N . ASP A 1 350 ? -21.041 -17.057 21.220 1.00 64.00 350 ASP A N 1
ATOM 2671 C CA . ASP A 1 350 ? -22.402 -16.496 21.252 1.00 64.00 350 ASP A CA 1
ATOM 2672 C C . ASP A 1 350 ? -22.930 -16.054 19.871 1.00 64.00 350 ASP A C 1
ATOM 2674 O O . ASP A 1 350 ? -24.144 -15.918 19.687 1.00 64.00 350 ASP A O 1
ATOM 2678 N N . GLU A 1 351 ? -22.058 -15.837 18.879 1.00 57.22 351 GLU A N 1
ATOM 2679 C CA . GLU A 1 351 ? -22.453 -15.345 17.546 1.00 57.22 351 GLU A CA 1
ATOM 2680 C C . GLU A 1 351 ? -23.279 -16.341 16.717 1.00 57.22 351 GLU A C 1
ATOM 2682 O O . GLU A 1 351 ? -23.916 -15.955 15.738 1.00 57.22 351 GLU A O 1
ATOM 2687 N N . THR A 1 352 ? -23.300 -17.619 17.098 1.00 53.31 352 THR A N 1
ATOM 2688 C CA . THR A 1 352 ? -24.070 -18.656 16.389 1.00 53.31 352 THR A CA 1
ATOM 2689 C C . THR A 1 352 ? -25.532 -18.758 16.839 1.00 53.31 352 THR A C 1
ATOM 2691 O O . THR A 1 352 ? -26.300 -19.531 16.264 1.00 53.31 352 THR A O 1
ATOM 2694 N N . SER A 1 353 ? -25.949 -17.966 17.833 1.00 50.56 353 SER A N 1
ATOM 2695 C CA . SER A 1 353 ? -27.322 -17.963 18.347 1.00 50.56 353 SER A CA 1
ATOM 2696 C C . SER A 1 353 ? -28.220 -16.996 17.562 1.00 50.56 353 SER A C 1
ATOM 2698 O O . SER A 1 353 ? -27.986 -15.788 17.541 1.00 50.56 353 SER A O 1
ATOM 2700 N N . GLU A 1 354 ? -29.283 -17.516 16.939 1.00 45.94 354 GLU A N 1
ATOM 2701 C CA . GLU A 1 354 ? -30.268 -16.739 16.169 1.00 45.94 354 GLU A CA 1
ATOM 2702 C C . GLU A 1 354 ? -30.877 -15.596 17.016 1.00 45.94 354 GLU A C 1
ATOM 2704 O O . GLU A 1 354 ? -31.690 -15.837 17.910 1.00 45.94 354 GLU A O 1
ATOM 2709 N N . GLY A 1 355 ? -30.501 -14.338 16.734 1.00 52.16 355 GLY A N 1
ATOM 2710 C CA . GLY A 1 355 ? -31.183 -13.147 17.269 1.00 52.16 355 GLY A CA 1
ATOM 2711 C C . GLY A 1 355 ? -30.321 -12.013 17.844 1.00 52.16 355 GLY A C 1
ATOM 2712 O O . GLY A 1 355 ? -30.893 -10.986 18.210 1.00 52.16 355 GLY A O 1
ATOM 2713 N N . LYS A 1 356 ? -28.986 -12.140 17.920 1.00 56.47 356 LYS A N 1
ATOM 2714 C CA . LYS A 1 356 ? -28.075 -11.030 18.288 1.00 56.47 356 LYS A CA 1
ATOM 2715 C C . LYS A 1 356 ? -27.425 -10.399 17.049 1.00 56.47 356 LYS A C 1
ATOM 2717 O O . LYS A 1 356 ? -27.191 -11.072 16.051 1.00 56.47 356 LYS A O 1
ATOM 2722 N N . THR A 1 357 ? -27.137 -9.099 17.122 1.00 59.66 357 THR A N 1
ATOM 2723 C CA . THR A 1 357 ? -26.331 -8.377 16.124 1.00 59.66 357 THR A CA 1
ATOM 2724 C C . THR A 1 357 ? -24.924 -8.969 16.080 1.00 59.66 357 THR A C 1
ATOM 2726 O O . THR A 1 357 ? -24.251 -8.996 17.109 1.00 59.66 357 THR A O 1
ATOM 2729 N N . GLN A 1 358 ? -24.505 -9.450 14.910 1.00 81.19 358 GLN A N 1
ATOM 2730 C CA . GLN A 1 358 ? -23.181 -10.033 14.692 1.00 81.19 358 GLN A CA 1
ATOM 2731 C C . GLN A 1 358 ? -22.096 -8.960 14.898 1.00 81.19 358 GLN A C 1
ATOM 2733 O O . GLN A 1 358 ? -22.253 -7.840 14.410 1.00 81.19 358 GLN A O 1
ATOM 2738 N N . PHE A 1 359 ? -21.022 -9.276 15.630 1.00 87.69 359 PHE A N 1
ATOM 2739 C CA . PHE A 1 359 ? -19.917 -8.338 15.868 1.00 87.69 359 PHE A CA 1
ATOM 2740 C C . PHE A 1 359 ? -19.118 -8.109 14.581 1.00 87.69 359 PHE A C 1
ATOM 2742 O O . PHE A 1 359 ? -18.677 -6.990 14.311 1.00 87.69 359 PHE A O 1
ATOM 2749 N N . VAL A 1 360 ? -18.980 -9.160 13.764 1.00 91.25 360 VAL A N 1
ATOM 2750 C CA . VAL A 1 360 ? -18.424 -9.087 12.408 1.00 91.25 360 VAL A CA 1
ATOM 2751 C C . VAL A 1 360 ? -19.546 -9.175 11.375 1.00 91.25 360 VAL A C 1
ATOM 2753 O O . VAL A 1 360 ? -20.280 -10.155 11.333 1.00 91.25 360 VAL A O 1
ATOM 2756 N N . THR A 1 361 ? -19.663 -8.174 10.508 1.00 93.19 361 THR A N 1
ATOM 2757 C CA . THR A 1 361 ? -20.649 -8.137 9.418 1.00 93.19 361 THR A CA 1
ATOM 2758 C C . THR A 1 361 ? -19.967 -8.298 8.063 1.00 93.19 361 THR A C 1
ATOM 2760 O O . THR A 1 361 ? -18.898 -7.737 7.823 1.00 93.19 361 THR A O 1
ATOM 2763 N N . HIS A 1 362 ? -20.582 -9.068 7.162 1.00 92.94 362 HIS A N 1
ATOM 2764 C CA . HIS A 1 362 ? -20.077 -9.298 5.805 1.00 92.94 362 HIS A CA 1
ATOM 2765 C C . HIS A 1 362 ? -20.932 -8.524 4.799 1.00 92.94 362 HIS A C 1
ATOM 2767 O O . HIS A 1 362 ? -21.843 -9.073 4.177 1.00 92.94 362 HIS A O 1
ATOM 2773 N N . GLU A 1 363 ? -20.657 -7.231 4.658 1.00 91.75 363 GLU A N 1
ATOM 2774 C CA . GLU A 1 363 ? -21.428 -6.322 3.810 1.00 91.75 363 GLU A CA 1
ATOM 2775 C C . GLU A 1 363 ? -20.512 -5.521 2.888 1.00 91.75 363 GLU A C 1
ATOM 2777 O O . GLU A 1 363 ? -19.395 -5.153 3.251 1.00 91.75 363 GLU A O 1
ATOM 2782 N N . THR A 1 364 ? -21.000 -5.206 1.685 1.00 91.06 364 THR A N 1
ATOM 2783 C CA . THR A 1 364 ? -20.258 -4.354 0.742 1.00 91.06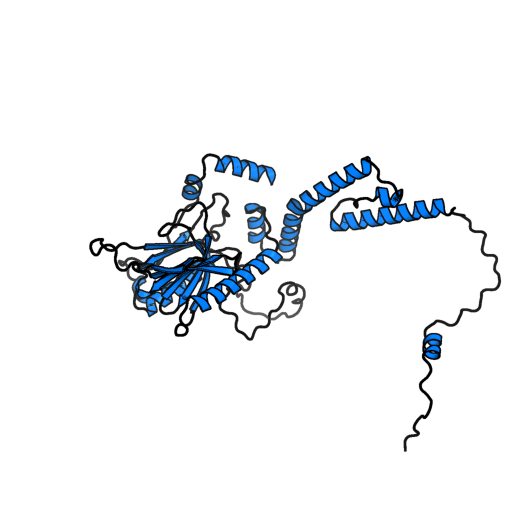 364 THR A CA 1
ATOM 2784 C C . THR A 1 364 ? -20.018 -2.983 1.370 1.00 91.06 364 THR A C 1
ATOM 2786 O O . THR A 1 364 ? -20.964 -2.309 1.761 1.00 91.06 364 THR A O 1
ATOM 2789 N N . ILE A 1 365 ? -18.749 -2.582 1.459 1.00 91.19 365 ILE A N 1
ATOM 2790 C CA . ILE A 1 365 ? -18.325 -1.304 2.041 1.00 91.19 365 ILE A CA 1
ATOM 2791 C C . ILE A 1 365 ? -18.533 -0.183 1.022 1.00 91.19 365 ILE A C 1
ATOM 2793 O O . ILE A 1 365 ? -19.080 0.868 1.343 1.00 91.19 365 ILE A O 1
ATOM 2797 N N . GLN A 1 366 ? -18.089 -0.414 -0.214 1.00 88.81 366 GLN A N 1
ATOM 2798 C CA . GLN A 1 366 ? -18.311 0.497 -1.328 1.00 88.81 366 GLN A CA 1
ATOM 2799 C C . GLN A 1 366 ? -18.350 -0.283 -2.640 1.00 88.81 366 GLN A C 1
ATOM 2801 O O . GLN A 1 366 ? -17.422 -1.025 -2.981 1.00 88.81 366 GLN A O 1
ATOM 2806 N N . SER A 1 367 ? -19.435 -0.093 -3.382 1.00 87.38 367 SER A N 1
ATOM 2807 C CA . SER A 1 367 ? -19.671 -0.746 -4.665 1.00 87.38 367 SER A CA 1
ATOM 2808 C C . SER A 1 367 ? -19.015 -0.005 -5.836 1.00 87.38 367 SER A C 1
ATOM 2810 O O . SER A 1 367 ? -18.671 1.178 -5.768 1.00 87.38 367 SER A O 1
ATOM 2812 N N . LEU A 1 368 ? -18.884 -0.705 -6.964 1.00 82.81 368 LEU A N 1
ATOM 2813 C CA . LEU A 1 368 ? -18.351 -0.138 -8.203 1.00 82.81 368 LEU A CA 1
ATOM 2814 C C . LEU A 1 368 ? -19.244 0.976 -8.781 1.00 82.81 368 LEU A C 1
ATOM 2816 O O . LEU A 1 368 ? -18.730 1.935 -9.357 1.00 82.81 368 LEU A O 1
ATOM 2820 N N . ASP A 1 369 ? -20.563 0.890 -8.598 1.00 82.62 369 ASP A N 1
ATOM 2821 C CA . ASP A 1 369 ? -21.500 1.923 -9.055 1.00 82.62 369 ASP A CA 1
ATOM 2822 C C . ASP A 1 369 ? -21.375 3.206 -8.223 1.00 82.62 369 ASP A C 1
ATOM 2824 O O . ASP A 1 369 ? -21.366 4.308 -8.775 1.00 82.62 369 ASP A O 1
ATOM 2828 N N . GLU A 1 370 ? -21.177 3.078 -6.909 1.00 84.31 370 GLU A N 1
ATOM 2829 C CA . GLU A 1 370 ? -20.896 4.214 -6.023 1.00 84.31 370 GLU A CA 1
ATOM 2830 C C . GLU A 1 370 ? -19.539 4.853 -6.336 1.00 84.31 370 GLU A C 1
ATOM 2832 O O . GLU A 1 370 ? -19.426 6.079 -6.390 1.00 84.31 370 GLU A O 1
ATOM 2837 N N . ALA A 1 371 ? -18.513 4.041 -6.612 1.00 80.88 371 ALA A N 1
ATOM 2838 C CA . ALA A 1 371 ? -17.209 4.537 -7.049 1.00 80.88 371 ALA A CA 1
ATOM 2839 C C . ALA A 1 371 ? -17.301 5.320 -8.373 1.00 80.88 371 ALA A C 1
ATOM 2841 O O . ALA A 1 371 ? -16.704 6.390 -8.506 1.00 80.88 371 ALA A O 1
ATOM 2842 N N . LYS A 1 372 ? -18.092 4.839 -9.343 1.00 79.31 372 LYS A N 1
ATOM 2843 C CA . LYS A 1 372 ? -18.359 5.559 -10.602 1.00 79.31 372 LYS A CA 1
ATOM 2844 C C . LYS A 1 372 ? -19.107 6.867 -10.378 1.00 79.31 372 LYS A C 1
ATOM 2846 O O . LYS A 1 372 ? -18.742 7.876 -10.976 1.00 79.31 372 LYS A O 1
ATOM 2851 N N . ALA A 1 373 ? -20.111 6.870 -9.503 1.00 81.88 373 ALA A N 1
ATOM 2852 C CA . ALA A 1 373 ? -20.900 8.061 -9.197 1.00 81.88 373 ALA A CA 1
ATOM 2853 C C . ALA A 1 373 ? -20.061 9.197 -8.583 1.00 81.88 373 ALA A C 1
ATOM 2855 O O . ALA A 1 373 ? -20.392 10.368 -8.759 1.00 81.88 373 ALA A O 1
ATOM 2856 N N . MET A 1 374 ? -18.961 8.866 -7.899 1.00 75.88 374 MET A N 1
ATOM 2857 C CA . MET A 1 374 ? -18.047 9.851 -7.317 1.00 75.88 374 MET A CA 1
ATOM 2858 C C . MET A 1 374 ? -17.022 10.428 -8.301 1.00 75.88 374 MET A C 1
ATOM 2860 O O . MET A 1 374 ? -16.283 11.347 -7.938 1.00 75.88 374 MET A O 1
ATOM 2864 N N . MET A 1 375 ? -16.951 9.936 -9.540 1.00 72.62 375 MET A N 1
ATOM 2865 C CA . MET A 1 375 ? -15.969 10.442 -10.492 1.00 72.62 375 MET A CA 1
ATOM 2866 C C . MET A 1 375 ? -16.216 11.909 -10.873 1.00 72.62 375 MET A C 1
ATOM 2868 O O . MET A 1 375 ? -17.358 12.340 -11.043 1.00 72.62 375 MET A O 1
ATOM 2872 N N . PRO A 1 376 ? -15.142 12.689 -11.107 1.00 75.94 376 PRO A N 1
ATOM 2873 C CA . PRO A 1 376 ? -15.266 13.991 -11.748 1.00 75.94 376 PRO A CA 1
ATOM 2874 C C . PRO A 1 376 ? -15.993 13.861 -13.094 1.00 75.94 376 PRO A C 1
ATOM 2876 O O . PRO A 1 376 ? -15.816 12.867 -13.791 1.00 75.94 376 PRO A O 1
ATOM 2879 N N . TYR A 1 377 ? -16.733 14.891 -13.516 1.00 74.38 377 TYR A N 1
ATOM 2880 C CA . TYR A 1 377 ? -17.580 14.887 -14.727 1.00 74.38 377 TYR A CA 1
ATOM 2881 C C . TYR A 1 377 ? -16.919 14.392 -16.033 1.00 74.38 377 TYR A C 1
ATOM 2883 O O . TYR A 1 377 ? -17.620 13.979 -16.951 1.00 74.38 377 TYR A O 1
ATOM 2891 N N . PHE A 1 378 ? -15.587 14.432 -16.140 1.00 73.25 378 PHE A N 1
ATOM 2892 C CA . PHE A 1 378 ? -14.832 13.949 -17.306 1.00 73.25 378 PHE A CA 1
ATOM 2893 C C . PHE A 1 378 ? -14.067 12.640 -17.062 1.00 73.25 378 PHE A C 1
ATOM 2895 O O . PHE A 1 378 ? -13.311 12.216 -17.934 1.00 73.25 378 PHE A O 1
ATOM 2902 N N . GLY A 1 379 ? -14.242 11.998 -15.905 1.00 68.25 379 GLY A N 1
ATOM 2903 C CA . GLY A 1 379 ? -13.526 10.784 -15.521 1.00 68.25 379 GLY A CA 1
ATOM 2904 C C . GLY A 1 379 ? -13.692 9.680 -16.559 1.00 68.25 379 GLY A C 1
ATOM 2905 O O . GLY A 1 379 ? -12.705 9.198 -17.098 1.00 68.25 379 GLY A O 1
ATOM 2906 N N . GLU A 1 380 ? -14.928 9.365 -16.952 1.00 67.62 380 GLU A N 1
ATOM 2907 C CA . GLU A 1 380 ? -15.195 8.305 -17.936 1.00 67.62 380 GLU A CA 1
ATOM 2908 C C . GLU A 1 380 ? -14.574 8.592 -19.311 1.00 67.62 380 GLU A C 1
ATOM 2910 O O . GLU A 1 380 ? -14.087 7.683 -19.982 1.00 67.62 380 GLU A O 1
ATOM 2915 N N . LEU A 1 381 ? -14.541 9.864 -19.727 1.00 72.06 381 LEU A N 1
ATOM 2916 C CA . LEU A 1 381 ? -13.928 10.281 -20.989 1.00 72.06 381 LEU A CA 1
ATOM 2917 C C . LEU A 1 381 ? -12.400 10.126 -20.945 1.00 72.06 381 LEU A C 1
ATOM 2919 O O . LEU A 1 381 ? -11.802 9.615 -21.892 1.00 72.06 381 LEU A O 1
ATOM 2923 N N . ILE A 1 382 ? -11.772 10.565 -19.850 1.00 69.25 382 ILE A N 1
ATOM 2924 C CA . ILE A 1 382 ? -10.324 10.453 -19.634 1.00 69.25 382 ILE A CA 1
ATOM 2925 C C . ILE A 1 382 ? -9.919 8.978 -19.576 1.00 69.25 382 ILE A C 1
ATOM 2927 O O . ILE A 1 382 ? -8.941 8.586 -20.211 1.00 69.25 382 ILE A O 1
ATOM 2931 N N . GLU A 1 383 ? -10.692 8.149 -18.879 1.00 65.50 383 GLU A N 1
ATOM 2932 C CA . GLU A 1 383 ? -10.435 6.713 -18.779 1.00 65.50 383 GLU A CA 1
ATOM 2933 C C . GLU A 1 383 ? -10.666 5.987 -20.110 1.00 65.50 383 GLU A C 1
ATOM 2935 O O . GLU A 1 383 ? -9.848 5.164 -20.529 1.00 65.50 383 GLU A O 1
ATOM 2940 N N . GLY A 1 384 ? -11.710 6.361 -20.851 1.00 65.25 384 GLY A N 1
ATOM 2941 C CA . GLY A 1 384 ? -11.945 5.868 -22.206 1.00 65.25 384 GLY A CA 1
ATOM 2942 C C . GLY A 1 384 ? -10.830 6.245 -23.187 1.00 65.25 384 GLY A C 1
ATOM 2943 O O . GLY A 1 384 ? -10.545 5.478 -24.108 1.00 65.25 384 GLY A O 1
ATOM 2944 N N . LEU A 1 385 ? -10.181 7.397 -22.993 1.00 67.19 385 LEU A N 1
ATOM 2945 C CA . LEU A 1 385 ? -9.016 7.813 -23.773 1.00 67.19 385 LEU A CA 1
ATOM 2946 C C . LEU A 1 385 ? -7.762 7.022 -23.377 1.00 67.19 385 LEU A C 1
ATOM 2948 O O . LEU A 1 385 ? -7.040 6.571 -24.261 1.00 67.19 385 LEU A O 1
ATOM 2952 N N . LYS A 1 386 ? -7.526 6.804 -22.075 1.00 61.19 386 LYS A N 1
ATOM 2953 C CA . LYS A 1 386 ? -6.408 5.986 -21.579 1.00 61.19 386 LYS A CA 1
ATOM 2954 C C . LYS A 1 386 ? -6.483 4.559 -22.112 1.00 61.19 386 LYS A C 1
ATOM 2956 O O . LYS A 1 386 ? -5.509 4.095 -22.690 1.00 61.19 386 LYS A O 1
ATOM 2961 N N . ARG A 1 387 ? -7.638 3.890 -22.017 1.00 60.75 387 ARG A N 1
ATOM 2962 C CA . ARG A 1 387 ? -7.793 2.516 -22.535 1.00 60.75 387 ARG A CA 1
ATOM 2963 C C . ARG A 1 387 ? -7.509 2.414 -24.036 1.00 60.75 387 ARG A C 1
ATOM 2965 O O . ARG A 1 387 ? -6.907 1.443 -24.458 1.00 60.75 387 ARG A O 1
ATOM 2972 N N . ARG A 1 388 ? -7.876 3.422 -24.836 1.00 64.19 388 ARG A N 1
ATOM 2973 C CA . ARG A 1 388 ? -7.576 3.470 -26.286 1.00 64.19 388 ARG A CA 1
ATOM 2974 C C . ARG A 1 388 ? -6.147 3.885 -26.632 1.00 64.19 388 ARG A C 1
ATOM 2976 O O . ARG A 1 388 ? -5.770 3.810 -27.790 1.00 64.19 388 ARG A O 1
ATOM 2983 N N . LEU A 1 389 ? -5.405 4.433 -25.675 1.00 56.34 389 LEU A N 1
ATOM 2984 C CA . LEU A 1 389 ? -3.982 4.721 -25.842 1.00 56.34 389 LEU A CA 1
ATOM 2985 C C . LEU A 1 389 ? -3.141 3.458 -25.596 1.00 56.34 389 LEU A C 1
ATOM 2987 O O . LEU A 1 389 ? -2.042 3.345 -26.129 1.00 56.34 389 LEU A O 1
ATOM 2991 N N . TRP A 1 390 ? -3.655 2.554 -24.757 1.00 48.91 390 TRP A N 1
ATOM 2992 C CA . TRP A 1 390 ? -2.997 1.316 -24.339 1.00 48.91 390 TRP A CA 1
ATOM 2993 C C . TRP A 1 390 ? -3.430 0.070 -25.135 1.00 48.91 390 TRP A C 1
ATOM 2995 O O . TRP A 1 390 ? -2.658 -0.884 -25.201 1.00 48.91 390 TRP A O 1
ATOM 3005 N N . LEU A 1 391 ? -4.628 0.080 -25.734 1.00 45.56 391 LEU A N 1
ATOM 3006 C CA . LEU A 1 391 ? -5.077 -0.852 -26.784 1.00 45.56 391 LEU A CA 1
ATOM 3007 C C . LEU A 1 391 ? -4.685 -0.321 -28.163 1.00 45.56 391 LEU A C 1
ATOM 3009 O O . LEU A 1 391 ? -4.268 -1.143 -29.010 1.00 45.56 391 LEU A O 1
#

Sequence (391 aa):
MADVDTSPPADTSSKIATAVAPAAAAPSPTSVPAPRFLLHEKTLDLAFNDIWANNANAISHCYSNTDALKVDFTRTGKRSWLGMINDATNSVYRMVQGAVTDFFRQTVLDFTYGSIGLHGLEKYYDDLNSRDPSESVRLARVRASAIESCTREVVPETEEVVGGWTLCSPLQKDTVQALKLEEKVVLLTAKALYVCSYDFGSEKLNEFTKVLVGDIVGIQEGLYVISPNDSSHPDDNWGLVVIYLNSISRTNTAASMKNINLDAASAAAAESTHIFAFRAITDELGDTVVPDIHAGARSRHLHHTVKATSRGEAEEDDEDGCITSKQKVRRIVEHLRVACSDAGVFDIDDETSEGKTQFVTHETIQSLDEAKAMMPYFGELIEGLKRRLWL

InterPro domains:
  IPR022158 Inositol phosphatase [PF12456] (136-244)
  IPR034753 hSac2 domain [PS51791] (137-290)

pLDDT: mean 74.27, std 20.01, range [24.64, 97.12]

Organism: Kalmanozyma brasiliensis (strain GHG001) (NCBI:txid1365824)

Secondary structure (DSSP, 8-state):
------PPPPPHHHHHHHHS-----------PPP-S----HHHHHHHHHHHHHHHHHHHHHHHHSSPPTTHHHHHHSS--HHHHHHHHHHHHHHHHIIIIIHHHHHHHHHHHHTSS-HHHHHHHHHH--PPPHHHHHHHHHHHHHHHHHHHHHHS-TTS-EEEEEEEEEESSTT-S--SSEEEEEEEEESSEEEEEEEETTTTEEEEEEEEEGGGEEEEEEEEB--STTS---TTSSEEEEEEES--EEEEEETTEEEEEE-TTS-TTS----EEEEEEE-TT-SS------TTS----GGGTTSS-------------S-PPPHHHHHHHHHHHHHHHHHHTTSS-TTGGGSTTSPPSEEE--SB-HHHHHHTS-TTHHHHHHHHHHHH-

Foldseek 3Di:
DDDDPPDDPDPPVVVVVVPDDPDDDPPDCPPPPDPPDDQDPVNVQLVVLVVVQVVQQVVCCVPQVGRHQPSVCSNPVDDDPVSVVSNVVSVVSSVCCVQFPVQLVVQVVCCVLVVDDPVSNLVCVLVVDDDDPVVLVVVLVLQLLLQVVCCVPPPDPVWDWPAKAWWWWAPDWQDLADLDTAIWIWTDTLFWIKTWDADSVVRDTFKIKIATLLFWQAKEKEARDQALSFGPDRLARIWMKTKGQFMWMWGDDPVDIDTDGPPDDDPPDPGDITMIITIFDQRHPDGPPPDPPPDPDDDPPPPSPPDDDDDDDDDPDPPDDRQTSNNVNVVVVVVSVVSSVSVVNDPPVCQPDPDDDHRYHHDHSDDSVNSVVPDDPCRVVVVVVVVVVSD

Radius of gyration: 33.31 Å; chains: 1; bounding box: 100×62×82 Å